Protein AF-0000000087150447 (afdb_homodimer)

Organism: NCBI:txid2511166

pLDDT: mean 94.47, std 8.21, range [53.84, 98.94]

Sequence (706 aa):
MGRKIAIVGAGAVGGYAGAHMAQAGEDVTFIDPWPEHVEHMRKHGLRVTHAMDVPEFTVPVRALHVTDAQQLAKEQPVDIAFVCMKSYDTAWATMLIRQYLAADGYVVSLQNCMNEETIAGVVGWGKTLGCIASSITVNLPEPGHIHRGAGKGGAAHTVFRAGEVHGRITARAEEVCRLVGYSDSAKVTANLWGERWSKLVANAMQNGLSACTGLPGGEILQSEPLRRFSTRLGSEAIRVGQANGYQLEEILHLPPEIIARAGEGDAAAMRACDEQRFKDSKRTSSAQRPSMGQDMQKGRRTEIEFLNGFVVREGERLGIACTANAALTDIVKRVERGELKPDPRHIT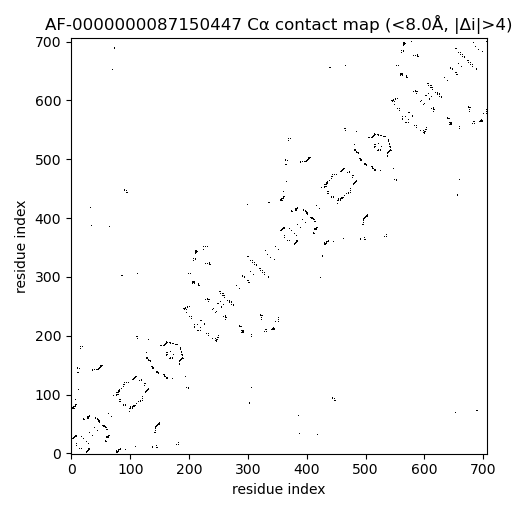ELRMNMGRKIAIVGAGAVGGYAGAHMAQAGEDVTFIDPWPEHVEHMRKHGLRVTHAMDVPEFTVPVRALHVTDAQQLAKEQPVDIAFVCMKSYDTAWATMLIRQYLAADGYVVSLQNCMNEETIAGVVGWGKTLGCIASSITVNLPEPGHIHRGAGKGGAAHTVFRAGEVHGRITARAEEVCRLVGYSDSAKVTANLWGERWSKLVANAMQNGLSACTGLPGGEILQSEPLRRFSTRLGSEAIRVGQANGYQLEEILHLPPEIIARAGEGDAAAMRACDEQRFKDSKRTSSAQRPSMGQDMQKGRRTEIEFLNGFVVREGERLGIACTANAALTDIVKRVERGELKPDPRHITELRMN

Solvent-accessible surface area (backbone atoms only — not comparable to full-atom values): 35240 Å² total; per-residue (Å²): 130,79,66,34,33,35,28,39,21,52,47,28,64,25,32,46,39,47,47,32,29,36,67,72,64,49,52,52,37,35,32,29,55,46,59,66,34,30,53,35,19,55,76,69,8,40,32,39,40,46,69,38,100,49,85,60,52,69,34,79,50,50,48,27,44,59,60,50,52,52,58,44,72,60,46,81,47,30,39,38,33,35,41,24,40,60,69,94,46,40,54,25,53,44,44,55,49,52,84,35,41,31,94,86,23,38,38,30,38,47,37,72,55,84,50,57,67,54,46,17,73,68,68,33,67,94,28,37,33,41,29,41,76,41,88,68,47,56,35,57,89,46,68,32,34,30,38,26,69,46,62,77,43,56,95,84,32,68,25,31,39,14,13,29,83,82,30,53,87,46,71,68,30,48,48,50,19,56,48,47,35,62,60,37,40,47,38,66,34,55,50,38,64,8,48,45,49,23,50,37,29,52,44,41,31,43,22,55,56,19,40,28,28,65,44,32,53,48,58,40,64,71,33,64,54,51,39,46,37,25,33,30,30,26,12,42,37,45,53,42,42,48,74,73,66,40,65,66,41,68,36,87,88,32,56,55,64,42,44,29,39,23,38,71,66,36,64,69,30,37,50,51,48,49,53,47,52,56,57,52,50,75,74,42,72,56,77,49,58,43,70,39,24,50,27,50,74,71,69,43,72,65,57,47,63,53,39,31,32,36,45,28,55,54,11,56,76,71,73,42,84,33,64,60,26,43,52,50,34,52,47,32,53,35,31,70,54,63,78,38,72,57,33,59,60,71,58,67,66,61,76,77,93,133,78,66,34,33,33,30,39,21,54,47,27,64,25,32,46,39,47,47,31,29,36,66,72,65,48,53,52,37,34,32,29,54,47,60,65,34,28,54,36,19,56,75,69,8,41,32,41,40,46,68,38,99,48,86,61,52,68,35,79,50,52,49,28,44,58,61,51,52,52,58,43,72,62,48,81,47,28,39,38,33,36,42,25,40,60,69,93,46,38,54,24,53,46,45,56,48,53,81,33,41,31,95,86,22,37,38,30,39,48,38,72,53,83,51,58,66,53,45,17,74,70,69,32,66,94,27,36,34,40,29,42,76,41,89,67,47,58,36,56,87,46,68,32,33,30,37,26,70,47,62,75,43,58,94,83,31,68,25,31,39,14,12,29,85,84,29,53,86,47,69,66,29,49,50,51,19,56,48,48,35,61,59,38,40,46,38,68,33,55,51,39,64,9,48,45,49,23,50,38,29,52,44,42,33,43,23,56,56,19,40,29,27,66,43,32,53,46,59,40,64,70,33,64,55,52,39,46,36,24,33,31,28,28,13,42,38,47,53,41,42,48,75,72,66,39,65,67,41,67,36,86,87,32,57,54,64,43,42,31,40,22,38,71,66,36,64,69,30,37,50,51,48,50,54,47,52,58,57,53,51,74,76,43,72,55,77,48,56,42,71,39,26,50,28,49,74,69,69,44,74,67,57,46,62,54,39,31,31,37,45,28,55,54,11,55,77,71,73,42,84,31,64,62,28,44,51,49,32,52,48,31,53,34,30,72,54,62,77,38,72,56,34,58,62,72,57,66,64,61,74,75,94

Radius of gyration: 28.22 Å; Cα contacts (8 Å, |Δi|>4): 1539; chains: 2; bounding box: 57×89×60 Å

Nearest PDB structures (foldseek):
  3hwr-assembly1_B  TM=9.113E-01  e=2.735E-22  Cupriavidus pinatubonensis JMP134
  5x20-assembly1_A  TM=8.697E-01  e=5.524E-20  Enterococcus faecium DO
  8wl4-assembly1_B-2  TM=8.124E-01  e=7.750E-21  Levilactobacillus brevis
  3hn2-assembly2_D  TM=8.955E-01  e=1.975E-19  Geobacter metallireducens GS-15
  5zix-assembly3_C  TM=8.413E-01  e=1.058E-17  Pseudomonas aeruginosa PAO1

Structure (mmCIF, N/CA/C/O backbone):
data_AF-0000000087150447-model_v1
#
loop_
_entity.id
_entity.type
_entity.pdbx_description
1 polymer '2-dehydropantoate 2-reductase'
#
loop_
_atom_site.group_PDB
_atom_site.id
_atom_site.type_symbol
_atom_site.label_atom_id
_atom_site.label_alt_id
_atom_site.label_comp_id
_atom_site.label_asym_id
_atom_site.label_entity_id
_atom_site.label_seq_id
_atom_site.pdbx_PDB_ins_code
_atom_site.Cartn_x
_atom_site.Cartn_y
_atom_site.Cartn_z
_atom_site.occupancy
_atom_site.B_iso_or_equiv
_atom_site.auth_seq_id
_atom_site.auth_comp_id
_atom_site.auth_asym_id
_atom_site.auth_atom_id
_atom_site.pdbx_PDB_model_num
ATOM 1 N N . MET A 1 1 ? -29.203 -1.449 3.852 1 58.34 1 MET A N 1
ATOM 2 C CA . MET A 1 1 ? -28.016 -1.705 4.664 1 58.34 1 MET A CA 1
ATOM 3 C C . MET A 1 1 ? -27.094 -0.492 4.68 1 58.34 1 MET A C 1
ATOM 5 O O . MET A 1 1 ? -27.031 0.262 3.707 1 58.34 1 MET A O 1
ATOM 9 N N . GLY A 1 2 ? -26.641 -0.085 5.871 1 82.38 2 GLY A N 1
ATOM 10 C CA . GLY A 1 2 ? -25.875 1.146 5.992 1 82.38 2 GLY A CA 1
ATOM 11 C C . GLY A 1 2 ? -24.594 1.13 5.184 1 82.38 2 GLY A C 1
ATOM 12 O O . GLY A 1 2 ? -24.172 0.077 4.699 1 82.38 2 GLY A O 1
ATOM 13 N N . ARG A 1 3 ? -24.016 2.213 4.777 1 94.06 3 ARG A N 1
ATOM 14 C CA . ARG A 1 3 ? -22.797 2.348 4.012 1 94.06 3 ARG A CA 1
ATOM 15 C C . ARG A 1 3 ? -21.625 1.671 4.723 1 94.06 3 ARG A C 1
ATOM 17 O O . ARG A 1 3 ? -21.5 1.758 5.945 1 94.06 3 ARG A O 1
ATOM 24 N N . LYS A 1 4 ? -20.906 0.877 3.975 1 98.5 4 LYS A N 1
ATOM 25 C CA . LYS A 1 4 ? -19.656 0.319 4.484 1 98.5 4 LYS A CA 1
ATOM 26 C C . LYS A 1 4 ? -18.531 1.356 4.453 1 98.5 4 LYS A C 1
ATOM 28 O O . LYS A 1 4 ? -18.172 1.863 3.387 1 98.5 4 LYS A O 1
ATOM 33 N N . ILE A 1 5 ? -18 1.656 5.656 1 98.88 5 ILE A N 1
ATOM 34 C CA . ILE A 1 5 ? -17 2.705 5.777 1 98.88 5 ILE A CA 1
ATOM 35 C C . ILE A 1 5 ? -15.656 2.092 6.188 1 98.88 5 ILE A C 1
ATOM 37 O O . ILE A 1 5 ? -15.609 1.214 7.051 1 98.88 5 ILE A O 1
ATOM 41 N N . ALA A 1 6 ? -14.625 2.443 5.5 1 98.94 6 ALA A N 1
ATOM 42 C CA . ALA A 1 6 ? -13.273 2.055 5.895 1 98.94 6 ALA A CA 1
ATOM 43 C C . ALA A 1 6 ? -12.461 3.268 6.34 1 98.94 6 ALA A C 1
ATOM 45 O O . ALA A 1 6 ? -12.508 4.32 5.703 1 98.94 6 ALA A O 1
ATOM 46 N N . ILE A 1 7 ? -11.844 3.156 7.473 1 98.94 7 ILE A N 1
ATOM 47 C CA . ILE A 1 7 ? -10.812 4.098 7.906 1 98.94 7 ILE A CA 1
ATOM 48 C C . ILE A 1 7 ? -9.43 3.494 7.668 1 98.94 7 ILE A C 1
ATOM 50 O O . ILE A 1 7 ? -9.016 2.586 8.391 1 98.94 7 ILE A O 1
ATOM 54 N N . VAL A 1 8 ? -8.727 3.951 6.66 1 98.94 8 VAL A N 1
ATOM 55 C CA . VAL A 1 8 ? -7.379 3.49 6.359 1 98.94 8 VAL A CA 1
ATOM 56 C C . VAL A 1 8 ? -6.355 4.395 7.047 1 98.94 8 VAL A C 1
ATOM 58 O O . VAL A 1 8 ? -6.039 5.477 6.547 1 98.94 8 VAL A O 1
ATOM 61 N N . GLY A 1 9 ? -5.789 3.918 8.078 1 98.69 9 GLY A N 1
ATOM 62 C CA . GLY A 1 9 ? -5.043 4.723 9.031 1 98.69 9 GLY A CA 1
ATOM 63 C C . GLY A 1 9 ? -5.863 5.145 10.227 1 98.69 9 GLY A C 1
ATOM 64 O O . GLY A 1 9 ? -6.562 6.16 10.188 1 98.69 9 GLY A O 1
ATOM 65 N N . ALA A 1 10 ? -5.676 4.426 11.305 1 98.44 10 ALA A N 1
ATOM 66 C CA . ALA A 1 10 ? -6.445 4.68 12.523 1 98.44 10 ALA A CA 1
ATOM 67 C C . ALA A 1 10 ? -5.621 5.469 13.539 1 98.44 10 ALA A C 1
ATOM 69 O O . ALA A 1 10 ? -5.723 5.234 14.742 1 98.44 10 ALA A O 1
ATOM 70 N N . GLY A 1 11 ? -4.777 6.316 13.008 1 96.19 11 GLY A N 1
ATOM 71 C CA . GLY A 1 11 ? -4.047 7.211 13.891 1 96.19 11 GLY A CA 1
ATOM 72 C C . GLY A 1 11 ? -4.941 8.211 14.602 1 96.19 11 GLY A C 1
ATOM 73 O O . GLY A 1 11 ? -6.133 7.953 14.797 1 96.19 11 GLY A O 1
ATOM 74 N N . ALA A 1 12 ? -4.371 9.344 15 1 94.69 12 ALA A N 1
ATOM 75 C CA . ALA A 1 12 ? -5.074 10.305 15.836 1 94.69 12 ALA A CA 1
ATOM 76 C C . ALA A 1 12 ? -6.344 10.805 15.148 1 94.69 12 ALA A C 1
ATOM 78 O O . ALA A 1 12 ? -7.441 10.672 15.695 1 94.69 12 ALA A O 1
ATOM 79 N N . VAL A 1 13 ? -6.203 11.281 13.938 1 95.81 13 VAL A N 1
ATOM 80 C CA . VAL A 1 13 ? -7.336 11.875 13.234 1 95.81 13 VAL A CA 1
ATOM 81 C C . VAL A 1 13 ? -8.289 10.781 12.766 1 95.81 13 VAL A C 1
ATOM 83 O O . VAL A 1 13 ? -9.492 10.852 13 1 95.81 13 VAL A O 1
ATOM 86 N N . GLY A 1 14 ? -7.77 9.75 12.109 1 98.19 14 GLY A N 1
ATOM 87 C CA . GLY A 1 14 ? -8.602 8.648 11.641 1 98.19 14 GLY A CA 1
ATOM 88 C C . GLY A 1 14 ? -9.289 7.902 12.766 1 98.19 14 GLY A C 1
ATOM 89 O O . GLY A 1 14 ? -10.469 7.555 12.656 1 98.19 14 GLY A O 1
ATOM 90 N N . GLY A 1 15 ? -8.484 7.66 13.82 1 98.19 15 GLY A N 1
ATOM 91 C CA . GLY A 1 15 ? -9.078 7.027 14.984 1 98.19 15 GLY A CA 1
ATOM 92 C C . GLY A 1 15 ? -10.172 7.855 15.633 1 98.19 15 GLY A C 1
ATOM 93 O O . GLY A 1 15 ? -11.195 7.316 16.047 1 98.19 15 GLY A O 1
ATOM 94 N N . TYR A 1 16 ? -9.969 9.156 15.75 1 96.5 16 TYR A N 1
ATOM 95 C CA . TYR A 1 16 ? -10.938 10.047 16.375 1 96.5 16 TYR A CA 1
ATOM 96 C C . TYR A 1 16 ? -12.25 10.07 15.594 1 96.5 16 TYR A C 1
ATOM 98 O O . TYR A 1 16 ? -13.312 9.805 16.156 1 96.5 16 TYR A O 1
ATOM 106 N N . ALA A 1 17 ? -12.195 10.344 14.281 1 97.81 17 ALA A N 1
ATOM 107 C CA . ALA A 1 17 ? -13.383 10.391 13.438 1 97.81 17 ALA A CA 1
ATOM 108 C C . ALA A 1 17 ? -14.062 9.023 13.375 1 97.81 17 ALA A C 1
ATOM 110 O O . ALA A 1 17 ? -15.281 8.922 13.531 1 97.81 17 ALA A O 1
ATOM 111 N N . GLY A 1 18 ? -13.266 7.992 13.188 1 98.62 18 GLY A N 1
ATOM 112 C CA . GLY A 1 18 ? -13.805 6.645 13.086 1 98.62 18 GLY A CA 1
ATOM 113 C C . GLY A 1 18 ? -14.477 6.172 14.359 1 98.62 18 GLY A C 1
ATOM 114 O O . GLY A 1 18 ? -15.508 5.488 14.312 1 98.62 18 GLY A O 1
ATOM 115 N N . ALA A 1 19 ? -13.852 6.504 15.508 1 98.44 19 ALA A N 1
ATOM 116 C CA . ALA A 1 19 ? -14.43 6.102 16.781 1 98.44 19 ALA A CA 1
ATOM 117 C C . ALA A 1 19 ? -15.82 6.711 16.969 1 98.44 19 ALA A C 1
ATOM 119 O O . ALA A 1 19 ? -16.734 6.039 17.438 1 98.44 19 ALA A O 1
ATOM 120 N N . HIS A 1 20 ? -15.938 7.941 16.641 1 97.44 20 HIS A N 1
ATOM 121 C CA . HIS A 1 20 ? -17.234 8.609 16.781 1 97.44 20 HIS A CA 1
ATOM 122 C C . HIS A 1 20 ? -18.25 8.016 15.812 1 97.44 20 HIS A C 1
ATOM 124 O O . HIS A 1 20 ? -19.422 7.887 16.156 1 97.44 20 HIS A O 1
ATOM 130 N N . MET A 1 21 ? -17.844 7.703 14.547 1 98.5 21 MET A N 1
ATOM 131 C CA . MET A 1 21 ? -18.734 7.039 13.602 1 98.5 21 MET A CA 1
ATOM 132 C C . MET A 1 21 ? -19.203 5.695 14.148 1 98.5 21 MET A C 1
ATOM 134 O O . MET A 1 21 ? -20.391 5.371 14.07 1 98.5 21 MET A O 1
ATOM 138 N N . ALA A 1 22 ? -18.219 4.941 14.672 1 98.56 22 ALA A N 1
ATOM 139 C CA . ALA A 1 22 ? -18.547 3.645 15.25 1 98.56 22 ALA A CA 1
ATOM 140 C C . ALA A 1 22 ? -19.531 3.803 16.422 1 98.56 22 ALA A C 1
ATOM 142 O O . ALA A 1 22 ? -20.5 3.051 16.531 1 98.56 22 ALA A O 1
ATOM 143 N N . GLN A 1 23 ? -19.25 4.781 17.297 1 97.62 23 GLN A N 1
ATOM 144 C CA . GLN A 1 23 ? -20.125 5.059 18.422 1 97.62 23 GLN A CA 1
ATOM 145 C C . GLN A 1 23 ? -21.531 5.387 17.969 1 97.62 23 GLN A C 1
ATOM 147 O O . GLN A 1 23 ? -22.5 5.035 18.641 1 97.62 23 GLN A O 1
ATOM 152 N N . ALA A 1 24 ? -21.656 6.039 16.859 1 97.94 24 ALA A N 1
ATOM 153 C CA . ALA A 1 24 ? -22.938 6.449 16.312 1 97.94 24 ALA A CA 1
ATOM 154 C C . ALA A 1 24 ? -23.656 5.273 15.641 1 97.94 24 ALA A C 1
ATOM 156 O O . ALA A 1 24 ? -24.781 5.41 15.172 1 97.94 24 ALA A O 1
ATOM 157 N N . GLY A 1 25 ? -22.969 4.156 15.508 1 98 25 GLY A N 1
ATOM 158 C CA . GLY A 1 25 ? -23.594 2.959 14.984 1 98 25 GLY A CA 1
ATOM 159 C C . GLY A 1 25 ? -23.312 2.727 13.508 1 98 25 GLY A C 1
ATOM 160 O O . GLY A 1 25 ? -23.906 1.839 12.891 1 98 25 GLY A O 1
ATOM 161 N N . GLU A 1 26 ? -22.422 3.541 12.906 1 98.5 26 GLU A N 1
ATOM 162 C CA . GLU A 1 26 ? -22.047 3.324 11.516 1 98.5 26 GLU A CA 1
ATOM 163 C C . GLU A 1 26 ? -21.25 2.039 11.352 1 98.5 26 GLU A C 1
ATOM 165 O O . GLU A 1 26 ? -20.641 1.555 12.312 1 98.5 26 GLU A O 1
ATOM 170 N N . ASP A 1 27 ? -21.266 1.407 10.195 1 98.5 27 ASP A N 1
ATOM 171 C CA . ASP A 1 27 ? -20.5 0.206 9.875 1 98.5 27 ASP A CA 1
ATOM 172 C C . ASP A 1 27 ? -19.078 0.559 9.445 1 98.5 27 ASP A C 1
ATOM 174 O O . ASP A 1 27 ? -18.812 0.72 8.258 1 98.5 27 ASP A O 1
ATOM 178 N N . VAL A 1 28 ? -18.188 0.633 10.445 1 98.75 28 VAL A N 1
ATOM 179 C CA . VAL A 1 28 ? -16.844 1.148 10.227 1 98.75 28 VAL A CA 1
ATOM 180 C C . VAL A 1 28 ? -15.828 0.023 10.398 1 98.75 28 VAL A C 1
ATOM 182 O O . VAL A 1 28 ? -15.883 -0.729 11.375 1 98.75 28 VAL A O 1
ATOM 185 N N . THR A 1 29 ? -14.961 -0.146 9.469 1 98.88 29 THR A N 1
ATOM 186 C CA . THR A 1 29 ? -13.789 -1.012 9.57 1 98.88 29 THR A CA 1
ATOM 187 C C . THR A 1 29 ? -12.508 -0.189 9.57 1 98.88 29 THR A C 1
ATOM 189 O O . THR A 1 29 ? -12.289 0.62 8.664 1 98.88 29 THR A O 1
ATOM 192 N N . PHE A 1 30 ? -11.711 -0.394 10.609 1 98.94 30 PHE A N 1
ATOM 193 C CA . PHE A 1 30 ? -10.406 0.251 10.68 1 98.94 30 PHE A CA 1
ATOM 194 C C . PHE A 1 30 ? -9.32 -0.648 10.086 1 98.94 30 PHE A C 1
ATOM 196 O O . PHE A 1 30 ? -9.305 -1.854 10.344 1 98.94 30 PHE A O 1
ATOM 203 N N . ILE A 1 31 ? -8.469 -0.146 9.273 1 98.94 31 ILE A N 1
ATOM 204 C CA . ILE A 1 31 ? -7.277 -0.82 8.758 1 98.94 31 ILE A CA 1
ATOM 205 C C . ILE A 1 31 ? -6.031 -0.021 9.133 1 98.94 31 ILE A C 1
ATOM 207 O O . ILE A 1 31 ? -5.945 1.176 8.852 1 98.94 31 ILE A O 1
ATOM 211 N N . ASP A 1 32 ? -5.125 -0.582 9.758 1 98.88 32 ASP A N 1
ATOM 212 C CA . ASP A 1 32 ? -3.934 0.133 10.203 1 98.88 32 ASP A CA 1
ATOM 213 C C . ASP A 1 32 ? -2.701 -0.767 10.148 1 98.88 32 ASP A C 1
ATOM 215 O O . ASP A 1 32 ? -2.787 -1.965 10.422 1 98.88 32 ASP A O 1
ATOM 219 N N . PRO A 1 33 ? -1.559 -0.208 9.812 1 98.5 33 PRO A N 1
ATOM 220 C CA . PRO A 1 33 ? -0.359 -1.036 9.664 1 98.5 33 PRO A CA 1
ATOM 221 C C . PRO A 1 33 ? 0.39 -1.221 10.984 1 98.5 33 PRO A C 1
ATOM 223 O O . PRO A 1 33 ? 1.374 -1.964 11.039 1 98.5 33 PRO A O 1
ATOM 226 N N . TRP A 1 34 ? 0.041 -0.532 12.07 1 98.12 34 TRP A N 1
ATOM 227 C CA . TRP A 1 34 ? 0.696 -0.647 13.367 1 98.12 34 TRP A CA 1
ATOM 228 C C . TRP A 1 34 ? 0.119 -1.81 14.164 1 98.12 34 TRP A C 1
ATOM 230 O O . TRP A 1 34 ? -0.974 -1.703 14.727 1 98.12 34 TRP A O 1
ATOM 240 N N . PRO A 1 35 ? 0.88 -2.938 14.312 1 98.56 35 PRO A N 1
ATOM 241 C CA . PRO A 1 35 ? 0.331 -4.176 14.875 1 98.56 35 PRO A CA 1
ATOM 242 C C . PRO A 1 35 ? -0.208 -3.992 16.297 1 98.56 35 PRO A C 1
ATOM 244 O O . PRO A 1 35 ? -1.315 -4.441 16.594 1 98.56 35 PRO A O 1
ATOM 247 N N . GLU A 1 36 ? 0.523 -3.297 17.156 1 98.31 36 GLU A N 1
ATOM 248 C CA . GLU A 1 36 ? 0.095 -3.127 18.547 1 98.31 36 GLU A CA 1
ATOM 249 C C . GLU A 1 36 ? -1.224 -2.363 18.625 1 98.31 36 GLU A C 1
ATOM 251 O O . GLU A 1 36 ? -2.08 -2.678 19.453 1 98.31 36 GLU A O 1
ATOM 256 N N . HIS A 1 37 ? -1.347 -1.4 17.797 1 98.62 37 HIS A N 1
ATOM 257 C CA . HIS A 1 37 ? -2.564 -0.598 17.766 1 98.62 37 HIS A CA 1
ATOM 258 C C . HIS A 1 37 ? -3.756 -1.43 17.297 1 98.62 37 HIS A C 1
ATOM 260 O O . HIS A 1 37 ? -4.824 -1.387 17.922 1 98.62 37 HIS A O 1
ATOM 266 N N . VAL A 1 38 ? -3.619 -2.244 16.25 1 98.81 38 VAL A N 1
ATOM 267 C CA . VAL A 1 38 ? -4.688 -3.08 15.719 1 98.81 38 VAL A CA 1
ATOM 268 C C . VAL A 1 38 ? -5.109 -4.113 16.75 1 98.81 38 VAL A C 1
ATOM 270 O O . VAL A 1 38 ? -6.305 -4.289 17.016 1 98.81 38 VAL A O 1
ATOM 273 N N . GLU A 1 39 ? -4.137 -4.773 17.359 1 98.69 39 GLU A N 1
ATOM 274 C CA . GLU A 1 39 ? -4.449 -5.801 18.344 1 98.69 39 GLU A CA 1
ATOM 275 C C . GLU A 1 39 ? -5.188 -5.207 19.547 1 98.69 39 GLU A C 1
ATOM 277 O O . GLU A 1 39 ? -6.125 -5.816 20.062 1 98.69 39 GLU A O 1
ATOM 282 N N . HIS A 1 40 ? -4.727 -4.035 19.984 1 98.81 40 HIS A N 1
ATOM 283 C CA . HIS A 1 40 ? -5.41 -3.381 21.094 1 98.81 40 HIS A CA 1
ATOM 284 C C . HIS A 1 40 ? -6.855 -3.055 20.734 1 98.81 40 HIS A C 1
ATOM 286 O O . HIS A 1 40 ? -7.773 -3.338 21.516 1 98.81 40 HIS A O 1
ATOM 292 N N . MET A 1 41 ? -7.074 -2.469 19.562 1 98.75 41 MET A N 1
ATOM 293 C CA . MET A 1 41 ? -8.422 -2.119 19.125 1 98.75 41 MET A CA 1
ATOM 294 C C . MET A 1 41 ? -9.312 -3.355 19.062 1 98.75 41 MET A C 1
ATOM 296 O O . MET A 1 41 ? -10.469 -3.311 19.469 1 98.75 41 MET A O 1
ATOM 300 N N . ARG A 1 42 ? -8.781 -4.465 18.578 1 98.5 42 ARG A N 1
ATOM 301 C CA . ARG A 1 42 ? -9.539 -5.707 18.469 1 98.5 42 ARG A CA 1
ATOM 302 C C . ARG A 1 42 ? -10 -6.188 19.844 1 98.5 42 ARG A C 1
ATOM 304 O O . ARG A 1 42 ? -11.133 -6.66 19.984 1 98.5 42 ARG A O 1
ATOM 311 N N . LYS A 1 43 ? -9.148 -6.066 20.797 1 98.44 43 LYS A N 1
ATOM 312 C CA . LYS A 1 43 ? -9.391 -6.664 22.109 1 98.44 43 LYS A CA 1
ATOM 313 C C . LYS A 1 43 ? -10.172 -5.711 23 1 98.44 43 LYS A C 1
ATOM 315 O O . LYS A 1 43 ? -11.031 -6.145 23.781 1 98.44 43 LYS A O 1
ATOM 320 N N . HIS A 1 44 ? -9.828 -4.371 22.891 1 98.31 44 HIS A N 1
ATOM 321 C CA . HIS A 1 44 ? -10.32 -3.453 23.906 1 98.31 44 HIS A CA 1
ATOM 322 C C . HIS A 1 44 ? -11.125 -2.316 23.297 1 98.31 44 HIS A C 1
ATOM 324 O O . HIS A 1 44 ? -11.703 -1.497 24.016 1 98.31 44 HIS A O 1
ATOM 330 N N . GLY A 1 45 ? -11.172 -2.254 21.938 1 98.56 45 GLY A N 1
ATOM 331 C CA . GLY A 1 45 ? -11.82 -1.123 21.297 1 98.56 45 GLY A CA 1
ATOM 332 C C . GLY A 1 45 ? -10.953 0.121 21.266 1 98.56 45 GLY A C 1
ATOM 333 O O . GLY A 1 45 ? -9.734 0.044 21.469 1 98.56 45 GLY A O 1
ATOM 334 N N . LEU A 1 46 ? -11.531 1.216 20.859 1 98.44 46 LEU A N 1
ATOM 335 C CA . LEU A 1 46 ? -10.867 2.514 20.812 1 98.44 46 LEU A CA 1
ATOM 336 C C . LEU A 1 46 ? -11.359 3.42 21.938 1 98.44 46 LEU A C 1
ATOM 338 O O . LEU A 1 46 ? -12.562 3.629 22.094 1 98.44 46 LEU A O 1
ATOM 342 N N . ARG A 1 47 ? -10.477 3.898 22.688 1 98 47 ARG A N 1
ATOM 343 C CA . ARG A 1 47 ? -10.781 4.824 23.781 1 98 47 ARG A CA 1
ATOM 344 C C . ARG A 1 47 ? -10.516 6.266 23.359 1 98 47 ARG A C 1
ATOM 346 O O . ARG A 1 47 ? -9.445 6.578 22.828 1 98 47 ARG A O 1
ATOM 353 N N . VAL A 1 48 ? -11.461 7.113 23.578 1 96.06 48 VAL A N 1
ATOM 354 C CA . VAL A 1 48 ? -11.328 8.531 23.281 1 96.06 48 VAL A CA 1
ATOM 355 C C . VAL A 1 48 ? -11.453 9.352 24.562 1 96.06 48 VAL A C 1
ATOM 357 O O . VAL A 1 48 ? -12.43 9.219 25.297 1 96.06 48 VAL A O 1
ATOM 360 N N . THR A 1 49 ? -10.445 10.102 24.797 1 94.25 49 THR A N 1
ATOM 361 C CA . THR A 1 49 ? -10.453 11 25.953 1 94.25 49 THR A CA 1
ATOM 362 C C . THR A 1 49 ? -10.312 12.453 25.5 1 94.25 49 THR A C 1
ATOM 364 O O . THR A 1 49 ? -9.906 12.727 24.375 1 94.25 49 THR A O 1
ATOM 367 N N . HIS A 1 50 ? -10.734 13.328 26.422 1 88 50 HIS A N 1
ATOM 368 C CA . HIS A 1 50 ? -10.695 14.75 26.109 1 88 50 HIS A CA 1
ATOM 369 C C . HIS A 1 50 ? -10.086 15.539 27.266 1 88 50 HIS A C 1
ATOM 371 O O . HIS A 1 50 ? -10.258 15.188 28.438 1 88 50 HIS A O 1
ATOM 377 N N . ALA A 1 51 ? -9.32 16.5 26.859 1 78.44 51 ALA A N 1
ATOM 378 C CA . ALA A 1 51 ? -8.766 17.391 27.875 1 78.44 51 ALA A CA 1
ATOM 379 C C . ALA A 1 51 ? -9.867 18.25 28.516 1 78.44 51 ALA A C 1
ATOM 381 O O . ALA A 1 51 ? -9.742 18.672 29.656 1 78.44 51 ALA A O 1
ATOM 382 N N . MET A 1 52 ? -10.828 18.469 27.75 1 77.19 52 MET A N 1
ATOM 383 C CA . MET A 1 52 ? -11.898 19.328 28.25 1 77.19 52 MET A CA 1
ATOM 384 C C . MET A 1 52 ? -13.078 18.484 28.734 1 77.19 52 MET A C 1
ATOM 386 O O . MET A 1 52 ? -12.961 17.266 28.859 1 77.19 52 MET A O 1
ATOM 390 N N . ASP A 1 53 ? -14.094 19.141 29.188 1 72.19 53 ASP A N 1
ATOM 391 C CA . ASP A 1 53 ? -15.242 18.516 29.828 1 72.19 53 ASP A CA 1
ATOM 392 C C . ASP A 1 53 ? -16.109 17.766 28.812 1 72.19 53 ASP A C 1
ATOM 394 O O . ASP A 1 53 ? -17.297 18.047 28.688 1 72.19 53 ASP A O 1
ATOM 398 N N . VAL A 1 54 ? -15.477 17.062 27.938 1 75.38 54 VAL A N 1
ATOM 399 C CA . VAL A 1 54 ? -16.219 16.156 27.062 1 75.38 54 VAL A CA 1
ATOM 400 C C . VAL A 1 54 ? -16.109 14.719 27.578 1 75.38 54 VAL A C 1
ATOM 402 O O . VAL A 1 54 ? -15.016 14.266 27.938 1 75.38 54 VAL A O 1
ATOM 405 N N . PRO A 1 55 ? -17.172 14.062 27.688 1 83.5 55 PRO A N 1
ATOM 406 C CA . PRO A 1 55 ? -17.141 12.703 28.219 1 83.5 55 PRO A CA 1
ATOM 407 C C . PRO A 1 55 ? -16.281 11.758 27.406 1 83.5 55 PRO A C 1
ATOM 409 O O . PRO A 1 55 ? -16.281 11.812 26.172 1 83.5 55 PRO A O 1
ATOM 412 N N . GLU A 1 56 ? -15.492 11.062 28.141 1 91.62 56 GLU A N 1
ATOM 413 C CA . GLU A 1 56 ? -14.695 10.008 27.531 1 91.62 56 GLU A CA 1
ATOM 414 C C . GLU A 1 56 ? -15.555 8.789 27.203 1 91.62 56 GLU A C 1
ATOM 416 O O . GLU A 1 56 ? -16.594 8.57 27.828 1 91.62 56 GLU A O 1
ATOM 421 N N . PHE A 1 57 ? -15.117 8.023 26.188 1 96.19 57 PHE A N 1
ATOM 422 C CA . PHE A 1 57 ? -15.828 6.789 25.875 1 96.19 57 PHE A CA 1
ATOM 423 C C . PHE A 1 57 ? -14.883 5.766 25.25 1 96.19 57 PHE A C 1
ATOM 425 O O . PHE A 1 57 ? -13.773 6.109 24.828 1 96.19 57 PHE A O 1
ATOM 432 N N . THR A 1 58 ? -15.227 4.578 25.375 1 98 58 THR A N 1
ATOM 433 C CA . THR A 1 58 ? -14.609 3.473 24.656 1 98 58 THR A CA 1
ATOM 434 C C . THR A 1 58 ? -15.633 2.764 23.766 1 98 58 THR A C 1
ATOM 436 O O . THR A 1 58 ? -16.766 2.537 24.188 1 98 58 THR A O 1
ATOM 439 N N . VAL A 1 59 ? -15.266 2.459 22.562 1 98.62 59 VAL A N 1
ATOM 440 C CA . VAL A 1 59 ? -16.188 1.813 21.641 1 98.62 59 VAL A CA 1
ATOM 441 C C . VAL A 1 59 ? -15.523 0.597 21 1 98.62 59 VAL A C 1
ATOM 443 O O . VAL A 1 59 ? -14.367 0.665 20.578 1 98.62 59 VAL A O 1
ATOM 446 N N . PRO A 1 60 ? -16.203 -0.558 21.062 1 98.62 60 PRO A N 1
ATOM 447 C CA . PRO A 1 60 ? -15.688 -1.675 20.281 1 98.62 60 PRO A CA 1
ATOM 448 C C . PRO A 1 60 ? -15.594 -1.353 18.797 1 98.62 60 PRO A C 1
ATOM 450 O O . PRO A 1 60 ? -16.469 -0.677 18.25 1 98.62 60 PRO A O 1
ATOM 453 N N . VAL A 1 61 ? -14.555 -1.767 18.125 1 98.75 61 VAL A N 1
ATOM 454 C CA . VAL A 1 61 ? -14.398 -1.488 16.703 1 98.75 61 VAL A CA 1
ATOM 455 C C . VAL A 1 61 ? -13.898 -2.738 15.984 1 98.75 61 VAL A C 1
ATOM 457 O O . VAL A 1 61 ? -13.297 -3.621 16.609 1 98.75 61 VAL A O 1
ATOM 460 N N . ARG A 1 62 ? -14.227 -2.881 14.711 1 98.69 62 ARG A N 1
ATOM 461 C CA . ARG A 1 62 ? -13.578 -3.846 13.82 1 98.69 62 ARG A CA 1
ATOM 462 C C . ARG A 1 62 ? -12.266 -3.301 13.289 1 98.69 62 ARG A C 1
ATOM 464 O O . ARG A 1 62 ? -12.242 -2.281 12.594 1 98.69 62 ARG A O 1
ATOM 471 N N . ALA A 1 63 ? -11.188 -3.877 13.641 1 98.88 63 ALA A N 1
ATOM 472 C CA . ALA A 1 63 ? -9.859 -3.449 13.203 1 98.88 63 ALA A CA 1
ATOM 473 C C . ALA A 1 63 ? -9.141 -4.574 12.469 1 98.88 63 ALA A C 1
ATOM 475 O O . ALA A 1 63 ? -9.164 -5.727 12.906 1 98.88 63 ALA A O 1
ATOM 476 N N . LEU A 1 64 ? -8.547 -4.246 11.383 1 98.81 64 LEU A N 1
ATOM 477 C CA . LEU A 1 64 ? -7.828 -5.211 10.555 1 98.81 64 LEU A CA 1
ATOM 478 C C . LEU A 1 64 ? -6.363 -4.812 10.398 1 98.81 64 LEU A C 1
ATOM 480 O O . LEU A 1 64 ? -6.055 -3.635 10.203 1 98.81 64 LEU A O 1
ATOM 484 N N . HIS A 1 65 ? -5.496 -5.867 10.539 1 98.69 65 HIS A N 1
ATOM 485 C CA . HIS A 1 65 ? -4.148 -5.707 10 1 98.69 65 HIS A CA 1
ATOM 486 C C . HIS A 1 65 ? -4.176 -5.543 8.484 1 98.69 65 HIS A C 1
ATOM 488 O O . HIS A 1 65 ? -5.145 -5.941 7.832 1 98.69 65 HIS A O 1
ATOM 494 N N . VAL A 1 66 ? -3.096 -4.98 7.93 1 9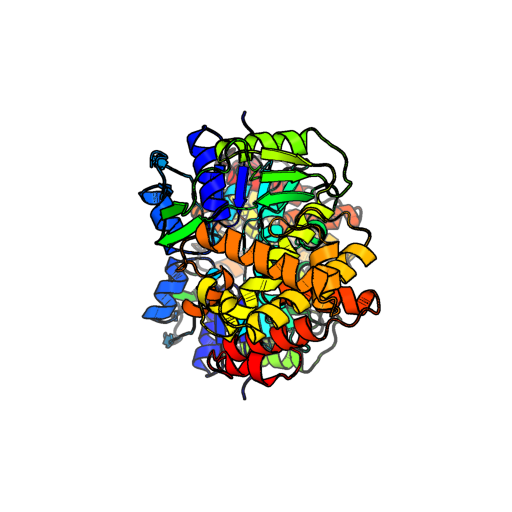8.56 66 VAL A N 1
ATOM 495 C CA . VAL A 1 66 ? -2.986 -4.855 6.48 1 98.56 66 VAL A CA 1
ATOM 496 C C . VAL A 1 66 ? -3.137 -6.23 5.832 1 98.56 66 VAL A C 1
ATOM 498 O O . VAL A 1 66 ? -3.832 -6.375 4.824 1 98.56 66 VAL A O 1
ATOM 501 N N . THR A 1 67 ? -2.562 -7.289 6.418 1 96.88 67 THR A N 1
ATOM 502 C CA . THR A 1 67 ? -2.613 -8.641 5.875 1 96.88 67 THR A CA 1
ATOM 503 C C . THR A 1 67 ? -4.043 -9.18 5.895 1 96.88 67 THR A C 1
ATOM 505 O O . THR A 1 67 ? -4.395 -10.055 5.098 1 96.88 67 THR A O 1
ATOM 508 N N . ASP A 1 68 ? -4.895 -8.656 6.766 1 97.56 68 ASP A N 1
ATOM 509 C CA . ASP A 1 68 ? -6.258 -9.148 6.938 1 97.56 68 ASP A CA 1
ATOM 510 C C . ASP A 1 68 ? -7.23 -8.422 6.016 1 97.56 68 ASP A C 1
ATOM 512 O O . ASP A 1 68 ? -8.375 -8.836 5.855 1 97.56 68 ASP A O 1
ATOM 516 N N . ALA A 1 69 ? -6.773 -7.344 5.391 1 98.12 69 ALA A N 1
ATOM 517 C CA . ALA A 1 69 ? -7.645 -6.543 4.535 1 98.12 69 ALA A CA 1
ATOM 518 C C . ALA A 1 69 ? -8.227 -7.387 3.402 1 98.12 69 ALA A C 1
ATOM 520 O O . ALA A 1 69 ? -9.312 -7.098 2.896 1 98.12 69 ALA A O 1
ATOM 521 N N . GLN A 1 70 ? -7.539 -8.453 3.061 1 96.94 70 GLN A N 1
ATOM 522 C CA . GLN A 1 70 ? -7.98 -9.297 1.953 1 96.94 70 GLN A CA 1
ATOM 523 C C . GLN A 1 70 ? -9.352 -9.898 2.234 1 96.94 70 GLN A C 1
ATOM 525 O O . GLN A 1 70 ? -10.078 -10.266 1.307 1 96.94 70 GLN A O 1
ATOM 530 N N . GLN A 1 71 ? -9.766 -10.047 3.494 1 96.5 71 GLN A N 1
ATOM 531 C CA . GLN A 1 71 ? -11.07 -10.609 3.832 1 96.5 71 GLN A CA 1
ATOM 532 C C . GLN A 1 71 ? -12.203 -9.75 3.279 1 96.5 71 GLN A C 1
ATOM 534 O O . GLN A 1 71 ? -13.32 -10.242 3.076 1 96.5 71 GLN A O 1
ATOM 539 N N . LEU A 1 72 ? -11.906 -8.461 3.033 1 97.62 72 LEU A N 1
ATOM 540 C CA . LEU A 1 72 ? -12.914 -7.547 2.51 1 97.62 72 LEU A CA 1
ATOM 541 C C . LEU A 1 72 ? -13.383 -7.984 1.126 1 97.62 72 LEU A C 1
ATOM 543 O O . LEU A 1 72 ? -14.461 -7.598 0.681 1 97.62 72 LEU A O 1
ATOM 547 N N . ALA A 1 73 ? -12.555 -8.766 0.431 1 95.56 73 ALA A N 1
ATOM 548 C CA . ALA A 1 73 ? -12.922 -9.258 -0.897 1 95.56 73 ALA A CA 1
ATOM 549 C C . ALA A 1 73 ? -14.141 -10.172 -0.829 1 95.56 73 ALA A C 1
ATOM 551 O O . ALA A 1 73 ? -14.82 -10.383 -1.832 1 95.56 73 ALA A O 1
ATOM 552 N N . LYS A 1 74 ? -14.406 -10.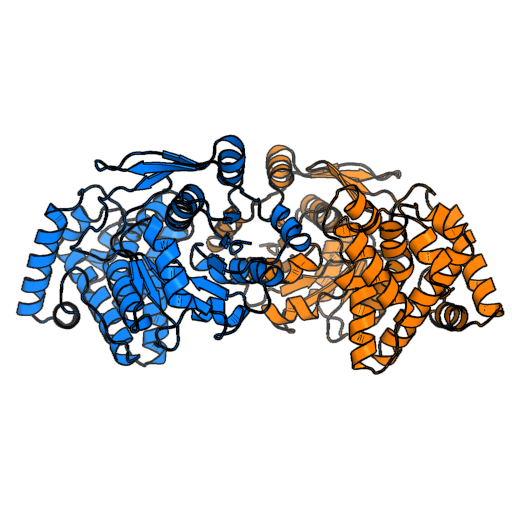727 0.344 1 93.56 74 LYS A N 1
ATOM 553 C CA . LYS A 1 74 ? -15.492 -11.68 0.532 1 93.56 74 LYS A CA 1
ATOM 554 C C . LYS A 1 74 ? -16.734 -10.992 1.108 1 93.56 74 LYS A C 1
ATOM 556 O O . LYS A 1 74 ? -17.703 -11.656 1.454 1 93.56 74 LYS A O 1
ATOM 561 N N . GLU A 1 75 ? -16.656 -9.68 1.243 1 94.31 75 GLU A N 1
ATOM 562 C CA . GLU A 1 75 ? -17.734 -8.891 1.851 1 94.31 75 GLU A CA 1
ATOM 563 C C . GLU A 1 75 ? -18.297 -7.883 0.861 1 94.31 75 GLU A C 1
ATOM 565 O O . GLU A 1 75 ? -17.844 -7.805 -0.284 1 94.31 75 GLU A O 1
ATOM 570 N N . GLN A 1 76 ? -19.406 -7.27 1.348 1 95.31 76 GLN A N 1
ATOM 571 C CA . GLN A 1 76 ? -19.859 -6.117 0.585 1 95.31 76 GLN A CA 1
ATOM 572 C C . GLN A 1 76 ? -18.75 -5.086 0.413 1 95.31 76 GLN A C 1
ATOM 574 O O . GLN A 1 76 ? -18 -4.824 1.347 1 95.31 76 GLN A O 1
ATOM 579 N N . PRO A 1 77 ? -18.641 -4.562 -0.772 1 97.56 77 PRO A N 1
ATOM 580 C CA . PRO A 1 77 ? -17.562 -3.602 -1.024 1 97.56 77 PRO A CA 1
ATOM 581 C C . PRO A 1 77 ? -17.703 -2.336 -0.181 1 97.56 77 PRO A C 1
ATOM 583 O O . PRO A 1 77 ? -18.781 -2.01 0.288 1 97.56 77 PRO A O 1
ATOM 586 N N . VAL A 1 78 ? -16.672 -1.65 -0.004 1 98.75 78 VAL A N 1
ATOM 587 C CA . VAL A 1 78 ? -16.578 -0.408 0.757 1 98.75 78 VAL A CA 1
ATOM 588 C C . VAL A 1 78 ? -17.203 0.733 -0.043 1 98.75 78 VAL A C 1
ATOM 590 O O . VAL A 1 78 ? -16.859 0.948 -1.205 1 98.75 78 VAL A O 1
ATOM 593 N N . ASP A 1 79 ? -18.094 1.464 0.585 1 98.88 79 ASP A N 1
ATOM 594 C CA . ASP A 1 79 ? -18.75 2.588 -0.08 1 98.88 79 ASP A CA 1
ATOM 595 C C . ASP A 1 79 ? -17.922 3.865 0.063 1 98.88 79 ASP A C 1
ATOM 597 O O . ASP A 1 79 ? -17.859 4.672 -0.866 1 98.88 79 ASP A O 1
ATOM 601 N N . ILE A 1 80 ? -17.359 4.07 1.254 1 98.94 80 ILE A N 1
ATOM 602 C CA . ILE A 1 80 ? -16.594 5.27 1.579 1 98.94 80 ILE A CA 1
ATOM 603 C C . ILE A 1 80 ? -15.312 4.883 2.297 1 98.94 80 ILE A C 1
ATOM 605 O O . ILE A 1 80 ? -15.344 4.219 3.336 1 98.94 80 ILE A O 1
ATOM 609 N N . ALA A 1 81 ? -14.234 5.215 1.752 1 98.94 81 ALA A N 1
ATOM 610 C CA . ALA A 1 81 ? -12.945 4.992 2.404 1 98.94 81 ALA A CA 1
ATOM 611 C C . ALA A 1 81 ? -12.281 6.316 2.779 1 98.94 81 ALA A C 1
ATOM 613 O O . ALA A 1 81 ? -12.016 7.152 1.914 1 98.94 81 ALA A O 1
ATOM 614 N N . PHE A 1 82 ? -12.055 6.508 4.078 1 98.94 82 PHE A N 1
ATOM 615 C CA . PHE A 1 82 ? -11.234 7.625 4.535 1 98.94 82 PHE A CA 1
ATOM 616 C C . PHE A 1 82 ? -9.766 7.234 4.594 1 98.94 82 PHE A C 1
ATOM 618 O O . PHE A 1 82 ? -9.406 6.273 5.277 1 98.94 82 PHE A O 1
ATOM 625 N N . VAL A 1 83 ? -8.961 7.898 3.838 1 98.94 83 VAL A N 1
ATOM 626 C CA . VAL A 1 83 ? -7.516 7.75 3.988 1 98.94 83 VAL A CA 1
ATOM 627 C C . VAL A 1 83 ? -6.984 8.789 4.969 1 98.94 83 VAL A C 1
ATOM 629 O O . VAL A 1 83 ? -7.117 9.992 4.738 1 98.94 83 VAL A O 1
ATOM 632 N N . CYS A 1 84 ? -6.453 8.297 6.047 1 98.62 84 CYS A N 1
ATOM 633 C CA . CYS A 1 84 ? -6.02 9.156 7.145 1 98.62 84 CYS A CA 1
ATOM 634 C C . CYS A 1 84 ? -4.559 8.898 7.496 1 98.62 84 CYS A C 1
ATOM 636 O O . CYS A 1 84 ? -4.137 9.148 8.625 1 98.62 84 CYS A O 1
ATOM 638 N N . MET A 1 85 ? -3.783 8.383 6.555 1 98.12 85 MET A N 1
ATOM 639 C CA . MET A 1 85 ? -2.367 8.07 6.746 1 98.12 85 MET A CA 1
ATOM 640 C C . MET A 1 85 ? -1.517 9.336 6.629 1 98.12 85 MET A C 1
ATOM 642 O O . MET A 1 85 ? -2.002 10.375 6.191 1 98.12 85 MET A O 1
ATOM 646 N N . LYS A 1 86 ? -0.245 9.203 7.141 1 97.5 86 LYS A N 1
ATOM 647 C CA . LYS A 1 86 ? 0.722 10.227 6.75 1 97.5 86 LYS A CA 1
ATOM 648 C C . LYS A 1 86 ? 0.831 10.328 5.23 1 97.5 86 LYS A C 1
ATOM 650 O O . LYS A 1 86 ? 0.668 9.328 4.523 1 97.5 86 LYS A O 1
ATOM 655 N N . SER A 1 87 ? 1.154 11.531 4.793 1 98.31 87 SER A N 1
ATOM 656 C CA . SER A 1 87 ? 1.121 11.828 3.361 1 98.31 87 SER A CA 1
ATOM 657 C C . SER A 1 87 ? 1.988 10.844 2.576 1 98.31 87 SER A C 1
ATOM 659 O O . SER A 1 87 ? 1.627 10.438 1.471 1 98.31 87 SER A O 1
ATOM 661 N N . TYR A 1 88 ? 3.117 10.422 3.158 1 97.94 88 TYR A N 1
ATOM 662 C CA . TYR A 1 88 ? 4.035 9.555 2.432 1 97.94 88 TYR A CA 1
ATOM 663 C C . TYR A 1 88 ? 3.475 8.148 2.309 1 97.94 88 TYR A C 1
ATOM 665 O O . TYR A 1 88 ? 4.023 7.316 1.58 1 97.94 88 TYR A O 1
ATOM 673 N N . ASP A 1 89 ? 2.367 7.832 2.93 1 98.56 89 ASP A N 1
ATOM 674 C CA . ASP A 1 89 ? 1.734 6.52 2.852 1 98.56 89 ASP A CA 1
ATOM 675 C C . ASP A 1 89 ? 0.411 6.59 2.094 1 98.56 89 ASP A C 1
ATOM 677 O O . ASP A 1 89 ? -0.281 5.582 1.946 1 98.56 89 ASP A O 1
ATOM 681 N N . THR A 1 90 ? 0.052 7.77 1.581 1 98.88 90 THR A N 1
ATOM 682 C CA . THR A 1 90 ? -1.245 7.984 0.95 1 98.88 90 THR A CA 1
ATOM 683 C C . THR A 1 90 ? -1.404 7.094 -0.279 1 98.88 90 THR A C 1
ATOM 685 O O . THR A 1 90 ? -2.43 6.43 -0.44 1 98.88 90 THR A O 1
ATOM 688 N N . ALA A 1 91 ? -0.385 7.012 -1.12 1 98.81 91 ALA A N 1
ATOM 689 C CA . ALA A 1 91 ? -0.504 6.344 -2.412 1 98.81 91 ALA A CA 1
ATOM 690 C C . ALA A 1 91 ? -0.743 4.848 -2.236 1 98.81 91 ALA A C 1
ATOM 692 O O . ALA A 1 91 ? -1.726 4.305 -2.748 1 98.81 91 ALA A O 1
ATOM 693 N N . TRP A 1 92 ? 0.136 4.176 -1.486 1 98.81 92 TRP A N 1
ATOM 694 C CA . TRP A 1 92 ? -0.012 2.73 -1.366 1 98.81 92 TRP A CA 1
ATOM 695 C C . TRP A 1 92 ? -1.255 2.375 -0.557 1 98.81 92 TRP A C 1
ATOM 697 O O . TRP A 1 92 ? -1.904 1.36 -0.818 1 98.81 92 TRP A O 1
ATOM 707 N N . ALA A 1 93 ? -1.645 3.201 0.455 1 98.88 93 ALA A N 1
ATOM 708 C CA . ALA A 1 93 ? -2.861 2.963 1.227 1 98.88 93 ALA A CA 1
ATOM 709 C C . ALA A 1 93 ? -4.102 3.059 0.34 1 98.88 93 ALA A C 1
ATOM 711 O O . ALA A 1 93 ? -5.027 2.256 0.469 1 98.88 93 ALA A O 1
ATOM 712 N N . THR A 1 94 ? -4.098 4.082 -0.514 1 98.94 94 THR A N 1
ATOM 713 C CA . THR A 1 94 ? -5.203 4.23 -1.455 1 98.94 94 THR A CA 1
ATOM 714 C C . THR A 1 94 ? -5.273 3.033 -2.398 1 98.94 94 THR A C 1
ATOM 716 O O . THR A 1 94 ? -6.355 2.51 -2.668 1 98.94 94 THR A O 1
ATOM 719 N N . MET A 1 95 ? -4.117 2.633 -2.902 1 98.88 95 MET A N 1
ATOM 720 C CA . MET A 1 95 ? -4.059 1.479 -3.793 1 98.88 95 MET A CA 1
ATOM 721 C C . MET A 1 95 ? -4.566 0.223 -3.094 1 98.88 95 MET A C 1
ATOM 723 O O . MET A 1 95 ? -5.277 -0.584 -3.695 1 98.88 95 MET A O 1
ATOM 727 N N . LEU A 1 96 ? -4.234 0.044 -1.838 1 98.81 96 LEU A N 1
ATOM 728 C CA . LEU A 1 96 ? -4.684 -1.096 -1.047 1 98.81 96 LEU A CA 1
ATOM 729 C C . LEU A 1 96 ? -6.207 -1.132 -0.966 1 98.81 96 LEU A C 1
ATOM 731 O O . LEU A 1 96 ? -6.824 -2.168 -1.229 1 98.81 96 LEU A O 1
ATOM 735 N N . ILE A 1 97 ? -6.836 -0.006 -0.675 1 98.88 97 ILE A N 1
ATOM 736 C CA . ILE A 1 97 ? -8.266 -0.029 -0.403 1 98.88 97 ILE A CA 1
ATOM 737 C C . ILE A 1 97 ? -9.047 -0.025 -1.719 1 98.88 97 ILE A C 1
ATOM 739 O O . ILE A 1 97 ? -10.211 -0.415 -1.76 1 98.88 97 ILE A O 1
ATOM 743 N N . ARG A 1 98 ? -8.438 0.451 -2.785 1 98.75 98 ARG A N 1
ATOM 744 C CA . ARG A 1 98 ? -9.078 0.559 -4.094 1 98.75 98 ARG A CA 1
ATOM 745 C C . ARG A 1 98 ? -9.703 -0.77 -4.512 1 98.75 98 ARG A C 1
ATOM 747 O O . ARG A 1 98 ? -10.797 -0.799 -5.078 1 98.75 98 ARG A O 1
ATOM 754 N N . GLN A 1 99 ? -9.047 -1.868 -4.25 1 97.19 99 GLN A N 1
ATOM 755 C CA . GLN A 1 99 ? -9.508 -3.156 -4.758 1 97.19 99 GLN A CA 1
ATOM 756 C C . GLN A 1 99 ? -10.758 -3.623 -4.016 1 97.19 99 GLN A C 1
ATOM 758 O O . GLN A 1 99 ? -11.422 -4.566 -4.445 1 97.19 99 GLN A O 1
ATOM 763 N N . TYR A 1 100 ? -11.094 -2.924 -2.953 1 98.25 100 TYR A N 1
ATOM 764 C CA . TYR A 1 100 ? -12.258 -3.324 -2.17 1 98.25 100 TYR A CA 1
ATOM 765 C C . TYR A 1 100 ? -13.359 -2.277 -2.26 1 98.25 100 TYR A C 1
ATOM 767 O O . TYR A 1 100 ? -14.391 -2.395 -1.594 1 98.25 100 TYR A O 1
ATOM 775 N N . LEU A 1 101 ? -13.102 -1.229 -2.977 1 98.5 101 LEU A N 1
ATOM 776 C CA . LEU A 1 101 ? -14.039 -0.124 -3.137 1 98.5 101 LEU A CA 1
ATOM 777 C C . LEU A 1 101 ? -15.18 -0.51 -4.074 1 98.5 101 LEU A C 1
ATOM 779 O O . LEU A 1 101 ? -14.953 -1.138 -5.109 1 98.5 101 LEU A O 1
ATOM 783 N N . ALA A 1 102 ? -16.391 -0.146 -3.717 1 98.31 102 ALA A N 1
ATOM 784 C CA . ALA A 1 102 ? -17.547 -0.303 -4.59 1 98.31 102 ALA A CA 1
ATOM 785 C C . ALA A 1 102 ? -17.375 0.483 -5.887 1 98.31 102 ALA A C 1
ATOM 787 O O . ALA A 1 102 ? -16.594 1.44 -5.938 1 98.31 102 ALA A O 1
ATOM 788 N N . ALA A 1 103 ? -18.078 0.053 -6.918 1 97.19 103 ALA A N 1
ATOM 789 C CA . ALA A 1 103 ? -18 0.726 -8.211 1 97.19 103 ALA A CA 1
ATOM 790 C C . ALA A 1 103 ? -18.328 2.209 -8.078 1 97.19 103 ALA A C 1
ATOM 792 O O . ALA A 1 103 ? -17.703 3.051 -8.734 1 97.19 103 ALA A O 1
ATOM 793 N N . ASP A 1 104 ? -19.219 2.506 -7.242 1 97.06 104 ASP A N 1
ATOM 794 C CA . ASP A 1 104 ? -19.625 3.895 -7.035 1 97.06 104 ASP A CA 1
ATOM 795 C C . ASP A 1 104 ? -19.047 4.441 -5.73 1 97.06 104 ASP A C 1
ATOM 797 O O . ASP A 1 104 ? -19.469 5.5 -5.258 1 97.06 104 ASP A O 1
ATOM 801 N N . GLY A 1 105 ? -18.156 3.656 -5.105 1 98.62 105 GLY A N 1
ATOM 802 C CA . GLY A 1 105 ? -17.5 4.121 -3.896 1 98.62 105 GLY A CA 1
ATOM 803 C C . GLY A 1 105 ? -16.453 5.195 -4.156 1 98.62 105 GLY A C 1
ATOM 804 O O . GLY A 1 105 ? -16.109 5.461 -5.309 1 98.62 105 GLY A O 1
ATOM 805 N N . TYR A 1 106 ? -16.031 5.855 -3.09 1 98.88 106 TYR A N 1
ATOM 806 C CA . TYR A 1 106 ? -15.047 6.926 -3.254 1 98.88 106 TYR A CA 1
ATOM 807 C C . TYR A 1 106 ? -14.133 7.023 -2.037 1 98.88 106 TYR A C 1
ATOM 809 O O . TYR A 1 106 ? -14.383 6.371 -1.017 1 98.88 106 TYR A O 1
ATOM 817 N N . VAL A 1 107 ? -13.055 7.723 -2.23 1 98.94 107 VAL A N 1
ATOM 818 C CA . VAL A 1 107 ? -12.008 7.883 -1.225 1 98.94 107 VAL A CA 1
ATOM 819 C C . VAL A 1 107 ? -11.969 9.336 -0.746 1 98.94 107 VAL A C 1
ATOM 821 O O . VAL A 1 107 ? -12.016 10.266 -1.556 1 98.94 107 VAL A O 1
ATOM 824 N N . VAL A 1 108 ? -11.945 9.5 0.571 1 98.94 108 VAL A N 1
ATOM 825 C CA . VAL A 1 108 ? -11.914 10.812 1.203 1 98.94 108 VAL A CA 1
ATOM 826 C C . VAL A 1 108 ? -10.539 11.047 1.825 1 98.94 108 VAL A C 1
ATOM 828 O O . VAL A 1 108 ? -10.086 10.266 2.662 1 98.94 108 VAL A O 1
ATOM 831 N N . SER A 1 109 ? -9.883 12.094 1.401 1 98.94 109 SER A N 1
ATOM 832 C CA . SER A 1 109 ? -8.664 12.508 2.08 1 98.94 109 SER A CA 1
ATOM 833 C C . SER A 1 109 ? -8.977 13.234 3.385 1 98.94 109 SER A C 1
ATOM 835 O O . SER A 1 109 ? -9.32 14.422 3.373 1 98.94 109 SER A O 1
ATOM 837 N N . LEU A 1 110 ? -8.859 12.594 4.465 1 98.69 110 LEU A N 1
ATOM 838 C CA . LEU A 1 110 ? -8.898 13.227 5.777 1 98.69 110 LEU A CA 1
ATOM 839 C C . LEU A 1 110 ? -7.512 13.297 6.395 1 98.69 110 LEU A C 1
ATOM 841 O O . LEU A 1 110 ? -7.242 12.633 7.402 1 98.69 110 LEU A O 1
ATOM 845 N N . GLN A 1 111 ? -6.664 14.039 5.707 1 97.88 111 GLN A N 1
ATOM 846 C CA . GLN A 1 111 ? -5.234 14.117 5.973 1 97.88 111 GLN A CA 1
ATOM 847 C C . GLN A 1 111 ? -4.762 15.57 6.023 1 97.88 111 GLN A C 1
ATOM 849 O O . GLN A 1 111 ? -5.484 16.469 5.602 1 97.88 111 GLN A O 1
ATOM 854 N N . ASN A 1 112 ? -3.582 15.711 6.625 1 94.56 112 ASN A N 1
ATOM 855 C CA . ASN A 1 112 ? -2.867 16.953 6.41 1 94.56 112 ASN A CA 1
ATOM 856 C C . ASN A 1 112 ? -2.295 17.047 4.996 1 94.56 112 ASN A C 1
ATOM 858 O O . ASN A 1 112 ? -2.311 16.062 4.258 1 94.56 112 ASN A O 1
ATOM 862 N N . CYS A 1 113 ? -1.83 18.188 4.605 1 97.31 113 CYS A N 1
ATOM 863 C CA . CYS A 1 113 ? -1.178 18.406 3.322 1 97.31 113 CYS A CA 1
ATOM 864 C C . CYS A 1 113 ? -2.176 18.281 2.176 1 97.31 113 CYS A C 1
ATOM 866 O O . CYS A 1 113 ? -3.379 18.469 2.373 1 97.31 113 CYS A O 1
ATOM 868 N N . MET A 1 114 ? -1.655 18.25 0.971 1 98.12 114 MET A N 1
ATOM 869 C CA . MET A 1 114 ? -2.43 18.156 -0.263 1 98.12 114 MET A CA 1
ATOM 870 C C . MET A 1 114 ? -2.324 16.766 -0.871 1 98.12 114 MET A C 1
ATOM 872 O O . MET A 1 114 ? -1.382 16.469 -1.61 1 98.12 114 MET A O 1
ATOM 876 N N . ASN A 1 115 ? -3.324 15.922 -0.616 1 98.75 115 ASN A N 1
ATOM 877 C CA . ASN A 1 115 ? -3.158 14.523 -1.012 1 98.75 115 ASN A CA 1
ATOM 878 C C . ASN A 1 115 ? -4.203 14.109 -2.045 1 98.75 115 ASN A C 1
ATOM 880 O O . ASN A 1 115 ? -4.18 12.977 -2.537 1 98.75 115 ASN A O 1
ATOM 884 N N . GLU A 1 116 ? -5.152 15.008 -2.414 1 98.81 116 GLU A N 1
ATOM 885 C CA . GLU A 1 116 ? -6.242 14.664 -3.322 1 98.81 116 GLU A CA 1
ATOM 886 C C . GLU A 1 116 ? -5.711 14.219 -4.68 1 98.81 116 GLU A C 1
ATOM 888 O O . GLU A 1 116 ? -6.215 13.258 -5.27 1 98.81 116 GLU A O 1
ATOM 893 N N . GLU A 1 117 ? -4.695 14.891 -5.152 1 98.5 117 GLU A N 1
ATOM 894 C CA . GLU A 1 117 ? -4.121 14.508 -6.441 1 98.5 117 GLU A CA 1
ATOM 895 C C . GLU A 1 117 ? -3.518 13.109 -6.383 1 98.5 117 GLU A C 1
ATOM 897 O O . GLU A 1 117 ? -3.641 12.328 -7.332 1 98.5 117 GLU A O 1
ATOM 902 N N . THR A 1 118 ? -2.805 12.797 -5.293 1 98.69 118 THR A N 1
ATOM 903 C CA . THR A 1 118 ? -2.23 11.469 -5.109 1 98.69 118 THR A CA 1
ATOM 904 C C . THR A 1 118 ? -3.324 10.406 -5.105 1 98.69 118 THR A C 1
ATOM 906 O O . THR A 1 118 ? -3.197 9.375 -5.777 1 98.69 118 THR A O 1
ATOM 909 N N . ILE A 1 119 ? -4.391 10.648 -4.383 1 98.94 119 ILE A N 1
ATOM 910 C CA . ILE A 1 119 ? -5.516 9.719 -4.312 1 98.94 119 ILE A CA 1
ATOM 911 C C . ILE A 1 119 ? -6.156 9.578 -5.691 1 98.94 119 ILE A C 1
ATOM 913 O O . ILE A 1 119 ? -6.406 8.461 -6.152 1 98.94 119 ILE A O 1
ATOM 917 N N . ALA A 1 120 ? -6.371 10.68 -6.418 1 98.88 120 ALA A N 1
ATOM 918 C CA . ALA A 1 120 ? -6.984 10.664 -7.742 1 98.88 120 ALA A CA 1
ATOM 919 C C . ALA A 1 120 ? -6.125 9.883 -8.734 1 98.88 120 ALA A C 1
ATOM 921 O O . ALA A 1 120 ? -6.648 9.227 -9.641 1 98.88 120 ALA A O 1
ATOM 922 N N . GLY A 1 121 ? -4.824 10.031 -8.555 1 98.62 121 GLY A N 1
ATOM 923 C CA . GLY A 1 121 ? -3.932 9.281 -9.422 1 98.62 121 GLY A CA 1
ATOM 924 C C . GLY A 1 121 ? -4.129 7.777 -9.328 1 98.62 121 GLY A C 1
ATOM 925 O O . GLY A 1 121 ? -3.762 7.039 -10.242 1 98.62 121 GLY A O 1
ATOM 926 N N . VAL A 1 122 ? -4.754 7.32 -8.242 1 98.69 122 VAL A N 1
ATOM 927 C CA . VAL A 1 122 ? -4.93 5.895 -8.008 1 98.69 122 VAL A CA 1
ATOM 928 C C . VAL A 1 122 ? -6.359 5.484 -8.367 1 98.69 122 VAL A C 1
ATOM 930 O O . VAL A 1 122 ? -6.574 4.488 -9.055 1 98.69 122 VAL A O 1
ATOM 933 N N . VAL A 1 123 ? -7.371 6.289 -7.996 1 98.75 123 VAL A N 1
ATOM 934 C CA . VAL A 1 123 ? -8.75 5.832 -8.117 1 98.75 123 VAL A CA 1
ATOM 935 C C . VAL A 1 123 ? -9.492 6.688 -9.141 1 98.75 123 VAL A C 1
ATOM 937 O O . VAL A 1 123 ? -10.633 6.383 -9.508 1 98.75 123 VAL A O 1
ATOM 940 N N . GLY A 1 124 ? -8.93 7.777 -9.609 1 98.62 124 GLY A N 1
ATOM 941 C CA . GLY A 1 124 ? -9.578 8.719 -10.5 1 98.62 124 GLY A CA 1
ATOM 942 C C . GLY A 1 124 ? -10.188 9.906 -9.773 1 98.62 124 GLY A C 1
ATOM 943 O O . GLY A 1 124 ? -10.656 9.773 -8.641 1 98.62 124 GLY A O 1
ATOM 944 N N . TRP A 1 125 ? -10.25 11.031 -10.422 1 98.62 125 TRP A N 1
ATOM 945 C CA . TRP A 1 125 ? -10.766 12.266 -9.836 1 98.62 125 TRP A CA 1
ATOM 946 C C . TRP A 1 125 ? -12.234 12.117 -9.461 1 98.62 125 TRP A C 1
ATOM 948 O O . TRP A 1 125 ? -12.695 12.727 -8.492 1 98.62 125 TRP A O 1
ATOM 958 N N . GLY A 1 126 ? -12.953 11.312 -10.203 1 98.56 126 GLY A N 1
ATOM 959 C CA . GLY A 1 126 ? -14.375 11.117 -9.953 1 98.56 126 GLY A CA 1
ATOM 960 C C . GLY A 1 126 ? -14.648 10.383 -8.656 1 98.56 126 GLY A C 1
ATOM 961 O O . GLY A 1 126 ? -15.773 10.406 -8.148 1 98.56 126 GLY A O 1
ATOM 962 N N . LYS A 1 127 ? -13.602 9.758 -8.039 1 98.81 127 LYS A N 1
ATOM 963 C CA . LYS A 1 127 ? -13.766 8.984 -6.812 1 98.81 127 LYS A CA 1
ATOM 964 C C . LYS A 1 127 ? -12.992 9.625 -5.656 1 98.81 127 LYS A C 1
ATOM 966 O O . LYS A 1 127 ? -12.711 8.977 -4.652 1 98.81 127 LYS A O 1
ATOM 971 N N . THR A 1 128 ? -12.633 10.852 -5.82 1 98.94 128 THR A N 1
ATOM 972 C CA . THR A 1 128 ? -11.805 11.539 -4.832 1 98.94 128 THR A CA 1
ATOM 973 C C . THR A 1 128 ? -12.578 12.695 -4.195 1 98.94 128 THR A C 1
ATOM 975 O O . THR A 1 128 ? -13.18 13.508 -4.902 1 98.94 128 THR A O 1
ATOM 978 N N . LEU A 1 129 ? -12.602 12.727 -2.891 1 98.88 129 LEU A N 1
ATOM 979 C CA . LEU A 1 129 ? -13.172 13.805 -2.096 1 98.88 129 LEU A CA 1
ATOM 980 C C . LEU A 1 129 ? -12.203 14.25 -1.005 1 98.88 129 LEU A C 1
ATOM 982 O O . LEU A 1 129 ? -11.344 13.477 -0.577 1 98.88 129 LEU A O 1
ATOM 986 N N . GLY A 1 130 ? -12.273 15.523 -0.665 1 98.81 130 GLY A N 1
ATOM 987 C CA . GLY A 1 130 ? -11.438 16.031 0.408 1 98.81 130 GLY A CA 1
ATOM 988 C C . GLY A 1 130 ? -12.211 16.359 1.67 1 98.81 130 GLY A C 1
ATOM 989 O O . GLY A 1 130 ? -13.375 16.766 1.603 1 98.81 130 GLY A O 1
ATOM 990 N N . CYS A 1 131 ? -11.578 16.188 2.779 1 98.75 131 CYS A N 1
ATOM 991 C CA . CYS A 1 131 ? -12.078 16.609 4.078 1 98.75 131 CYS A CA 1
ATOM 992 C C . CYS A 1 131 ? -10.953 17.156 4.949 1 98.75 131 CYS A C 1
ATOM 994 O O . CYS A 1 131 ? -9.969 16.469 5.199 1 98.75 131 CYS A O 1
ATOM 996 N N . ILE A 1 132 ? -11.109 18.359 5.387 1 97.31 132 ILE A N 1
ATOM 997 C CA . ILE A 1 132 ? -10.102 19.062 6.18 1 97.31 132 ILE A CA 1
ATOM 998 C C . ILE A 1 132 ? -10.477 19 7.66 1 97.31 132 ILE A C 1
ATOM 1000 O O . ILE A 1 132 ? -11.641 19.156 8.023 1 97.31 132 ILE A O 1
ATOM 1004 N N . ALA A 1 133 ? -9.562 18.625 8.469 1 94.25 133 ALA A N 1
ATOM 1005 C CA . ALA A 1 133 ? -9.672 18.781 9.922 1 94.25 133 ALA A CA 1
ATOM 1006 C C . ALA A 1 133 ? -8.812 19.938 10.414 1 94.25 133 ALA A C 1
ATOM 1008 O O . ALA A 1 133 ? -7.582 19.875 10.367 1 94.25 133 ALA A O 1
ATOM 1009 N N . SER A 1 134 ? -9.453 20.938 10.812 1 88.69 134 SER A N 1
ATOM 1010 C CA . SER A 1 134 ? -8.734 22.141 11.227 1 88.69 134 SER A CA 1
ATOM 1011 C C . SER A 1 134 ? -9.023 22.484 12.68 1 88.69 134 SER A C 1
ATOM 1013 O O . SER A 1 134 ? -10.133 22.266 13.172 1 88.69 134 SER A O 1
ATOM 1015 N N . SER A 1 135 ? -7.988 23.016 13.344 1 81.81 135 SER A N 1
ATOM 1016 C CA . SER A 1 135 ? -8.078 23.5 14.719 1 81.81 135 SER A CA 1
ATOM 1017 C C . SER A 1 135 ? -8.508 22.375 15.664 1 81.81 135 SER A C 1
ATOM 1019 O O . SER A 1 135 ? -9.367 22.594 16.531 1 81.81 135 SER A O 1
ATOM 1021 N N . ILE A 1 136 ? -8.117 21.25 15.289 1 82.31 136 ILE A N 1
ATOM 1022 C CA . ILE A 1 136 ? -8.336 20.109 16.172 1 82.31 136 ILE A CA 1
ATOM 1023 C C . ILE A 1 136 ? -6.988 19.531 16.594 1 82.31 136 ILE A C 1
ATOM 1025 O O . ILE A 1 136 ? -6.062 19.438 15.789 1 82.31 136 ILE A O 1
ATOM 1029 N N . THR A 1 137 ? -6.863 19.344 17.906 1 81.94 137 THR A N 1
ATOM 1030 C CA . THR A 1 137 ? -5.648 18.75 18.438 1 81.94 137 THR A CA 1
ATOM 1031 C C . THR A 1 137 ? -5.93 17.344 18.984 1 81.94 137 THR A C 1
ATOM 1033 O O . THR A 1 137 ? -6.473 17.203 20.078 1 81.94 137 THR A O 1
ATOM 1036 N N . VAL A 1 138 ? -5.586 16.391 18.172 1 88.56 138 VAL A N 1
ATOM 1037 C CA . VAL A 1 138 ? -5.734 15.008 18.609 1 88.56 138 VAL A CA 1
ATOM 1038 C C . VAL A 1 138 ? -4.395 14.281 18.5 1 88.56 138 VAL A C 1
ATOM 1040 O O . VAL A 1 138 ? -3.596 14.578 17.609 1 88.56 138 VAL A O 1
ATOM 1043 N N . ASN A 1 139 ? -4.207 13.438 19.438 1 90 139 ASN A N 1
ATOM 1044 C CA . ASN A 1 139 ? -2.996 12.617 19.453 1 90 139 ASN A CA 1
ATOM 1045 C C . ASN A 1 139 ? -3.307 11.156 19.766 1 90 139 ASN A C 1
ATOM 1047 O O . ASN A 1 139 ? -4.426 10.828 20.172 1 90 139 ASN A O 1
ATOM 1051 N N . LEU A 1 140 ? -2.348 10.312 19.5 1 92.94 140 LEU A N 1
ATOM 1052 C CA . LEU A 1 140 ? -2.369 8.891 19.812 1 92.94 140 LEU A CA 1
ATOM 1053 C C . LEU A 1 140 ? -1.242 8.523 20.766 1 92.94 140 LEU A C 1
ATOM 1055 O O . LEU A 1 140 ? -0.219 7.977 20.359 1 92.94 140 LEU A O 1
ATOM 1059 N N . PRO A 1 141 ? -1.439 8.766 22.062 1 90.94 141 PRO A N 1
ATOM 1060 C CA . PRO A 1 141 ? -0.353 8.594 23.031 1 90.94 141 PRO A CA 1
ATOM 1061 C C . PRO A 1 141 ? 0.097 7.145 23.172 1 90.94 141 PRO A C 1
ATOM 1063 O O . PRO A 1 141 ? 1.28 6.879 23.391 1 90.94 141 PRO A O 1
ATOM 1066 N N . GLU A 1 142 ? -0.821 6.23 23.078 1 95.69 142 GLU A N 1
ATOM 1067 C CA . GLU A 1 142 ? -0.583 4.793 23.172 1 95.69 142 GLU A CA 1
ATOM 1068 C C . GLU A 1 142 ? -1.574 4.016 22.312 1 95.69 142 GLU A C 1
ATOM 1070 O O . GLU A 1 142 ? -2.584 4.566 21.859 1 95.69 142 GLU A O 1
ATOM 1075 N N . PRO A 1 143 ? -1.243 2.805 22.062 1 97.56 143 PRO A N 1
ATOM 1076 C CA . PRO A 1 143 ? -2.162 2.016 21.234 1 97.56 143 PRO A CA 1
ATOM 1077 C C . PRO A 1 143 ? -3.592 2.025 21.781 1 97.56 143 PRO A C 1
ATOM 1079 O O . PRO A 1 143 ? -3.805 1.847 22.984 1 97.56 143 PRO A O 1
ATOM 1082 N N . GLY A 1 144 ? -4.555 2.283 20.891 1 98.19 144 GLY A N 1
ATOM 1083 C CA . GLY A 1 144 ? -5.973 2.199 21.219 1 98.19 144 GLY A CA 1
ATOM 1084 C C . GLY A 1 144 ? -6.488 3.41 21.969 1 98.19 144 GLY A C 1
ATOM 1085 O O . GLY A 1 144 ? -7.641 3.434 22.406 1 98.19 144 GLY A O 1
ATOM 1086 N N . HIS A 1 145 ? -5.656 4.422 22.109 1 97.62 145 HIS A N 1
ATOM 1087 C CA . HIS A 1 145 ? -6.074 5.582 22.891 1 97.62 145 HIS A CA 1
ATOM 1088 C C . HIS A 1 145 ? -5.898 6.871 22.109 1 97.62 145 HIS A C 1
ATOM 1090 O O . HIS A 1 145 ? -4.77 7.281 21.812 1 97.62 145 HIS A O 1
ATOM 1096 N N . ILE A 1 146 ? -7.039 7.473 21.797 1 96 146 ILE A N 1
ATOM 1097 C CA . ILE A 1 146 ? -7.047 8.789 21.172 1 96 146 ILE A CA 1
ATOM 1098 C C . ILE A 1 146 ? -7.336 9.859 22.203 1 96 146 ILE A C 1
ATOM 1100 O O . ILE A 1 146 ? -8.289 9.742 22.984 1 96 146 ILE A O 1
ATOM 1104 N N . HIS A 1 147 ? -6.523 10.891 22.203 1 92.5 147 HIS A N 1
ATOM 1105 C CA . HIS A 1 147 ? -6.723 11.992 23.141 1 92.5 147 HIS A CA 1
ATOM 1106 C C . HIS A 1 147 ? -6.887 13.32 22.406 1 92.5 147 HIS A C 1
ATOM 1108 O O . HIS A 1 147 ? -6.031 13.695 21.594 1 92.5 147 HIS A O 1
ATOM 1114 N N . ARG A 1 148 ? -7.961 13.938 22.656 1 88.38 148 ARG A N 1
ATOM 1115 C CA . ARG A 1 148 ? -8.164 15.281 22.141 1 88.38 148 ARG A CA 1
ATOM 1116 C C . ARG A 1 148 ? -7.691 16.328 23.141 1 88.38 148 ARG A C 1
ATOM 1118 O O . ARG A 1 148 ? -8.219 16.422 24.25 1 88.38 148 ARG A O 1
ATOM 1125 N N . GLY A 1 149 ? -6.754 17.062 22.781 1 80.44 149 GLY A N 1
ATOM 1126 C CA . GLY A 1 149 ? -6.125 18.016 23.672 1 80.44 149 GLY A CA 1
ATOM 1127 C C . GLY A 1 149 ? -6.848 19.359 23.734 1 80.44 149 GLY A C 1
ATOM 1128 O O . GLY A 1 149 ? -6.547 20.188 24.578 1 80.44 149 GLY A O 1
ATOM 1129 N N . ALA A 1 150 ? -7.73 19.625 22.828 1 71.69 150 ALA A N 1
ATOM 1130 C CA . ALA A 1 150 ? -8.492 20.875 22.812 1 71.69 150 ALA A CA 1
ATOM 1131 C C . ALA A 1 150 ? -9.992 20.609 22.844 1 71.69 150 ALA A C 1
ATOM 1133 O O . ALA A 1 150 ? -10.43 19.469 22.641 1 71.69 150 ALA A O 1
ATOM 1134 N N . GLY A 1 151 ? -10.656 21.688 23.281 1 67.31 151 GLY A N 1
ATOM 1135 C CA . GLY A 1 151 ? -12.109 21.562 23.281 1 67.31 151 GLY A CA 1
ATOM 1136 C C . GLY A 1 151 ? -12.695 21.438 21.891 1 67.31 151 GLY A C 1
ATOM 1137 O O . GLY A 1 151 ? -11.969 21.547 20.891 1 67.31 151 GLY A O 1
ATOM 1138 N N . LYS A 1 152 ? -13.969 20.969 21.875 1 67.81 152 LYS A N 1
ATOM 1139 C CA . LYS A 1 152 ? -14.672 20.922 20.594 1 67.81 152 LYS A CA 1
ATOM 1140 C C . LYS A 1 152 ? -14.852 22.328 20.016 1 67.81 152 LYS A C 1
ATOM 1142 O O . LYS A 1 152 ? -14.852 23.312 20.766 1 67.81 152 LYS A O 1
ATOM 1147 N N . GLY A 1 153 ? -14.523 22.516 18.672 1 61.25 153 GLY A N 1
ATOM 1148 C CA . GLY A 1 153 ? -14.586 23.797 17.984 1 61.25 153 GLY A CA 1
ATOM 1149 C C . GLY A 1 153 ? -15.789 24.625 18.391 1 61.25 153 GLY A C 1
ATOM 1150 O O . GLY A 1 153 ? -15.672 25.844 18.562 1 61.25 153 GLY A O 1
ATOM 1151 N N . GLY A 1 154 ? -16.891 24.109 18.797 1 56.09 154 GLY A N 1
ATOM 1152 C CA . GLY A 1 154 ? -18.094 24.828 19.141 1 56.09 154 GLY A CA 1
ATOM 1153 C C . GLY A 1 154 ? -18.609 25.719 18.016 1 56.09 154 GLY A C 1
ATOM 1154 O O . GLY A 1 154 ? -18.406 25.406 16.828 1 56.09 154 GLY A O 1
ATOM 1155 N N . ALA A 1 155 ? -19.328 26.734 18.266 1 56.69 155 ALA A N 1
ATOM 1156 C CA . ALA A 1 155 ? -19.953 27.672 17.328 1 56.69 155 ALA A CA 1
ATOM 1157 C C . ALA A 1 155 ? -18.891 28.562 16.672 1 56.69 155 ALA A C 1
ATOM 1159 O O . ALA A 1 155 ? -19.109 29.109 15.586 1 56.69 155 ALA A O 1
ATOM 1160 N N . ALA A 1 156 ? -17.734 28.625 17.219 1 64.44 156 ALA A N 1
ATOM 1161 C CA . ALA A 1 156 ? -16.766 29.641 16.797 1 64.44 156 ALA A CA 1
ATOM 1162 C C . ALA A 1 156 ? -15.883 29.109 15.672 1 64.44 156 ALA A C 1
ATOM 1164 O O . ALA A 1 156 ? -15.273 29.891 14.938 1 64.44 156 ALA A O 1
ATOM 1165 N N . HIS A 1 157 ? -15.836 27.781 15.578 1 78.75 157 HIS A N 1
ATOM 1166 C CA . HIS A 1 157 ? -14.961 27.25 14.539 1 78.75 157 HIS A CA 1
ATOM 1167 C C . HIS A 1 157 ? -15.453 25.891 14.047 1 78.75 157 HIS A C 1
ATOM 1169 O O . HIS A 1 157 ? -15.758 25.016 14.852 1 78.75 157 HIS A O 1
ATOM 1175 N N . THR A 1 158 ? -15.641 25.875 12.773 1 88.88 158 THR A N 1
ATOM 1176 C CA . THR A 1 158 ? -15.969 24.594 12.172 1 88.88 158 THR A CA 1
ATOM 1177 C C . THR A 1 158 ? -14.711 23.75 11.992 1 88.88 158 THR A C 1
ATOM 1179 O O . THR A 1 158 ? -13.773 24.156 11.297 1 88.88 158 THR A O 1
ATOM 1182 N N . VAL A 1 159 ? -14.742 22.625 12.578 1 92.75 159 VAL A N 1
ATOM 1183 C CA . VAL A 1 159 ? -13.547 21.781 12.633 1 92.75 159 VAL A CA 1
ATOM 1184 C C . VAL A 1 159 ? -13.359 21.062 11.297 1 92.75 159 VAL A C 1
ATOM 1186 O O . VAL A 1 159 ? -12.297 21.156 10.688 1 92.75 159 VAL A O 1
ATOM 1189 N N . PHE A 1 160 ? -14.461 20.406 10.859 1 96.69 160 PHE A N 1
ATOM 1190 C CA . PHE A 1 160 ? -14.328 19.609 9.648 1 96.69 160 PHE A CA 1
ATOM 1191 C C . PHE A 1 160 ? -14.984 20.312 8.461 1 96.69 160 PHE A C 1
ATOM 1193 O O . PHE A 1 160 ? -16.062 20.906 8.602 1 96.69 160 PHE A O 1
ATOM 1200 N N . ARG A 1 161 ? -14.344 20.328 7.297 1 97.25 161 ARG A N 1
ATOM 1201 C CA . ARG A 1 161 ? -14.891 20.828 6.035 1 97.25 161 ARG A CA 1
ATOM 1202 C C . ARG A 1 161 ? -14.734 19.781 4.926 1 97.25 161 ARG A C 1
ATOM 1204 O O . ARG A 1 161 ? -13.617 19.422 4.562 1 97.25 161 ARG A O 1
ATOM 1211 N N . ALA A 1 162 ? -15.82 19.312 4.457 1 98.56 162 ALA A N 1
ATOM 1212 C CA . ALA A 1 162 ? -15.828 18.344 3.369 1 98.56 162 ALA A CA 1
ATOM 1213 C C . ALA A 1 162 ? -16.125 19.016 2.031 1 98.56 162 ALA A C 1
ATOM 1215 O O . ALA A 1 162 ? -16.984 19.891 1.947 1 98.56 162 ALA A O 1
ATOM 1216 N N . GLY A 1 163 ? -15.367 18.719 1.021 1 98.75 163 GLY A N 1
ATOM 1217 C CA . GLY A 1 163 ? -15.609 19.375 -0.255 1 98.75 163 GLY A CA 1
ATOM 1218 C C . GLY A 1 163 ? -15.164 18.547 -1.444 1 98.75 163 GLY A C 1
ATOM 1219 O O . GLY A 1 163 ? -14.227 17.75 -1.339 1 98.75 163 GLY A O 1
ATOM 1220 N N . GLU A 1 164 ? -15.805 18.812 -2.609 1 98.81 164 GLU A N 1
ATOM 1221 C CA . GLU A 1 164 ? -15.453 18.188 -3.885 1 98.81 164 GLU A CA 1
ATOM 1222 C C . GLU A 1 164 ? -14.234 18.859 -4.504 1 98.81 164 GLU A C 1
ATOM 1224 O O . GLU A 1 164 ? -14.047 20.078 -4.367 1 98.81 164 GLU A O 1
ATOM 1229 N N . VAL A 1 165 ? -13.516 18.078 -5.25 1 98.56 165 VAL A N 1
ATOM 1230 C CA . VAL A 1 165 ? -12.336 18.594 -5.941 1 98.56 165 VAL A CA 1
ATOM 1231 C C . VAL A 1 165 ? -12.758 19.578 -7.016 1 98.56 165 VAL A C 1
ATOM 1233 O O . VAL A 1 165 ? -11.984 20.469 -7.402 1 98.56 165 VAL A O 1
ATOM 1236 N N . HIS A 1 166 ? -14 19.453 -7.48 1 98.12 166 HIS A N 1
ATOM 1237 C CA . HIS A 1 166 ? -14.484 20.359 -8.508 1 98.12 166 HIS A CA 1
ATOM 1238 C C . HIS A 1 166 ? -15.289 21.516 -7.898 1 98.12 166 HIS A C 1
ATOM 1240 O O . HIS A 1 166 ? -15.836 22.344 -8.625 1 98.12 166 HIS A O 1
ATOM 1246 N N . GLY A 1 167 ? -15.484 21.641 -6.629 1 97.94 167 GLY A N 1
ATOM 1247 C CA . GLY A 1 167 ? -15.961 22.812 -5.922 1 97.94 167 GLY A CA 1
ATOM 1248 C C . GLY A 1 167 ? -17.469 22.859 -5.766 1 97.94 167 GLY A C 1
ATOM 1249 O O . GLY A 1 167 ? -18 23.703 -5.039 1 97.94 167 GLY A O 1
ATOM 1250 N N . ARG A 1 168 ? -18.219 21.891 -6.367 1 98.19 168 ARG A N 1
ATOM 1251 C CA . ARG A 1 168 ? -19.672 21.859 -6.211 1 98.19 168 ARG A CA 1
ATOM 1252 C C . ARG A 1 168 ? -20.062 21.141 -4.926 1 98.19 168 ARG A C 1
ATOM 1254 O O . ARG A 1 168 ? -19.328 20.266 -4.445 1 98.19 168 ARG A O 1
ATOM 1261 N N . ILE A 1 169 ? -21.203 21.547 -4.434 1 98.44 169 ILE A N 1
ATOM 1262 C CA . ILE A 1 169 ? -21.781 20.859 -3.287 1 98.44 169 ILE A CA 1
ATOM 1263 C C . ILE A 1 169 ? -22.578 19.656 -3.766 1 98.44 169 ILE A C 1
ATOM 1265 O O . ILE A 1 169 ? -23.5 19.781 -4.574 1 98.44 169 ILE A O 1
ATOM 1269 N N . THR A 1 170 ? -22.203 18.484 -3.354 1 98.56 170 THR A N 1
ATOM 1270 C CA . THR A 1 170 ? -22.844 17.25 -3.795 1 98.56 170 THR A CA 1
ATOM 1271 C C . THR A 1 170 ? -23.375 16.469 -2.602 1 98.56 170 THR A C 1
ATOM 1273 O O . THR A 1 170 ? -23.047 16.766 -1.453 1 98.56 170 THR A O 1
ATOM 1276 N N . ALA A 1 171 ? -24.141 15.445 -2.895 1 98.25 171 ALA A N 1
ATOM 1277 C CA . ALA A 1 171 ? -24.688 14.57 -1.864 1 98.25 171 ALA A CA 1
ATOM 1278 C C . ALA A 1 171 ? -23.578 13.805 -1.145 1 98.25 171 ALA A C 1
ATOM 1280 O O . ALA A 1 171 ? -23.672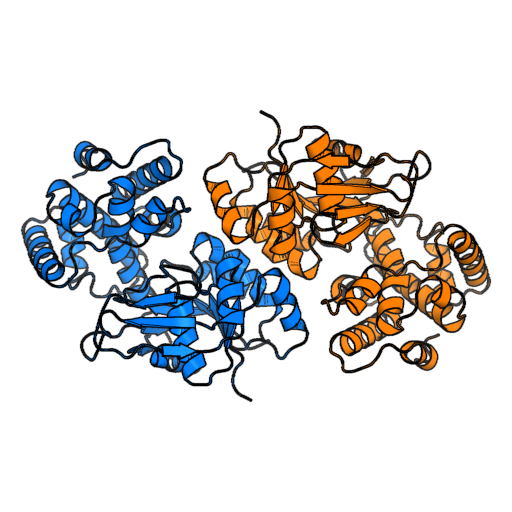 13.555 0.06 1 98.25 171 ALA A O 1
ATOM 1281 N N . ARG A 1 172 ? -22.547 13.375 -1.866 1 97.94 172 ARG A N 1
ATOM 1282 C CA . ARG A 1 172 ? -21.5 12.617 -1.181 1 97.94 172 ARG A CA 1
ATOM 1283 C C . ARG A 1 172 ? -20.672 13.523 -0.278 1 97.94 172 ARG A C 1
ATOM 1285 O O . ARG A 1 172 ? -20.203 13.094 0.779 1 97.94 172 ARG A O 1
ATOM 1292 N N . ALA A 1 173 ? -20.531 14.812 -0.662 1 98.75 173 ALA A N 1
ATOM 1293 C CA . ALA A 1 173 ? -19.891 15.742 0.256 1 98.75 173 ALA A CA 1
ATOM 1294 C C . ALA A 1 173 ? -20.719 15.93 1.526 1 98.75 173 ALA A C 1
ATOM 1296 O O . ALA A 1 173 ? -20.172 15.9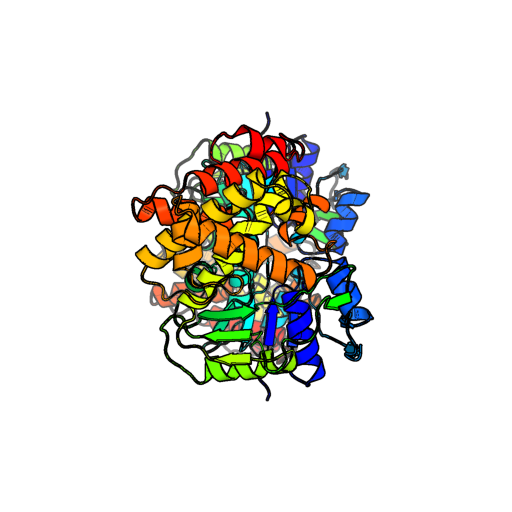84 2.629 1 98.75 173 ALA A O 1
ATOM 1297 N N . GLU A 1 174 ? -21.984 16.047 1.366 1 98.75 174 GLU A N 1
ATOM 1298 C CA . GLU A 1 174 ? -22.891 16.156 2.512 1 98.75 174 GLU A CA 1
ATOM 1299 C C . GLU A 1 174 ? -22.812 14.914 3.391 1 98.75 174 GLU A C 1
ATOM 1301 O O . GLU A 1 174 ? -22.875 15.008 4.617 1 98.75 174 GLU A O 1
ATOM 1306 N N . GLU A 1 175 ? -22.703 13.789 2.719 1 98.69 175 GLU A N 1
ATOM 1307 C CA . GLU A 1 175 ? -22.594 12.539 3.469 1 98.69 175 GLU A CA 1
ATOM 1308 C C . GLU A 1 175 ? -21.312 12.5 4.289 1 98.69 175 GLU A C 1
ATOM 1310 O O . GLU A 1 175 ? -21.312 12.07 5.445 1 98.69 175 GLU A O 1
ATOM 1315 N N . VAL A 1 176 ? -20.219 12.891 3.713 1 98.81 176 VAL A N 1
ATOM 1316 C CA . VAL A 1 176 ? -18.953 12.945 4.441 1 98.81 176 VAL A CA 1
ATOM 1317 C C . VAL A 1 176 ? -19.062 13.93 5.602 1 98.81 176 VAL A C 1
ATOM 1319 O O . VAL A 1 176 ? -18.609 13.656 6.711 1 98.81 176 VAL A O 1
ATOM 1322 N N . CYS A 1 177 ? -19.703 15.07 5.332 1 98.5 177 CYS A N 1
ATOM 1323 C CA . CYS A 1 177 ? -19.938 16.078 6.367 1 98.5 177 CYS A CA 1
ATOM 1324 C C . CYS A 1 177 ? -20.734 15.477 7.527 1 98.5 177 CYS A C 1
ATOM 1326 O O . CYS A 1 177 ? -20.391 15.688 8.688 1 98.5 177 CYS A O 1
ATOM 1328 N N . ARG A 1 178 ? -21.797 14.758 7.207 1 98.44 178 ARG A N 1
ATOM 1329 C CA . ARG A 1 178 ? -22.609 14.102 8.234 1 98.44 178 ARG A CA 1
ATOM 1330 C C . ARG A 1 178 ? -21.766 13.148 9.07 1 98.44 178 ARG A C 1
ATOM 1332 O O . ARG A 1 178 ? -21.828 13.164 10.297 1 98.44 178 ARG A O 1
ATOM 1339 N N . LEU A 1 179 ? -20.922 12.352 8.469 1 98.62 179 LEU A N 1
ATOM 1340 C CA . LEU A 1 179 ? -20.125 11.336 9.141 1 98.62 179 LEU A CA 1
ATOM 1341 C C . LEU A 1 179 ? -19.109 11.969 10.078 1 98.62 179 LEU A C 1
ATOM 1343 O O . LEU A 1 179 ? -18.984 11.57 11.234 1 98.62 179 LEU A O 1
ATOM 1347 N N . VAL A 1 180 ? -18.375 12.961 9.578 1 98 180 VAL A N 1
ATOM 1348 C CA . VAL A 1 180 ? -17.359 13.578 10.438 1 98 180 VAL A CA 1
ATOM 1349 C C . VAL A 1 180 ? -18.047 14.484 11.461 1 98 180 VAL A C 1
ATOM 1351 O O . VAL A 1 180 ? -17.438 14.828 12.484 1 98 180 VAL A O 1
ATOM 1354 N N . GLY A 1 181 ? -19.281 14.852 11.211 1 96.5 181 GLY A N 1
ATOM 1355 C CA . GLY A 1 181 ? -20.078 15.664 12.133 1 96.5 181 GLY A CA 1
ATOM 1356 C C . GLY A 1 181 ? -20.344 14.977 13.453 1 96.5 181 GLY A C 1
ATOM 1357 O O . GLY A 1 181 ? -20.656 15.633 14.445 1 96.5 181 GLY A O 1
ATOM 1358 N N . TYR A 1 182 ? -20.25 13.641 13.461 1 95.75 182 TYR A N 1
ATOM 1359 C CA . TYR A 1 182 ? -20.391 12.914 14.727 1 95.75 182 TYR A CA 1
ATOM 1360 C C . TYR A 1 182 ? -19.297 13.32 15.703 1 95.75 182 TYR A C 1
ATOM 1362 O O . TYR A 1 182 ? -19.484 13.242 16.922 1 95.75 182 TYR A O 1
ATOM 1370 N N . SER A 1 183 ? -18.156 13.758 15.203 1 93.69 183 SER A N 1
ATOM 1371 C CA . SER A 1 183 ? -16.984 13.992 16.031 1 93.69 183 SER A CA 1
ATOM 1372 C C . SER A 1 183 ? -16.891 15.453 16.453 1 93.69 183 SER A C 1
ATOM 1374 O O . SER A 1 183 ? -16.359 15.758 17.531 1 93.69 183 SER A O 1
ATOM 1376 N N . ASP A 1 184 ? -17.297 16.344 15.586 1 92.75 184 ASP A N 1
ATOM 1377 C CA . ASP A 1 184 ? -17.234 17.781 15.836 1 92.75 184 ASP A CA 1
ATOM 1378 C C . ASP A 1 184 ? -18.016 18.562 14.781 1 92.75 184 ASP A C 1
ATOM 1380 O O . ASP A 1 184 ? -18.688 17.969 13.93 1 92.75 184 ASP A O 1
ATOM 1384 N N . SER A 1 185 ? -17.984 19.875 14.922 1 94.56 185 SER A N 1
ATOM 1385 C CA . SER A 1 185 ? -18.656 20.703 13.93 1 94.56 185 SER A CA 1
ATOM 1386 C C . SER A 1 185 ? -18.125 20.422 12.523 1 94.56 185 SER A C 1
ATOM 1388 O O . SER A 1 185 ? -16.938 20.156 12.344 1 94.56 185 SER A O 1
ATOM 1390 N N . ALA A 1 186 ? -19.031 20.406 11.594 1 96.56 186 ALA A N 1
ATOM 1391 C CA . ALA A 1 186 ? -18.672 20.078 10.211 1 96.56 186 ALA A CA 1
ATOM 1392 C C . ALA A 1 186 ? -19.531 20.875 9.234 1 96.56 186 ALA A C 1
ATOM 1394 O O . ALA A 1 186 ? -20.688 21.203 9.523 1 96.56 186 ALA A O 1
ATOM 1395 N N . LYS A 1 187 ? -18.969 21.219 8.109 1 96.94 187 LYS A N 1
ATOM 1396 C CA . LYS A 1 187 ? -19.719 21.844 7.016 1 96.94 187 LYS A CA 1
ATOM 1397 C C . LYS A 1 187 ? -19.203 21.359 5.66 1 96.94 187 LYS A C 1
ATOM 1399 O O . LYS A 1 187 ? -18.094 20.828 5.562 1 96.94 187 LYS A O 1
ATOM 1404 N N . VAL A 1 188 ? -19.984 21.531 4.68 1 98.25 188 VAL A N 1
ATOM 1405 C CA . VAL A 1 188 ? -19.547 21.328 3.301 1 98.25 188 VAL A CA 1
ATOM 1406 C C . VAL A 1 188 ? -18.969 22.625 2.748 1 98.25 188 VAL A C 1
ATOM 1408 O O . VAL A 1 188 ? -19.422 23.719 3.098 1 98.25 188 VAL A O 1
ATOM 1411 N N . THR A 1 189 ? -17.984 22.531 1.986 1 98 189 THR A N 1
ATOM 1412 C CA . THR A 1 189 ? -17.344 23.734 1.441 1 98 189 THR A CA 1
ATOM 1413 C C . THR A 1 189 ? -17.234 23.641 -0.078 1 98 189 THR A C 1
ATOM 1415 O O . THR A 1 189 ? -17.016 22.562 -0.626 1 98 189 THR A O 1
ATOM 1418 N N . ALA A 1 190 ? -17.359 24.734 -0.755 1 98.44 190 ALA A N 1
ATOM 1419 C CA . ALA A 1 190 ? -17.078 24.844 -2.186 1 98.44 190 ALA A CA 1
ATOM 1420 C C . ALA A 1 190 ? -15.641 25.281 -2.43 1 98.44 190 ALA A C 1
ATOM 1422 O O . ALA A 1 190 ? -15.195 25.375 -3.578 1 98.44 190 ALA A O 1
ATOM 1423 N N . ASN A 1 191 ? -14.922 25.531 -1.33 1 98.25 191 ASN A N 1
ATOM 1424 C CA . ASN A 1 191 ? -13.562 26.062 -1.395 1 98.25 191 ASN A CA 1
ATOM 1425 C C . ASN A 1 191 ? -12.562 25.094 -0.769 1 98.25 191 ASN A C 1
ATOM 1427 O O . ASN A 1 191 ? -11.773 25.484 0.092 1 98.25 191 ASN A O 1
ATOM 1431 N N . LEU A 1 192 ? -12.641 23.859 -1.236 1 98.38 192 LEU A N 1
ATOM 1432 C CA . LEU A 1 192 ? -11.781 22.828 -0.685 1 98.38 192 LEU A CA 1
ATOM 1433 C C . LEU A 1 192 ? -10.312 23.234 -0.776 1 98.38 192 LEU A C 1
ATOM 1435 O O . LEU A 1 192 ? -9.594 23.188 0.223 1 98.38 192 LEU A O 1
ATOM 1439 N N . TRP A 1 193 ? -9.898 23.641 -1.938 1 98.5 193 TRP A N 1
ATOM 1440 C CA . TRP A 1 193 ? -8.484 23.891 -2.219 1 98.5 193 TRP A CA 1
ATOM 1441 C C . TRP A 1 193 ? -7.961 25.078 -1.417 1 98.5 193 TRP A C 1
ATOM 1443 O O . TRP A 1 193 ? -6.855 25.016 -0.873 1 98.5 193 TRP A O 1
ATOM 1453 N N . GLY A 1 194 ? -8.758 26.156 -1.357 1 98.31 194 GLY A N 1
ATOM 1454 C CA . GLY A 1 194 ? -8.359 27.312 -0.57 1 98.31 194 GLY A CA 1
ATOM 1455 C C . GLY A 1 194 ? -8.219 27 0.91 1 98.31 194 GLY A C 1
ATOM 1456 O O . GLY A 1 194 ? -7.27 27.453 1.555 1 98.31 194 GLY A O 1
ATOM 1457 N N . GLU A 1 195 ? -9.141 26.266 1.415 1 96.69 195 GLU A N 1
ATOM 1458 C CA . GLU A 1 195 ? -9.109 25.906 2.828 1 96.69 195 GLU A CA 1
ATOM 1459 C C . GLU A 1 195 ? -7.949 24.969 3.127 1 96.69 195 GLU A C 1
ATOM 1461 O O . GLU A 1 195 ? -7.246 25.125 4.125 1 96.69 195 GLU A O 1
ATOM 1466 N N . ARG A 1 196 ? -7.734 24 2.264 1 97.12 196 ARG A N 1
ATOM 1467 C CA . ARG A 1 196 ? -6.621 23.062 2.408 1 97.12 196 ARG A CA 1
ATOM 1468 C C . ARG A 1 196 ? -5.285 23.797 2.389 1 97.12 196 ARG A C 1
ATOM 1470 O O . ARG A 1 196 ? -4.41 23.531 3.213 1 97.12 196 ARG A O 1
ATOM 1477 N N . TRP A 1 197 ? -5.148 24.672 1.449 1 98.5 197 TRP A N 1
ATOM 1478 C CA . TRP A 1 197 ? -3.883 25.391 1.328 1 98.5 197 TRP A CA 1
ATOM 1479 C C . TRP A 1 197 ? -3.674 26.328 2.512 1 98.5 197 TRP A C 1
ATOM 1481 O O . TRP A 1 197 ? -2.547 26.5 2.98 1 98.5 197 TRP A O 1
ATOM 1491 N N . SER A 1 198 ? -4.789 26.953 2.979 1 98.12 198 SER A N 1
ATOM 1492 C CA . SER A 1 198 ? -4.68 27.812 4.156 1 98.12 198 SER A CA 1
ATOM 1493 C C . SER A 1 198 ? -4.168 27.031 5.359 1 98.12 198 SER A C 1
ATOM 1495 O O . SER A 1 198 ? -3.316 27.516 6.105 1 98.12 198 SER A O 1
ATOM 1497 N N . LYS A 1 199 ? -4.684 25.844 5.48 1 96.81 199 LYS A N 1
ATOM 1498 C CA . LYS A 1 199 ? -4.188 25 6.559 1 96.81 199 LYS A CA 1
ATOM 1499 C C . LYS A 1 199 ? -2.729 24.609 6.328 1 96.81 199 LYS A C 1
ATOM 1501 O O . LYS A 1 199 ? -1.939 24.562 7.273 1 96.81 199 LYS A O 1
ATOM 1506 N N . LEU A 1 200 ? -2.375 24.297 5.133 1 98.12 200 LEU A N 1
ATOM 1507 C CA . LEU A 1 200 ? -0.994 23.969 4.789 1 98.12 200 LEU A CA 1
ATOM 1508 C C . LEU A 1 200 ? -0.056 25.109 5.176 1 98.12 200 LEU A C 1
ATOM 1510 O O . LEU A 1 200 ? 1.029 24.875 5.711 1 98.12 200 LEU A O 1
ATOM 1514 N N . VAL A 1 201 ? -0.495 26.344 4.938 1 98.38 201 VAL A N 1
ATOM 1515 C CA . VAL A 1 201 ? 0.31 27.516 5.281 1 98.38 201 VAL A CA 1
ATOM 1516 C C . VAL A 1 201 ? 0.525 27.562 6.793 1 98.38 201 VAL A C 1
ATOM 1518 O O . VAL A 1 201 ? 1.65 27.75 7.258 1 98.38 201 VAL A O 1
ATOM 1521 N N . ALA A 1 202 ? -0.555 27.391 7.523 1 96.19 202 ALA A N 1
ATOM 1522 C CA . ALA A 1 202 ? -0.46 27.438 8.977 1 96.19 202 ALA A CA 1
ATOM 1523 C C . ALA A 1 202 ? 0.532 26.391 9.484 1 96.19 202 ALA A C 1
ATOM 1525 O O . ALA A 1 202 ? 1.361 26.688 10.352 1 96.19 202 ALA A O 1
ATOM 1526 N N . ASN A 1 203 ? 0.462 25.172 8.945 1 95.94 203 ASN A N 1
ATOM 1527 C CA . ASN A 1 203 ? 1.352 24.078 9.344 1 95.94 203 ASN A CA 1
ATOM 1528 C C . ASN A 1 203 ? 2.789 24.344 8.906 1 95.94 203 ASN A C 1
ATOM 1530 O O . ASN A 1 203 ? 3.73 24.078 9.648 1 95.94 203 ASN A O 1
ATOM 1534 N N . ALA A 1 204 ? 2.924 24.891 7.691 1 97.69 204 ALA A N 1
ATOM 1535 C CA . ALA A 1 204 ? 4.25 25.172 7.145 1 97.69 204 ALA A CA 1
ATOM 1536 C C . ALA A 1 204 ? 4.992 26.188 8 1 97.69 204 ALA A C 1
ATOM 1538 O O . ALA A 1 204 ? 6.223 26.156 8.094 1 97.69 204 ALA A O 1
ATOM 1539 N N . MET A 1 205 ? 4.238 27.047 8.641 1 96.75 205 MET A N 1
ATOM 1540 C CA . MET A 1 205 ? 4.816 28.125 9.438 1 96.75 205 MET A CA 1
ATOM 1541 C C . MET A 1 205 ? 5.355 27.594 10.766 1 96.75 205 MET A C 1
ATOM 1543 O O . MET A 1 205 ? 6.152 28.266 11.43 1 96.75 205 MET A O 1
ATOM 1547 N N . GLN A 1 206 ? 4.941 26.375 11.148 1 94.06 206 GLN A N 1
ATOM 1548 C CA . GLN A 1 206 ? 5.211 26.016 12.539 1 94.06 206 GLN A CA 1
ATOM 1549 C C . GLN A 1 206 ? 5.875 24.641 12.625 1 94.06 206 GLN A C 1
ATOM 1551 O O . GLN A 1 206 ? 6.824 24.453 13.391 1 94.06 206 GLN A O 1
ATOM 1556 N N . ASN A 1 207 ? 5.445 23.625 11.844 1 95.5 207 ASN A N 1
ATOM 1557 C CA . ASN A 1 207 ? 5.793 22.219 12.039 1 95.5 207 ASN A CA 1
ATOM 1558 C C . ASN A 1 207 ? 7.285 21.984 11.836 1 95.5 207 ASN A C 1
ATOM 1560 O O . ASN A 1 207 ? 7.945 21.391 12.695 1 95.5 207 ASN A O 1
ATOM 1564 N N . GLY A 1 208 ? 7.812 22.5 10.727 1 97.19 208 GLY A N 1
ATOM 1565 C CA . GLY A 1 208 ? 9.219 22.266 10.414 1 97.19 208 GLY A CA 1
ATOM 1566 C C . GLY A 1 208 ? 10.156 22.969 11.383 1 97.19 208 GLY A C 1
ATOM 1567 O O . GLY A 1 208 ? 11.258 22.469 11.648 1 97.19 208 GLY A O 1
ATOM 1568 N N . LEU A 1 209 ? 9.719 24.125 11.898 1 96.31 209 LEU A N 1
ATOM 1569 C CA . LEU A 1 209 ? 10.523 24.875 12.859 1 96.31 209 LEU A CA 1
ATOM 1570 C C . LEU A 1 209 ? 10.695 24.078 14.156 1 96.31 209 LEU A C 1
ATOM 1572 O O . LEU A 1 209 ? 11.797 24.016 14.703 1 96.31 209 LEU A O 1
ATOM 1576 N N . SER A 1 210 ? 9.602 23.516 14.547 1 94.94 210 SER A N 1
ATOM 1577 C CA . SER A 1 210 ? 9.68 22.688 15.742 1 94.94 210 SER A CA 1
ATOM 1578 C C . SER A 1 210 ? 10.586 21.484 15.508 1 94.94 210 SER A C 1
ATOM 1580 O O . SER A 1 210 ? 11.367 21.109 16.391 1 94.94 210 SER A O 1
ATOM 1582 N N . ALA A 1 211 ? 10.523 20.891 14.383 1 95.31 211 ALA A N 1
ATOM 1583 C CA . ALA A 1 211 ? 11.281 19.688 14.055 1 95.31 211 ALA A CA 1
ATOM 1584 C C . ALA A 1 211 ? 12.773 19.984 13.992 1 95.31 211 ALA A C 1
ATOM 1586 O O . ALA A 1 211 ? 13.594 19.188 14.469 1 95.31 211 ALA A O 1
ATOM 1587 N N . CYS A 1 212 ? 13.188 21.141 13.445 1 95.75 212 CYS A N 1
ATOM 1588 C CA . CYS A 1 212 ? 14.609 21.406 13.219 1 95.75 212 CYS A CA 1
ATOM 1589 C C . CYS A 1 212 ? 15.242 22.047 14.445 1 95.75 212 CYS A C 1
ATOM 1591 O O . CYS A 1 212 ? 16.453 21.969 14.633 1 95.75 212 CYS A O 1
ATOM 1593 N N . THR A 1 213 ? 14.422 22.641 15.336 1 95.25 213 THR A N 1
ATOM 1594 C CA . THR A 1 213 ? 14.977 23.344 16.484 1 95.25 213 THR A CA 1
ATOM 1595 C C . THR A 1 213 ? 14.812 22.516 17.75 1 95.25 213 THR A C 1
ATOM 1597 O O . THR A 1 213 ? 15.547 22.703 18.719 1 95.25 213 THR A O 1
ATOM 1600 N N . GLY A 1 214 ? 13.82 21.703 17.766 1 93.12 214 GLY A N 1
ATOM 1601 C CA . GLY A 1 214 ? 13.469 20.953 18.969 1 93.12 214 GLY A CA 1
ATOM 1602 C C . GLY A 1 214 ? 12.641 21.766 19.953 1 93.12 214 GLY A C 1
ATOM 1603 O O . GLY A 1 214 ? 12.312 21.281 21.031 1 93.12 214 GLY A O 1
ATOM 1604 N N . LEU A 1 215 ? 12.203 22.922 19.547 1 92.19 215 LEU A N 1
ATOM 1605 C CA . LEU A 1 215 ? 11.484 23.812 20.453 1 92.19 215 LEU A CA 1
ATOM 1606 C C . LEU A 1 215 ? 9.977 23.625 20.328 1 92.19 215 LEU A C 1
ATOM 1608 O O . LEU A 1 215 ? 9.469 23.359 19.234 1 92.19 215 LEU A O 1
ATOM 1612 N N . PRO A 1 216 ? 9.297 23.781 21.453 1 90.31 216 PRO A N 1
ATOM 1613 C CA . PRO A 1 216 ? 7.836 23.859 21.359 1 90.31 216 PRO A CA 1
ATOM 1614 C C . PRO A 1 216 ? 7.352 25.172 20.734 1 90.31 216 PRO A C 1
ATOM 1616 O O . PRO A 1 216 ? 8.125 26.125 20.609 1 90.31 216 PRO A O 1
ATOM 1619 N N . GLY A 1 217 ? 6.113 25.234 20.344 1 88 217 GLY A N 1
ATOM 1620 C CA . GLY A 1 217 ? 5.531 26.359 19.641 1 88 217 GLY A CA 1
ATOM 1621 C C . GLY A 1 217 ? 5.668 27.672 20.406 1 88 217 GLY A C 1
ATOM 1622 O O . GLY A 1 217 ? 5.945 28.719 19.812 1 88 217 GLY A O 1
ATOM 1623 N N . GLY A 1 218 ? 5.48 27.594 21.703 1 87.88 218 GLY A N 1
ATOM 1624 C CA . GLY A 1 218 ? 5.574 28.797 22.531 1 87.88 218 GLY A CA 1
ATOM 1625 C C . GLY A 1 218 ? 6.957 29.422 22.516 1 87.88 218 GLY A C 1
ATOM 1626 O O . GLY A 1 218 ? 7.086 30.641 22.453 1 87.88 218 GLY A O 1
ATOM 1627 N N . GLU A 1 219 ? 7.949 28.594 22.562 1 91.06 219 GLU A N 1
ATOM 1628 C CA . GLU A 1 219 ? 9.328 29.094 22.547 1 91.06 219 GLU A CA 1
ATOM 1629 C C . GLU A 1 219 ? 9.703 29.656 21.188 1 91.06 219 GLU A C 1
ATOM 1631 O O . GLU A 1 219 ? 10.438 30.641 21.094 1 91.06 219 GLU A O 1
ATOM 1636 N N . ILE A 1 220 ? 9.211 29.094 20.156 1 92.12 220 ILE A N 1
ATOM 1637 C CA . ILE A 1 220 ? 9.445 29.594 18.812 1 92.12 220 ILE A CA 1
ATOM 1638 C C . ILE A 1 220 ? 8.859 31 18.688 1 92.12 220 ILE A C 1
ATOM 1640 O O . ILE A 1 220 ? 9.508 31.906 18.141 1 92.12 220 ILE A O 1
ATOM 1644 N N . LEU A 1 221 ? 7.707 31.203 19.234 1 91.44 221 LEU A N 1
ATOM 1645 C CA . LEU A 1 221 ? 7.016 32.469 19.156 1 91.44 221 LEU A CA 1
ATOM 1646 C C . LEU A 1 221 ? 7.785 33.562 19.906 1 91.44 221 LEU A C 1
ATOM 1648 O O . LEU A 1 221 ? 7.777 34.719 19.516 1 91.44 221 LEU A O 1
ATOM 1652 N N . GLN A 1 222 ? 8.539 33.188 20.938 1 92.25 222 GLN A N 1
ATOM 1653 C CA . GLN A 1 222 ? 9.234 34.125 21.781 1 92.25 222 GLN A CA 1
ATOM 1654 C C . GLN A 1 222 ? 10.539 34.594 21.141 1 92.25 222 GLN A C 1
ATOM 1656 O O . GLN A 1 222 ? 11.102 35.625 21.516 1 92.25 222 GLN A O 1
ATOM 1661 N N . SER A 1 223 ? 11.016 33.844 20.25 1 93.94 223 SER A N 1
ATOM 1662 C CA . SER A 1 223 ? 12.234 34.219 19.531 1 93.94 223 SER A CA 1
ATOM 1663 C C . SER A 1 223 ? 11.922 35.062 18.297 1 93.94 223 SER A C 1
ATOM 1665 O O . SER A 1 223 ? 11.312 34.562 17.344 1 93.94 223 SER A O 1
ATOM 1667 N N . GLU A 1 224 ? 12.422 36.25 18.312 1 94.06 224 GLU A N 1
ATOM 1668 C CA . GLU A 1 224 ? 12.109 37.156 17.203 1 94.06 224 GLU A CA 1
ATOM 1669 C C . GLU A 1 224 ? 12.641 36.594 15.883 1 94.06 224 GLU A C 1
ATOM 1671 O O . GLU A 1 224 ? 11.914 36.562 14.883 1 94.06 224 GLU A O 1
ATOM 1676 N N . PRO A 1 225 ? 13.898 36.125 15.828 1 94.75 225 PRO A N 1
ATOM 1677 C CA . PRO A 1 225 ? 14.383 35.562 14.547 1 94.75 225 PRO A CA 1
ATOM 1678 C C . PRO A 1 225 ? 13.562 34.375 14.062 1 94.75 225 PRO A C 1
ATOM 1680 O O . PRO A 1 225 ? 13.352 34.25 12.852 1 94.75 225 PRO A O 1
ATOM 1683 N N . LEU A 1 226 ? 13.109 33.562 14.969 1 95.81 226 LEU A N 1
ATOM 1684 C CA . LEU A 1 226 ? 12.312 32.406 14.57 1 95.81 226 LEU A CA 1
ATOM 1685 C C . LEU A 1 226 ? 10.93 32.812 14.094 1 95.81 226 LEU A C 1
ATOM 1687 O O . LEU A 1 226 ? 10.398 32.281 13.133 1 95.81 226 LEU A O 1
ATOM 1691 N N . ARG A 1 227 ? 10.391 33.812 14.727 1 94.75 227 ARG A N 1
ATOM 1692 C CA . ARG A 1 227 ? 9.086 34.344 14.336 1 94.75 227 ARG A CA 1
ATOM 1693 C C . ARG A 1 227 ? 9.141 34.969 12.938 1 94.75 227 ARG A C 1
ATOM 1695 O O . ARG A 1 227 ? 8.227 34.781 12.141 1 94.75 227 ARG A O 1
ATOM 1702 N N . ARG A 1 228 ? 10.227 35.719 12.734 1 95.88 228 ARG A N 1
ATOM 1703 C CA . ARG A 1 228 ? 10.391 36.344 11.422 1 95.88 228 ARG A CA 1
ATOM 1704 C C . ARG A 1 228 ? 10.531 35.281 10.328 1 95.88 228 ARG A C 1
ATOM 1706 O O . ARG A 1 228 ? 9.945 35.406 9.25 1 95.88 228 ARG A O 1
ATOM 1713 N N . PHE A 1 229 ? 11.312 34.25 10.617 1 97 229 PHE A N 1
ATOM 1714 C CA . PHE A 1 229 ? 11.492 33.188 9.656 1 97 229 PHE A CA 1
ATOM 1715 C C . PHE A 1 229 ? 10.172 32.469 9.398 1 97 229 PHE A C 1
ATOM 1717 O O . PHE A 1 229 ? 9.836 32.156 8.25 1 97 229 PHE A O 1
ATOM 1724 N N . SER A 1 230 ? 9.422 32.219 10.477 1 97.19 230 SER A N 1
ATOM 1725 C CA . SER A 1 230 ? 8.102 31.609 10.367 1 97.19 230 SER A CA 1
ATOM 1726 C C . SER A 1 230 ? 7.191 32.406 9.445 1 97.19 230 SER A C 1
ATOM 1728 O O . SER A 1 230 ? 6.512 31.844 8.586 1 97.19 230 SER A O 1
ATOM 1730 N N . THR A 1 231 ? 7.211 33.688 9.641 1 97.38 231 THR A N 1
ATOM 1731 C CA . THR A 1 231 ? 6.371 34.594 8.844 1 97.38 231 THR A CA 1
ATOM 1732 C C . THR A 1 231 ? 6.797 34.562 7.375 1 97.38 231 THR A C 1
ATOM 1734 O O . THR A 1 231 ? 5.953 34.594 6.477 1 97.38 231 THR A O 1
ATOM 1737 N N . ARG A 1 232 ? 8.047 34.469 7.152 1 97.81 232 ARG A N 1
ATOM 1738 C CA . ARG A 1 232 ? 8.562 34.375 5.789 1 97.81 232 ARG A CA 1
ATOM 1739 C C . ARG A 1 232 ? 8.109 33.062 5.133 1 97.81 232 ARG A C 1
ATOM 1741 O O . ARG A 1 232 ? 7.758 33.062 3.953 1 97.81 232 ARG A O 1
ATOM 1748 N N . LEU A 1 233 ? 8.188 31.953 5.902 1 98.56 233 LEU A N 1
ATOM 1749 C CA . LEU A 1 233 ? 7.672 30.672 5.41 1 98.56 233 LEU A CA 1
ATOM 1750 C C . LEU A 1 233 ? 6.23 30.828 4.93 1 98.56 233 LEU A C 1
ATOM 1752 O O . LEU A 1 233 ? 5.895 30.375 3.828 1 98.56 233 LEU A O 1
ATOM 1756 N N . GLY A 1 234 ? 5.41 31.469 5.777 1 98.62 234 GLY A N 1
ATOM 1757 C CA . GLY A 1 234 ? 4.012 31.688 5.441 1 98.62 234 GLY A CA 1
ATOM 1758 C C . GLY A 1 234 ? 3.818 32.562 4.219 1 98.62 234 GLY A C 1
ATOM 1759 O O . GLY A 1 234 ? 2.979 32.25 3.363 1 98.62 234 GLY A O 1
ATOM 1760 N N . SER A 1 235 ? 4.594 33.594 4.152 1 98.75 235 SER A N 1
ATOM 1761 C CA . SER A 1 235 ? 4.512 34.531 3.033 1 98.75 235 SER A CA 1
ATOM 1762 C C . SER A 1 235 ? 4.754 33.812 1.703 1 98.75 235 SER A C 1
ATOM 1764 O O . SER A 1 235 ? 3.959 33.938 0.77 1 98.75 235 SER A O 1
ATOM 1766 N N . GLU A 1 236 ? 5.832 33.062 1.648 1 98.81 236 GLU A N 1
ATOM 1767 C CA . GLU A 1 236 ? 6.141 32.312 0.437 1 98.81 236 GLU A CA 1
ATOM 1768 C C . GLU A 1 236 ? 5.008 31.344 0.081 1 98.81 236 GLU A C 1
ATOM 1770 O O . GLU A 1 236 ? 4.594 31.266 -1.076 1 98.81 236 GLU A O 1
ATOM 1775 N N . ALA A 1 237 ? 4.512 30.656 1.062 1 98.94 237 ALA A N 1
ATOM 1776 C CA . ALA A 1 237 ? 3.457 29.672 0.832 1 98.94 237 ALA A CA 1
ATOM 1777 C C . ALA A 1 237 ? 2.174 30.344 0.356 1 98.94 237 ALA A C 1
ATOM 1779 O O . ALA A 1 237 ? 1.478 29.812 -0.518 1 98.94 237 ALA A O 1
ATOM 1780 N N . ILE A 1 238 ? 1.848 31.516 0.914 1 98.94 238 ILE A N 1
ATOM 1781 C CA . ILE A 1 238 ? 0.642 32.25 0.541 1 98.94 238 ILE A CA 1
ATOM 1782 C C . ILE A 1 238 ? 0.743 32.688 -0.914 1 98.94 238 ILE A C 1
ATOM 1784 O O . ILE A 1 238 ? -0.197 32.5 -1.693 1 98.94 238 ILE A O 1
ATOM 1788 N N . ARG A 1 239 ? 1.878 33.219 -1.296 1 98.88 239 ARG A N 1
ATOM 1789 C CA . ARG A 1 239 ? 2.053 33.688 -2.666 1 98.88 239 ARG A CA 1
ATOM 1790 C C . ARG A 1 239 ? 1.917 32.562 -3.66 1 98.88 239 ARG A C 1
ATOM 1792 O O . ARG A 1 239 ? 1.301 32.719 -4.715 1 98.88 239 ARG A O 1
ATOM 1799 N N . VAL A 1 240 ? 2.482 31.375 -3.287 1 98.94 240 VAL A N 1
ATOM 1800 C CA . VAL A 1 240 ? 2.365 30.203 -4.145 1 98.94 240 VAL A CA 1
ATOM 1801 C C . VAL A 1 240 ? 0.898 29.797 -4.266 1 98.94 240 VAL A C 1
ATOM 1803 O O . VAL A 1 240 ? 0.416 29.516 -5.363 1 98.94 240 VAL A O 1
ATOM 1806 N N . GLY A 1 241 ? 0.142 29.734 -3.137 1 98.81 241 GLY A N 1
ATOM 1807 C CA . GLY A 1 241 ? -1.273 29.406 -3.164 1 98.81 241 GLY A CA 1
ATOM 1808 C C . GLY A 1 241 ? -2.096 30.359 -4.008 1 98.81 241 GLY A C 1
ATOM 1809 O O . GLY A 1 241 ? -2.941 29.938 -4.793 1 98.81 241 GLY A O 1
ATOM 1810 N N . GLN A 1 242 ? -1.816 31.641 -3.855 1 98.69 242 GLN A N 1
ATOM 1811 C CA . GLN A 1 242 ? -2.512 32.656 -4.629 1 98.69 242 GLN A CA 1
ATOM 1812 C C . GLN A 1 242 ? -2.211 32.531 -6.117 1 98.69 242 GLN A C 1
ATOM 1814 O O . GLN A 1 242 ? -3.109 32.656 -6.953 1 98.69 242 GLN A O 1
ATOM 1819 N N . ALA A 1 243 ? -0.955 32.25 -6.438 1 98.69 243 ALA A N 1
ATOM 1820 C CA . ALA A 1 243 ? -0.553 32.094 -7.832 1 98.69 243 ALA A CA 1
ATOM 1821 C C . ALA A 1 243 ? -1.221 30.875 -8.453 1 98.69 243 ALA A C 1
ATOM 1823 O O . ALA A 1 243 ? -1.461 30.828 -9.664 1 98.69 243 ALA A O 1
ATOM 1824 N N . ASN A 1 244 ? -1.544 29.891 -7.617 1 98.06 244 ASN A N 1
ATOM 1825 C CA . ASN A 1 244 ? -2.26 28.703 -8.078 1 98.06 244 ASN A CA 1
ATOM 1826 C C . ASN A 1 244 ? -3.754 28.984 -8.234 1 98.06 244 ASN A C 1
ATOM 1828 O O . ASN A 1 244 ? -4.504 28.109 -8.672 1 98.06 244 ASN A O 1
ATOM 1832 N N . GLY A 1 245 ? -4.207 30.141 -7.812 1 98.06 245 GLY A N 1
ATOM 1833 C CA . GLY A 1 245 ? -5.598 30.547 -7.98 1 98.06 245 GLY A CA 1
ATOM 1834 C C . GLY A 1 245 ? -6.473 30.141 -6.805 1 98.06 245 GLY A C 1
ATOM 1835 O O . GLY A 1 245 ? -7.703 30.203 -6.895 1 98.06 245 GLY A O 1
ATOM 1836 N N . TYR A 1 246 ? -5.898 29.75 -5.715 1 98.31 246 TYR A N 1
ATOM 1837 C CA . TYR A 1 246 ? -6.688 29.328 -4.562 1 98.31 246 TYR A CA 1
ATOM 1838 C C . TYR A 1 246 ? -7.254 30.547 -3.826 1 98.31 246 TYR A C 1
ATOM 1840 O O . TYR A 1 246 ? -6.582 31.562 -3.695 1 98.31 246 TYR A O 1
ATOM 1848 N N . GLN A 1 247 ? -8.453 30.438 -3.381 1 98.25 247 GLN A N 1
ATOM 1849 C CA . GLN A 1 247 ? -9.047 31.422 -2.49 1 98.25 247 GLN A CA 1
ATOM 1850 C C . GLN A 1 247 ? -8.719 31.125 -1.032 1 98.25 247 GLN A C 1
ATOM 1852 O O . GLN A 1 247 ? -9.477 30.438 -0.349 1 98.25 247 GLN A O 1
ATOM 1857 N N . LEU A 1 248 ? -7.703 31.766 -0.557 1 98.5 248 LEU A N 1
ATOM 1858 C CA . LEU A 1 248 ? -7.199 31.453 0.777 1 98.5 248 LEU A CA 1
ATOM 1859 C C . LEU A 1 248 ? -8.117 32.031 1.851 1 98.5 248 LEU A C 1
ATOM 1861 O O . LEU A 1 248 ? -8.648 33.125 1.688 1 98.5 248 LEU A O 1
ATOM 1865 N N . GLU A 1 249 ? -8.273 31.25 2.834 1 96.38 249 GLU A N 1
ATOM 1866 C CA . GLU A 1 249 ? -9.023 31.672 4.012 1 96.38 249 GLU A CA 1
ATOM 1867 C C . GLU A 1 249 ? -8.094 32.219 5.09 1 96.38 249 GLU A C 1
ATOM 1869 O O . GLU A 1 249 ? -6.875 32.25 4.918 1 96.38 249 GLU A O 1
ATOM 1874 N N . GLU A 1 250 ? -8.734 32.688 6.164 1 95.19 250 GLU A N 1
ATOM 1875 C CA . GLU A 1 250 ? -7.961 33.188 7.301 1 95.19 250 GLU A CA 1
ATOM 1876 C C . GLU A 1 250 ? -6.98 32.125 7.793 1 95.19 250 GLU A C 1
ATOM 1878 O O . GLU A 1 250 ? -7.32 30.938 7.859 1 95.19 250 GLU A O 1
ATOM 1883 N N . ILE A 1 251 ? -5.801 32.594 8.102 1 95.06 251 ILE A N 1
ATOM 1884 C CA . ILE A 1 251 ? -4.73 31.734 8.586 1 95.06 251 ILE A CA 1
ATOM 1885 C C . ILE A 1 251 ? -4.234 32.25 9.938 1 95.06 251 ILE A C 1
ATOM 1887 O O . ILE A 1 251 ? -3.758 33.375 10.047 1 95.06 251 ILE A O 1
ATOM 1891 N N . LEU A 1 252 ? -4.391 31.422 10.922 1 91.75 252 LEU A N 1
ATOM 1892 C CA . LEU A 1 252 ? -3.996 31.828 12.266 1 91.75 252 LEU A CA 1
ATOM 1893 C C . LEU A 1 252 ? -4.688 33.125 12.664 1 91.75 252 LEU A C 1
ATOM 1895 O O . LEU A 1 252 ? -4.047 34.062 13.18 1 91.75 252 LEU A O 1
ATOM 1899 N N . HIS A 1 253 ? -5.871 33.219 12.242 1 92 253 HIS A N 1
ATOM 1900 C CA . HIS A 1 253 ? -6.773 34.312 12.586 1 92 253 HIS A CA 1
ATOM 1901 C C . HIS A 1 253 ? -6.324 35.625 11.945 1 92 253 HIS A C 1
ATOM 1903 O O . HIS A 1 253 ? -6.594 36.719 12.477 1 92 253 HIS A O 1
ATOM 1909 N N . LEU A 1 254 ? -5.625 35.531 10.867 1 96.5 254 LEU A N 1
ATOM 1910 C CA . LEU A 1 254 ? -5.195 36.719 10.109 1 96.5 254 LEU A CA 1
ATOM 1911 C C . LEU A 1 254 ? -5.57 36.562 8.633 1 96.5 254 LEU A C 1
ATOM 1913 O O . LEU A 1 254 ? -5.531 35.469 8.078 1 96.5 254 LEU A O 1
ATOM 1917 N N . PRO A 1 255 ? -5.871 37.719 8.023 1 97.81 255 PRO A N 1
ATOM 1918 C CA . PRO A 1 255 ? -5.945 37.688 6.562 1 97.81 255 PRO A CA 1
ATOM 1919 C C . PRO A 1 255 ? -4.625 37.281 5.918 1 97.81 255 PRO A C 1
ATOM 1921 O O . PRO A 1 255 ? -3.555 37.688 6.359 1 97.81 255 PRO A O 1
ATOM 1924 N N . PRO A 1 256 ? -4.711 36.406 4.887 1 98.44 256 PRO A N 1
ATOM 1925 C CA . PRO A 1 256 ? -3.484 35.938 4.234 1 98.44 256 PRO A CA 1
ATOM 1926 C C . PRO A 1 256 ? -2.559 37.094 3.828 1 98.44 256 PRO A C 1
ATOM 1928 O O . PRO A 1 256 ? -1.337 36.969 3.963 1 98.44 256 PRO A O 1
ATOM 1931 N N . GLU A 1 257 ? -3.125 38.188 3.434 1 98.44 257 GLU A N 1
ATOM 1932 C CA . GLU A 1 257 ? -2.314 39.281 2.92 1 98.44 257 GLU A CA 1
ATOM 1933 C C . GLU A 1 257 ? -1.477 39.938 4.027 1 98.44 257 GLU A C 1
ATOM 1935 O O . GLU A 1 257 ? -0.376 40.406 3.775 1 98.44 257 GLU A O 1
ATOM 1940 N N . ILE A 1 258 ? -1.952 39.906 5.211 1 98.62 258 ILE A N 1
ATOM 1941 C CA . ILE A 1 258 ? -1.189 40.438 6.324 1 98.62 258 ILE A CA 1
ATOM 1942 C C . ILE A 1 258 ? 0.067 39.594 6.555 1 98.62 258 ILE A C 1
ATOM 1944 O O . ILE A 1 258 ? 1.16 40.156 6.73 1 98.62 258 ILE A O 1
ATOM 1948 N N . ILE A 1 259 ? -0.076 38.312 6.539 1 98.62 259 ILE A N 1
ATOM 1949 C CA . ILE A 1 259 ? 1.063 37.406 6.715 1 98.62 259 ILE A CA 1
ATOM 1950 C C . ILE A 1 259 ? 2.018 37.562 5.531 1 98.62 259 ILE A C 1
ATOM 1952 O O . ILE A 1 259 ? 3.236 37.625 5.715 1 98.62 259 ILE A O 1
ATOM 1956 N N . ALA A 1 260 ? 1.456 37.562 4.281 1 98.62 260 ALA A N 1
ATOM 1957 C CA . ALA A 1 260 ? 2.27 37.688 3.074 1 98.62 260 ALA A CA 1
ATOM 1958 C C . ALA A 1 260 ? 3.115 38.969 3.109 1 98.62 260 ALA A C 1
ATOM 1960 O O . ALA A 1 260 ? 4.328 38.906 2.902 1 98.62 260 ALA A O 1
ATOM 1961 N N . ARG A 1 261 ? 2.477 40.062 3.41 1 98.44 261 ARG A N 1
ATOM 1962 C CA . ARG A 1 261 ? 3.166 41.344 3.451 1 98.44 261 ARG A CA 1
ATOM 1963 C C . ARG A 1 261 ? 4.195 41.375 4.578 1 98.44 261 ARG A C 1
ATOM 1965 O O . ARG A 1 261 ? 5.258 42 4.434 1 98.44 261 ARG A O 1
ATOM 1972 N N . ALA A 1 262 ? 3.826 40.812 5.688 1 97.88 262 ALA A N 1
ATOM 1973 C CA . ALA A 1 262 ? 4.77 40.75 6.797 1 97.88 262 ALA A CA 1
ATOM 1974 C C . ALA A 1 262 ? 6.047 40.031 6.391 1 97.88 262 ALA A C 1
ATOM 1976 O O . ALA A 1 262 ? 7.152 40.469 6.695 1 97.88 262 ALA A O 1
ATOM 1977 N N . GLY A 1 263 ? 5.914 38.906 5.727 1 97.19 263 GLY A N 1
ATOM 1978 C CA . GLY A 1 263 ? 7.062 38.125 5.277 1 97.19 263 GLY A CA 1
ATOM 1979 C C . GLY A 1 263 ? 7.867 38.812 4.199 1 97.19 263 GLY A C 1
ATOM 1980 O O . GLY A 1 263 ? 9.023 38.469 3.957 1 97.19 263 GLY A O 1
ATOM 1981 N N . GLU A 1 264 ? 7.23 39.812 3.578 1 96.94 264 GLU A N 1
ATOM 1982 C CA . GLU A 1 264 ? 7.875 40.594 2.525 1 96.94 264 GLU A CA 1
ATOM 1983 C C . GLU A 1 264 ? 8.539 41.844 3.094 1 96.94 264 GLU A C 1
ATOM 1985 O O . GLU A 1 264 ? 9.109 42.625 2.348 1 96.94 264 GLU A O 1
ATOM 1990 N N . GLY A 1 265 ? 8.375 42.062 4.395 1 95.69 265 GLY A N 1
ATOM 1991 C CA . GLY A 1 265 ? 9.156 43.094 5.043 1 95.69 265 GLY A CA 1
ATOM 1992 C C . GLY A 1 265 ? 8.312 44.312 5.441 1 95.69 265 GLY A C 1
ATOM 1993 O O . GLY A 1 265 ? 8.852 45.312 5.906 1 95.69 265 GLY A O 1
ATOM 1994 N N . ASP A 1 266 ? 6.984 44.219 5.309 1 97.69 266 ASP A N 1
ATOM 1995 C CA . ASP A 1 266 ? 6.113 45.312 5.715 1 97.69 266 ASP A CA 1
ATOM 1996 C C . ASP A 1 266 ? 6.035 45.438 7.238 1 97.69 266 ASP A C 1
ATOM 1998 O O . ASP A 1 266 ? 5.496 44.531 7.902 1 97.69 266 ASP A O 1
ATOM 2002 N N . ALA A 1 267 ? 6.406 46.5 7.836 1 96.88 267 ALA A N 1
ATOM 2003 C CA . ALA A 1 267 ? 6.551 46.688 9.281 1 96.88 267 ALA A CA 1
ATOM 2004 C C . ALA A 1 267 ? 5.195 46.656 9.977 1 96.88 267 ALA A C 1
ATOM 2006 O O . ALA A 1 267 ? 5.059 46.062 11.055 1 96.88 267 ALA A O 1
ATOM 2007 N N . ALA A 1 268 ? 4.281 47.281 9.359 1 97.75 268 ALA A N 1
ATOM 2008 C CA . ALA A 1 268 ? 2.947 47.312 9.953 1 97.75 268 ALA A CA 1
ATOM 2009 C C . ALA A 1 268 ? 2.328 45.938 9.977 1 97.75 268 ALA A C 1
ATOM 2011 O O . ALA A 1 268 ? 1.698 45.531 10.969 1 97.75 268 ALA A O 1
ATOM 2012 N N . ALA A 1 269 ? 2.484 45.25 8.914 1 97.94 269 ALA A N 1
ATOM 2013 C CA . ALA A 1 269 ? 1.984 43.875 8.828 1 97.94 269 ALA A CA 1
ATOM 2014 C C . ALA A 1 269 ? 2.703 42.969 9.82 1 97.94 269 ALA A C 1
ATOM 2016 O O . ALA A 1 269 ? 2.086 42.094 10.422 1 97.94 269 ALA A O 1
ATOM 2017 N N . MET A 1 270 ? 3.969 43.156 9.992 1 97 270 MET A N 1
ATOM 2018 C CA . MET A 1 270 ? 4.75 42.375 10.945 1 97 270 MET A CA 1
ATOM 2019 C C . MET A 1 270 ? 4.227 42.562 12.359 1 97 270 MET A C 1
ATOM 2021 O O . MET A 1 270 ? 4.09 41.594 13.109 1 97 270 MET A O 1
ATOM 2025 N N . ARG A 1 271 ? 3.971 43.781 12.664 1 96.94 271 ARG A N 1
ATOM 2026 C CA . ARG A 1 271 ? 3.432 44.094 13.984 1 96.94 271 ARG A CA 1
ATOM 2027 C C . ARG A 1 271 ? 2.076 43.438 14.188 1 96.94 271 ARG A C 1
ATOM 2029 O O . ARG A 1 271 ? 1.806 42.875 15.25 1 96.94 271 ARG A O 1
ATOM 2036 N N . ALA A 1 272 ? 1.304 43.5 13.172 1 97.44 272 ALA A N 1
ATOM 2037 C CA . ALA A 1 272 ? -0.018 42.875 13.234 1 97.44 272 ALA A CA 1
ATOM 2038 C C . ALA A 1 272 ? 0.091 41.375 13.422 1 97.44 272 ALA A C 1
ATOM 2040 O O . ALA A 1 272 ? -0.667 40.781 14.188 1 97.44 272 ALA A O 1
ATOM 2041 N N . CYS A 1 273 ? 0.971 40.812 12.695 1 96.31 273 CYS A N 1
ATOM 2042 C CA . CYS A 1 273 ? 1.202 39.375 12.812 1 96.31 273 CYS A CA 1
ATOM 2043 C C . CYS A 1 273 ? 1.651 39 14.219 1 96.31 273 CYS A C 1
ATOM 2045 O O . CYS A 1 273 ? 1.128 38.062 14.82 1 96.31 273 CYS A O 1
ATOM 2047 N N . ASP A 1 274 ? 2.594 39.719 14.734 1 95.31 274 ASP A N 1
ATOM 2048 C CA . ASP A 1 274 ? 3.111 39.438 16.078 1 95.31 274 ASP A CA 1
ATOM 2049 C C . ASP A 1 274 ? 2.01 39.562 17.125 1 95.31 274 ASP A C 1
ATOM 2051 O O . ASP A 1 274 ? 1.866 38.688 17.984 1 95.31 274 ASP A O 1
ATOM 2055 N N . GLU A 1 275 ? 1.307 40.594 17.016 1 95.88 275 GLU A N 1
ATOM 2056 C CA . GLU A 1 275 ? 0.243 40.844 17.984 1 95.88 275 GLU A CA 1
ATOM 2057 C C . GLU A 1 275 ? -0.761 39.688 18 1 95.88 275 GLU A C 1
ATOM 2059 O O . GLU A 1 275 ? -1.132 39.219 19.078 1 95.88 275 GLU A O 1
ATOM 2064 N N . GLN A 1 276 ? -1.153 39.312 16.875 1 94.69 276 GLN A N 1
ATOM 2065 C CA . GLN A 1 276 ? -2.137 38.25 16.781 1 94.69 276 GLN A CA 1
ATOM 2066 C C . GLN A 1 276 ? -1.557 36.938 17.266 1 94.69 276 GLN A C 1
ATOM 2068 O O . GLN A 1 276 ? -2.232 36.156 17.953 1 94.69 276 GLN A O 1
ATOM 2073 N N . ARG A 1 277 ? -0.366 36.625 16.922 1 92.06 277 ARG A N 1
ATOM 2074 C CA . ARG A 1 277 ? 0.257 35.375 17.312 1 92.06 277 ARG A CA 1
ATOM 2075 C C . ARG A 1 277 ? 0.421 35.281 18.828 1 92.06 277 ARG A C 1
ATOM 2077 O O . ARG A 1 277 ? 0.226 34.219 19.422 1 92.06 277 ARG A O 1
ATOM 2084 N N . PHE A 1 278 ? 0.799 36.375 19.422 1 92.38 278 PHE A N 1
ATOM 2085 C CA . PHE A 1 278 ? 0.941 36.438 20.875 1 92.38 278 PHE A CA 1
ATOM 2086 C C . PHE A 1 278 ? -0.415 36.281 21.547 1 92.38 278 PHE A C 1
ATOM 2088 O O . PHE A 1 278 ? -0.518 35.656 22.609 1 92.38 278 PHE A O 1
ATOM 2095 N N . LYS A 1 279 ? -1.388 36.812 20.938 1 90.38 279 LYS A N 1
ATOM 2096 C CA . LYS A 1 279 ? -2.746 36.688 21.453 1 90.38 279 LYS A CA 1
ATOM 2097 C C . LYS A 1 279 ? -3.193 35.219 21.406 1 90.38 279 LYS A C 1
ATOM 2099 O O . LYS A 1 279 ? -3.775 34.719 22.359 1 90.38 279 LYS A O 1
ATOM 2104 N N . ASP A 1 280 ? -2.9 34.531 20.312 1 84.5 280 ASP A N 1
ATOM 2105 C CA . ASP A 1 280 ? -3.283 33.156 20.141 1 84.5 280 ASP A CA 1
ATOM 2106 C C . ASP A 1 280 ? -2.553 32.25 21.125 1 84.5 280 ASP A C 1
ATOM 2108 O O . ASP A 1 280 ? -3.092 31.219 21.562 1 84.5 280 ASP A O 1
ATOM 2112 N N . SER A 1 281 ? -1.317 32.531 21.422 1 82.19 281 SER A N 1
ATOM 2113 C CA . SER A 1 281 ? -0.482 31.688 22.281 1 82.19 281 SER A CA 1
ATOM 2114 C C . SER A 1 281 ? -1.013 31.672 23.703 1 82.19 281 SER A C 1
ATOM 2116 O O . SER A 1 281 ? -0.722 30.734 24.469 1 82.19 281 SER A O 1
ATOM 2118 N N . LYS A 1 282 ? -1.653 32.656 24.109 1 75.19 282 LYS A N 1
ATOM 2119 C CA . LYS A 1 282 ? -2.229 32.719 25.453 1 75.19 282 LYS A CA 1
ATOM 2120 C C . LYS A 1 282 ? -3.369 31.719 25.609 1 75.19 282 LYS A C 1
ATOM 2122 O O . LYS A 1 282 ? -3.732 31.344 26.719 1 75.19 282 LYS A O 1
ATOM 2127 N N . ARG A 1 283 ? -3.879 31.203 24.531 1 64.75 283 ARG A N 1
ATOM 2128 C CA . ARG A 1 283 ? -5.027 30.297 24.547 1 64.75 283 ARG A CA 1
ATOM 2129 C C . ARG A 1 283 ? -4.586 28.844 24.422 1 64.75 283 ARG A C 1
ATOM 2131 O O . ARG A 1 283 ? -5.391 27.938 24.609 1 64.75 283 ARG A O 1
ATOM 2138 N N . THR A 1 284 ? -3.459 28.641 24.047 1 61.62 284 THR A N 1
ATOM 2139 C CA . THR A 1 284 ? -2.988 27.281 23.797 1 61.62 284 THR A CA 1
ATOM 2140 C C . THR A 1 284 ? -1.902 26.891 24.797 1 61.62 284 THR A C 1
ATOM 2142 O O . THR A 1 284 ? -1.2 27.766 25.328 1 61.62 284 THR A O 1
ATOM 2145 N N . SER A 1 285 ? -1.959 25.656 25.203 1 57.84 285 SER A N 1
ATOM 2146 C CA . SER A 1 285 ? -0.926 25.219 26.141 1 57.84 285 SER A CA 1
ATOM 2147 C C . SER A 1 285 ? 0.467 25.391 25.547 1 57.84 285 SER A C 1
ATOM 2149 O O . SER A 1 285 ? 0.718 24.969 24.406 1 57.84 285 SER A O 1
ATOM 2151 N N . SER A 1 286 ? 1.29 26.156 26.172 1 53.84 286 SER A N 1
ATOM 2152 C CA . SER A 1 286 ? 2.66 26.469 25.781 1 53.84 286 SER A CA 1
ATOM 2153 C C . SER A 1 286 ? 3.477 25.203 25.547 1 53.84 286 SER A C 1
ATOM 2155 O O . SER A 1 286 ? 4.496 25.234 24.844 1 53.84 286 SER A O 1
ATOM 2157 N N . ALA A 1 287 ? 3.029 24.094 25.938 1 63.38 287 ALA A N 1
ATOM 2158 C CA . ALA A 1 287 ? 3.816 22.875 25.922 1 63.38 287 ALA A CA 1
ATOM 2159 C C . ALA A 1 287 ? 3.445 22 24.719 1 63.38 287 ALA A C 1
ATOM 2161 O O . ALA A 1 287 ? 4.102 20.984 24.453 1 63.38 287 ALA A O 1
ATOM 2162 N N . GLN A 1 288 ? 2.609 22.484 23.922 1 70.31 288 GLN A N 1
ATOM 2163 C CA . GLN A 1 288 ? 2.152 21.641 22.828 1 70.31 288 GLN A CA 1
ATOM 2164 C C . GLN A 1 288 ? 3.133 21.672 21.656 1 70.31 288 GLN A C 1
ATOM 2166 O O . GLN A 1 288 ? 3.607 22.734 21.266 1 70.31 288 GLN A O 1
ATOM 2171 N N . ARG A 1 289 ? 3.594 20.531 21.281 1 78.62 289 ARG A N 1
ATOM 2172 C CA . ARG A 1 289 ? 4.48 20.406 20.141 1 78.62 289 ARG A CA 1
ATOM 2173 C C . ARG A 1 289 ? 3.686 20.125 18.859 1 78.62 289 ARG A C 1
ATOM 2175 O O . ARG A 1 289 ? 2.791 19.281 18.859 1 78.62 289 ARG A O 1
ATOM 2182 N N . PRO A 1 290 ? 4.074 20.891 17.859 1 82.5 290 PRO A N 1
ATOM 2183 C CA . PRO A 1 290 ? 3.449 20.578 16.578 1 82.5 290 PRO A CA 1
ATOM 2184 C C . PRO A 1 290 ? 3.674 19.125 16.141 1 82.5 290 PRO A C 1
ATOM 2186 O O . PRO A 1 290 ? 4.578 18.469 16.641 1 82.5 290 PRO A O 1
ATOM 2189 N N . SER A 1 291 ? 2.838 18.609 15.312 1 85.25 291 SER A N 1
ATOM 2190 C CA . SER A 1 291 ? 2.783 17.203 14.922 1 85.25 291 SER A CA 1
ATOM 2191 C C . SER A 1 291 ? 4.133 16.719 14.406 1 85.25 291 SER A C 1
ATOM 2193 O O . SER A 1 291 ? 4.562 15.617 14.727 1 85.25 291 SER A O 1
ATOM 2195 N N . MET A 1 292 ? 4.82 17.547 13.656 1 91.69 292 MET A N 1
ATOM 2196 C CA . MET A 1 292 ? 6.102 17.109 13.094 1 91.69 292 MET A CA 1
ATOM 2197 C C . MET A 1 292 ? 7.164 17.031 14.188 1 91.69 292 MET A C 1
ATOM 2199 O O . MET A 1 292 ? 8.055 16.172 14.125 1 91.69 292 MET A O 1
ATOM 2203 N N . GLY A 1 293 ? 7.078 17.984 15.141 1 88 293 GLY A N 1
ATOM 2204 C CA . GLY A 1 293 ? 7.953 17.875 16.297 1 88 293 GLY A CA 1
ATOM 2205 C C . GLY A 1 293 ? 7.785 16.562 17.047 1 88 293 GLY A C 1
ATOM 2206 O O . GLY A 1 293 ? 8.766 15.961 17.484 1 88 293 GLY A O 1
ATOM 2207 N N . GLN A 1 294 ? 6.586 16.094 17.141 1 85.81 294 GLN A N 1
ATOM 2208 C CA . GLN A 1 294 ? 6.289 14.82 17.766 1 85.81 294 GLN A CA 1
ATOM 2209 C C . GLN A 1 294 ? 6.879 13.656 16.969 1 85.81 294 GLN A C 1
ATOM 2211 O O . GLN A 1 294 ? 7.418 12.711 17.547 1 85.81 294 GLN A O 1
ATOM 2216 N N . ASP A 1 295 ? 6.738 13.719 15.664 1 90.5 295 ASP A N 1
ATOM 2217 C CA . ASP A 1 295 ? 7.316 12.695 14.805 1 90.5 295 ASP A CA 1
ATOM 2218 C C . ASP A 1 295 ? 8.828 12.609 14.984 1 90.5 295 ASP A C 1
ATOM 2220 O O . ASP A 1 295 ? 9.391 11.516 15.07 1 90.5 295 ASP A O 1
ATOM 2224 N N . MET A 1 296 ? 9.438 13.781 15.078 1 91.12 296 MET A N 1
ATOM 2225 C CA . MET A 1 296 ? 10.883 13.844 15.266 1 91.12 296 MET A CA 1
ATOM 2226 C C . MET A 1 296 ? 11.289 13.203 16.594 1 91.12 296 MET A C 1
ATOM 2228 O O . MET A 1 296 ? 12.25 12.438 16.641 1 91.12 296 MET A O 1
ATOM 2232 N N . GLN A 1 297 ? 10.531 13.484 17.562 1 85.5 297 GLN A N 1
ATOM 2233 C CA . GLN A 1 297 ? 10.812 12.938 18.891 1 85.5 297 GLN A CA 1
ATOM 2234 C C . GLN A 1 297 ? 10.664 11.422 18.906 1 85.5 297 GLN A C 1
ATOM 2236 O O . GLN A 1 297 ? 11.414 10.727 19.594 1 85.5 297 GLN A O 1
ATOM 2241 N N . LYS A 1 298 ? 9.797 10.977 18.109 1 86.5 298 LYS A N 1
ATOM 2242 C CA . LYS A 1 298 ? 9.531 9.547 18.062 1 86.5 298 LYS A CA 1
ATOM 2243 C C . LYS A 1 298 ? 10.43 8.859 17.031 1 86.5 298 LYS A C 1
ATOM 2245 O O . LYS A 1 298 ? 10.297 7.656 16.797 1 86.5 298 LYS A O 1
ATOM 2250 N N . GLY A 1 299 ? 11.273 9.633 16.375 1 90.31 299 GLY A N 1
ATOM 2251 C CA . GLY A 1 299 ? 12.195 9.086 15.391 1 90.31 299 GLY A CA 1
ATOM 2252 C C . GLY A 1 299 ? 11.516 8.672 14.094 1 90.31 299 GLY A C 1
ATOM 2253 O O . GLY A 1 299 ? 12.031 7.82 13.367 1 90.31 299 GLY A O 1
ATOM 2254 N N . ARG A 1 300 ? 10.367 9.18 13.812 1 93.5 300 ARG A N 1
ATOM 2255 C CA . ARG A 1 300 ? 9.594 8.82 12.633 1 93.5 300 ARG A CA 1
ATOM 2256 C C . ARG A 1 300 ? 9.945 9.711 11.453 1 93.5 300 ARG A C 1
ATOM 2258 O O . ARG A 1 300 ? 10.477 10.812 11.633 1 93.5 300 ARG A O 1
ATOM 2265 N N . ARG A 1 301 ? 9.734 9.188 10.227 1 96 301 ARG A N 1
ATOM 2266 C CA . ARG A 1 301 ? 9.734 10.008 9.016 1 96 301 ARG A CA 1
ATOM 2267 C C . ARG A 1 301 ? 8.727 11.148 9.133 1 96 301 ARG A C 1
ATOM 2269 O O . ARG A 1 301 ? 7.625 10.961 9.648 1 96 301 ARG A O 1
ATOM 2276 N N . THR A 1 302 ? 9.094 12.383 8.719 1 96.81 302 THR A N 1
ATOM 2277 C CA . THR A 1 302 ? 8.211 13.539 8.836 1 96.81 302 THR A CA 1
ATOM 2278 C C . THR A 1 302 ? 7.508 13.812 7.508 1 96.81 302 THR A C 1
ATOM 2280 O O . THR A 1 302 ? 7.832 13.195 6.488 1 96.81 302 THR A O 1
ATOM 2283 N N . GLU A 1 303 ? 6.586 14.734 7.508 1 97.62 303 GLU A N 1
ATOM 2284 C CA . GLU A 1 303 ? 5.855 15.156 6.316 1 97.62 303 GLU A CA 1
ATOM 2285 C C . GLU A 1 303 ? 6.465 16.406 5.707 1 97.62 303 GLU A C 1
ATOM 2287 O O . GLU A 1 303 ? 5.812 17.109 4.934 1 97.62 303 GLU A O 1
ATOM 2292 N N . ILE A 1 304 ? 7.746 16.703 6.004 1 98.31 304 ILE A N 1
ATOM 2293 C CA . ILE A 1 304 ? 8.375 17.953 5.613 1 98.31 304 ILE A CA 1
ATOM 2294 C C . ILE A 1 304 ? 8.32 18.109 4.094 1 98.31 304 ILE A C 1
ATOM 2296 O O . ILE A 1 304 ? 8.078 19.203 3.584 1 98.31 304 ILE A O 1
ATOM 2300 N N . GLU A 1 305 ? 8.453 17.016 3.338 1 97.75 305 GLU A N 1
ATOM 2301 C CA . GLU A 1 305 ? 8.453 17.062 1.878 1 97.75 305 GLU A CA 1
ATOM 2302 C C . GLU A 1 305 ? 7.051 17.328 1.339 1 97.75 305 GLU A C 1
ATOM 2304 O O . GLU A 1 305 ? 6.895 17.797 0.207 1 97.75 305 GLU A O 1
ATOM 2309 N N . PHE A 1 306 ? 6.059 17.078 2.166 1 98.19 306 PHE A N 1
ATOM 2310 C CA . PHE A 1 306 ? 4.668 17.219 1.746 1 98.19 306 PHE A CA 1
ATOM 2311 C C . PHE A 1 306 ? 4.074 18.531 2.246 1 98.19 306 PHE A C 1
ATOM 2313 O O . PHE A 1 306 ? 2.943 18.875 1.904 1 98.19 306 PHE A O 1
ATOM 2320 N N . LEU A 1 307 ? 4.797 19.188 3.088 1 98.06 307 LEU A N 1
ATOM 2321 C CA . LEU A 1 307 ? 4.434 20.5 3.594 1 98.06 307 LEU A CA 1
ATOM 2322 C C . LEU A 1 307 ? 5.312 21.594 2.973 1 98.06 307 LEU A C 1
ATOM 2324 O O . LEU A 1 307 ? 5.117 21.969 1.814 1 98.06 307 LEU A O 1
ATOM 2328 N N . ASN A 1 308 ? 6.402 21.938 3.627 1 98.75 308 ASN A N 1
ATOM 2329 C CA . ASN A 1 308 ? 7.293 22.984 3.115 1 98.75 308 ASN A CA 1
ATOM 2330 C C . ASN A 1 308 ? 7.914 22.578 1.781 1 98.75 308 ASN A C 1
ATOM 2332 O O . ASN A 1 308 ? 8.047 23.406 0.878 1 98.75 308 ASN A O 1
ATOM 2336 N N . GLY A 1 309 ? 8.289 21.344 1.685 1 98.81 309 GLY A N 1
ATOM 2337 C CA . GLY A 1 309 ? 8.812 20.875 0.411 1 98.81 309 GLY A CA 1
ATOM 2338 C C . GLY A 1 309 ? 7.805 20.969 -0.72 1 98.81 309 GLY A C 1
ATOM 2339 O O . GLY A 1 309 ? 8.172 21.234 -1.867 1 98.81 309 GLY A O 1
ATOM 2340 N N . PHE A 1 310 ? 6.598 20.734 -0.403 1 98.81 310 PHE A N 1
ATOM 2341 C CA . PHE A 1 310 ? 5.539 20.859 -1.395 1 98.81 310 PHE A CA 1
ATOM 2342 C C . PHE A 1 310 ? 5.414 22.297 -1.878 1 98.81 310 PHE A C 1
ATOM 2344 O O . PHE A 1 310 ? 5.258 22.547 -3.076 1 98.81 310 PHE A O 1
ATOM 2351 N N . VAL A 1 311 ? 5.488 23.219 -0.995 1 98.88 311 VAL A N 1
ATOM 2352 C CA . VAL A 1 311 ? 5.453 24.641 -1.336 1 98.88 311 VAL A CA 1
ATOM 2353 C C . VAL A 1 311 ? 6.59 24.969 -2.301 1 98.88 311 VAL A C 1
ATOM 2355 O O . VAL A 1 311 ? 6.387 25.672 -3.295 1 98.88 311 VAL A O 1
ATOM 2358 N N . VAL A 1 312 ? 7.77 24.453 -2.053 1 98.88 312 VAL A N 1
ATOM 2359 C CA . VAL A 1 312 ? 8.945 24.703 -2.885 1 98.88 312 VAL A CA 1
ATOM 2360 C C . VAL A 1 312 ? 8.695 24.172 -4.297 1 98.88 312 VAL A C 1
ATOM 2362 O O . VAL A 1 312 ? 8.914 24.875 -5.277 1 98.88 312 VAL A O 1
ATOM 2365 N N . ARG A 1 313 ? 8.227 22.938 -4.383 1 98.56 313 ARG A N 1
ATOM 2366 C CA . ARG A 1 313 ? 7.996 22.328 -5.688 1 98.56 313 ARG A CA 1
ATOM 2367 C C . ARG A 1 313 ? 6.93 23.094 -6.469 1 98.56 313 ARG A C 1
ATOM 2369 O O . ARG A 1 313 ? 7.082 23.328 -7.668 1 98.56 313 ARG A O 1
ATOM 2376 N N . GLU A 1 314 ? 5.82 23.469 -5.828 1 98.44 314 GLU A N 1
ATOM 2377 C CA . GLU A 1 314 ? 4.773 24.234 -6.48 1 98.44 314 GLU A CA 1
ATOM 2378 C C . GLU A 1 314 ? 5.281 25.625 -6.895 1 98.44 314 GLU A C 1
ATOM 2380 O O . GLU A 1 314 ? 4.934 26.125 -7.969 1 98.44 314 GLU A O 1
ATOM 2385 N N . GLY A 1 315 ? 6.039 26.219 -5.996 1 98.75 315 GLY A N 1
ATOM 2386 C CA . GLY A 1 315 ? 6.648 27.5 -6.344 1 98.75 315 GLY A CA 1
ATOM 2387 C C . GLY A 1 315 ? 7.527 27.422 -7.578 1 98.75 315 GLY A C 1
ATOM 2388 O O . GLY A 1 315 ? 7.461 28.297 -8.445 1 98.75 315 GLY A O 1
ATOM 2389 N N . GLU A 1 316 ? 8.312 26.391 -7.664 1 98.5 316 GLU A N 1
ATOM 2390 C CA . GLU A 1 316 ? 9.188 26.188 -8.82 1 98.5 316 GLU A CA 1
ATOM 2391 C C . GLU A 1 316 ? 8.375 26.078 -10.109 1 98.5 316 GLU A C 1
ATOM 2393 O O . GLU A 1 316 ? 8.75 26.656 -11.133 1 98.5 316 GLU A O 1
ATOM 2398 N N . ARG A 1 317 ? 7.332 25.344 -10.062 1 97.88 317 ARG A N 1
ATOM 2399 C CA . ARG A 1 317 ? 6.457 25.188 -11.219 1 97.88 317 ARG A CA 1
ATOM 2400 C C . ARG A 1 317 ? 5.914 26.531 -11.68 1 97.88 317 ARG A C 1
ATOM 2402 O O . ARG A 1 317 ? 5.695 26.75 -12.875 1 97.88 317 ARG A O 1
ATOM 2409 N N . LEU A 1 318 ? 5.723 27.453 -10.758 1 98.19 318 LEU A N 1
ATOM 2410 C CA . LEU A 1 318 ? 5.098 28.75 -11.039 1 98.19 318 LEU A CA 1
ATOM 2411 C C . LEU A 1 318 ? 6.152 29.828 -11.242 1 98.19 318 LEU A C 1
ATOM 2413 O O . LEU A 1 318 ? 5.816 30.984 -11.531 1 98.19 318 LEU A O 1
ATOM 2417 N N . GLY A 1 319 ? 7.449 29.5 -11.047 1 98.12 319 GLY A N 1
ATOM 2418 C CA . GLY A 1 319 ? 8.523 30.469 -11.133 1 98.12 319 GLY A CA 1
ATOM 2419 C C . GLY A 1 319 ? 8.625 31.359 -9.914 1 98.12 319 GLY A C 1
ATOM 2420 O O . GLY A 1 319 ? 9.086 32.5 -10.008 1 98.12 319 GLY A O 1
ATOM 2421 N N . ILE A 1 320 ? 8.086 31 -8.758 1 98.25 320 ILE A N 1
ATOM 2422 C CA . ILE A 1 320 ? 8.141 31.734 -7.504 1 98.25 320 ILE A CA 1
ATOM 2423 C C . ILE A 1 320 ? 9.203 31.141 -6.59 1 98.25 320 ILE A C 1
ATOM 2425 O O . ILE A 1 320 ? 9.133 29.953 -6.238 1 98.25 320 ILE A O 1
ATOM 2429 N N . ALA A 1 321 ? 10.156 31.906 -6.215 1 97.62 321 ALA A N 1
ATOM 2430 C CA . ALA A 1 321 ? 11.219 31.438 -5.332 1 97.62 321 ALA A CA 1
ATOM 2431 C C . ALA A 1 321 ? 10.711 31.266 -3.902 1 97.62 321 ALA A C 1
ATOM 2433 O O . ALA A 1 321 ? 10.117 32.188 -3.334 1 97.62 321 ALA A O 1
ATOM 2434 N N . CYS A 1 322 ? 10.852 30.094 -3.385 1 98.31 322 CYS A N 1
ATOM 2435 C CA . CYS A 1 322 ? 10.492 29.812 -2 1 98.31 322 CYS A CA 1
ATOM 2436 C C . CYS A 1 322 ? 11.727 29.406 -1.193 1 98.31 322 CYS A C 1
ATOM 2438 O O . CYS A 1 322 ? 11.797 28.297 -0.671 1 98.31 322 CYS A O 1
ATOM 2440 N N . THR A 1 323 ? 12.602 30.344 -1.01 1 97.88 323 THR A N 1
ATOM 2441 C CA . THR A 1 323 ? 13.945 30.078 -0.496 1 97.88 323 THR A CA 1
ATOM 2442 C C . THR A 1 323 ? 13.883 29.656 0.971 1 97.88 323 THR A C 1
ATOM 2444 O O . THR A 1 323 ? 14.648 28.797 1.409 1 97.88 323 THR A O 1
ATOM 2447 N N . ALA A 1 324 ? 13.039 30.297 1.768 1 98.19 324 ALA A N 1
ATOM 2448 C CA . ALA A 1 324 ? 12.93 29.938 3.18 1 98.19 324 ALA A CA 1
ATOM 2449 C C . ALA A 1 324 ? 12.406 28.516 3.346 1 98.19 324 ALA A C 1
ATOM 2451 O O . ALA A 1 324 ? 12.961 27.734 4.125 1 98.19 324 ALA A O 1
ATOM 2452 N N . ASN A 1 325 ? 11.344 28.203 2.609 1 98.75 325 ASN A N 1
ATOM 2453 C CA . ASN A 1 325 ? 10.781 26.859 2.668 1 98.75 325 ASN A CA 1
ATOM 2454 C C . ASN A 1 325 ? 11.789 25.812 2.205 1 98.75 325 ASN A C 1
ATOM 2456 O O . ASN A 1 325 ? 11.852 24.703 2.756 1 98.75 325 ASN A O 1
ATOM 2460 N N . ALA A 1 326 ? 12.562 26.141 1.201 1 98.56 326 ALA A N 1
ATOM 2461 C CA . ALA A 1 326 ? 13.586 25.219 0.716 1 98.56 326 ALA A CA 1
ATOM 2462 C C . ALA A 1 326 ? 14.641 24.969 1.788 1 98.56 326 ALA A C 1
ATOM 2464 O O . ALA A 1 326 ? 15.031 23.812 2.023 1 98.56 326 ALA A O 1
ATOM 2465 N N . ALA A 1 327 ? 15.117 26.047 2.387 1 98.25 327 ALA A N 1
ATOM 2466 C CA . ALA A 1 327 ? 16.125 25.922 3.432 1 98.25 327 ALA A CA 1
ATOM 2467 C C . ALA A 1 327 ? 15.617 25.094 4.602 1 98.25 327 ALA A C 1
ATOM 2469 O O . ALA A 1 327 ? 16.312 24.188 5.082 1 98.25 327 ALA A O 1
ATOM 2470 N N . LEU A 1 328 ? 14.43 25.391 5.047 1 98.38 328 LEU A N 1
ATOM 2471 C CA . LEU A 1 328 ? 13.844 24.641 6.156 1 98.38 328 LEU A CA 1
ATOM 2472 C C . LEU A 1 328 ? 13.711 23.172 5.809 1 98.38 328 LEU A C 1
ATOM 2474 O O . LEU A 1 328 ? 14.016 22.297 6.633 1 98.38 328 LEU A O 1
ATOM 2478 N N . THR A 1 329 ? 13.211 22.875 4.613 1 98.5 329 THR A N 1
ATOM 2479 C CA . THR A 1 329 ? 13.023 21.5 4.164 1 98.5 329 THR A CA 1
ATOM 2480 C C . THR A 1 329 ? 14.336 20.734 4.234 1 98.5 329 THR A C 1
ATOM 2482 O O . THR A 1 329 ? 14.383 19.609 4.758 1 98.5 329 THR A O 1
ATOM 2485 N N . ASP A 1 330 ? 15.367 21.375 3.775 1 97.94 330 ASP A N 1
ATOM 2486 C CA . ASP A 1 330 ? 16.672 20.734 3.771 1 97.94 330 ASP A CA 1
ATOM 2487 C C . ASP A 1 330 ? 17.156 20.453 5.191 1 97.94 330 ASP A C 1
ATOM 2489 O O . ASP A 1 330 ? 17.641 19.359 5.488 1 97.94 330 ASP A O 1
ATOM 2493 N N . ILE A 1 331 ? 17.031 21.406 6.055 1 97.88 331 ILE A N 1
ATOM 2494 C CA . ILE A 1 331 ? 17.516 21.297 7.43 1 97.88 331 ILE A CA 1
ATOM 2495 C C . ILE A 1 331 ? 16.734 20.188 8.148 1 97.88 331 ILE A C 1
ATOM 2497 O O . ILE A 1 331 ? 17.344 19.344 8.828 1 97.88 331 ILE A O 1
ATOM 2501 N N . VAL A 1 332 ? 15.422 20.188 8.008 1 97.94 332 VAL A N 1
ATOM 2502 C CA . VAL A 1 332 ? 14.594 19.188 8.68 1 97.94 332 VAL A CA 1
ATOM 2503 C C . VAL A 1 332 ? 14.984 17.781 8.195 1 97.94 332 VAL A C 1
ATOM 2505 O O . VAL A 1 332 ? 15.094 16.844 8.992 1 97.94 332 VAL A O 1
ATOM 2508 N N . LYS A 1 333 ? 15.164 17.609 6.875 1 97.06 333 LYS A N 1
ATOM 2509 C CA . LYS A 1 333 ? 15.562 16.312 6.328 1 97.06 333 LYS A CA 1
ATOM 2510 C C . LYS A 1 333 ? 16.891 15.859 6.922 1 97.06 333 LYS A C 1
ATOM 2512 O O . LYS A 1 333 ? 17.078 14.68 7.223 1 97.06 333 LYS A O 1
ATOM 2517 N N . ARG A 1 334 ? 17.859 16.781 7.086 1 96.44 334 ARG A N 1
ATOM 2518 C CA . ARG A 1 334 ? 19.156 16.453 7.648 1 96.44 334 ARG A CA 1
ATOM 2519 C C . ARG A 1 334 ? 19.047 16.062 9.117 1 96.44 334 ARG A C 1
ATOM 2521 O O . ARG A 1 334 ? 19.734 15.156 9.578 1 96.44 334 ARG A O 1
ATOM 2528 N N . VAL A 1 335 ? 18.172 16.781 9.844 1 96.38 335 VAL A N 1
ATOM 2529 C CA . VAL A 1 335 ? 17.922 16.438 11.242 1 96.38 335 VAL A CA 1
ATOM 2530 C C . VAL A 1 335 ? 17.266 15.055 11.32 1 96.38 335 VAL A C 1
ATOM 2532 O O . VAL A 1 335 ? 17.641 14.227 12.148 1 96.38 335 VAL A O 1
ATOM 2535 N N . GLU A 1 336 ? 16.312 14.82 10.461 1 95.31 336 GLU A N 1
ATOM 2536 C CA . GLU A 1 336 ? 15.586 13.555 10.414 1 95.31 336 GLU A CA 1
ATOM 2537 C C . GLU A 1 336 ? 16.547 12.383 10.18 1 95.31 336 GLU A C 1
ATOM 2539 O O . GLU A 1 336 ? 16.375 11.312 10.758 1 95.31 336 GLU A O 1
ATOM 2544 N N . ARG A 1 337 ? 17.578 12.594 9.383 1 93.81 337 ARG A N 1
ATOM 2545 C CA . ARG A 1 337 ? 18.547 11.547 9.031 1 93.81 337 ARG A CA 1
ATOM 2546 C C . ARG A 1 337 ? 19.641 11.438 10.094 1 93.81 337 ARG A C 1
ATOM 2548 O O . ARG A 1 337 ? 20.531 10.602 9.977 1 93.81 337 ARG A O 1
ATOM 2555 N N . GLY A 1 338 ? 19.672 12.344 11.008 1 92.94 338 GLY A N 1
ATOM 2556 C CA . GLY A 1 338 ? 20.672 12.32 12.07 1 92.94 338 GLY A CA 1
ATOM 2557 C C . GLY A 1 338 ? 21.969 13.008 11.688 1 92.94 338 GLY A C 1
ATOM 2558 O O . GLY A 1 338 ? 22.953 12.922 12.414 1 92.94 338 GLY A O 1
ATOM 2559 N N . GLU A 1 339 ? 21.922 13.727 10.594 1 95.12 339 GLU A N 1
ATOM 2560 C CA . GLU A 1 339 ? 23.109 14.469 10.172 1 95.12 339 GLU A CA 1
ATOM 2561 C C . GLU A 1 339 ? 23.312 15.719 11.023 1 95.12 339 GLU A C 1
ATOM 2563 O O . GLU A 1 339 ? 24.438 16.203 11.164 1 95.12 339 GLU A O 1
ATOM 2568 N N . LEU A 1 340 ? 22.188 16.266 11.5 1 95.44 340 LEU A N 1
ATOM 2569 C CA . LEU A 1 340 ? 22.172 17.422 12.398 1 95.44 340 LEU A CA 1
ATOM 2570 C C . LEU A 1 340 ? 21.344 17.125 13.648 1 95.44 340 LEU A C 1
ATOM 2572 O O . LEU A 1 340 ? 20.422 16.328 13.602 1 95.44 340 LEU A O 1
ATOM 2576 N N . LYS A 1 341 ? 21.75 17.688 14.711 1 95.88 341 LYS A N 1
ATOM 2577 C CA . LYS A 1 341 ? 20.891 17.703 15.883 1 95.88 341 LYS A CA 1
ATOM 2578 C C . LYS A 1 341 ? 19.969 18.922 15.867 1 95.88 341 LYS A C 1
ATOM 2580 O O . LYS A 1 341 ? 20.344 19.984 15.367 1 95.88 341 LYS A O 1
ATOM 2585 N N . PRO A 1 342 ? 18.812 18.781 16.344 1 96.12 342 PRO A N 1
ATOM 2586 C CA . PRO A 1 342 ? 17.969 19.969 16.438 1 96.12 342 PRO A CA 1
ATOM 2587 C C . PRO A 1 342 ? 18.641 21.125 17.172 1 96.12 342 PRO A C 1
ATOM 2589 O O . PRO A 1 342 ? 19.234 20.922 18.234 1 96.12 342 PRO A O 1
ATOM 2592 N N . ASP A 1 343 ? 18.625 22.25 16.594 1 96.69 343 ASP A N 1
ATOM 2593 C CA . ASP A 1 343 ? 19.297 23.438 17.109 1 96.69 343 ASP A CA 1
ATOM 2594 C C . ASP A 1 343 ? 18.688 24.703 16.531 1 96.69 343 ASP A C 1
ATOM 2596 O O . ASP A 1 343 ? 18.656 24.875 15.312 1 96.69 343 ASP A O 1
ATOM 2600 N N . PRO A 1 344 ? 18.156 25.641 17.406 1 95.81 344 PRO A N 1
ATOM 2601 C CA . PRO A 1 344 ? 17.609 26.891 16.906 1 95.81 344 PRO A CA 1
ATOM 2602 C C . PRO A 1 344 ? 18.609 27.656 16.016 1 95.81 344 PRO A C 1
ATOM 2604 O O . PRO A 1 344 ? 18.188 28.438 15.156 1 95.81 344 PRO A O 1
ATOM 2607 N N . ARG A 1 345 ? 19.938 27.406 16.172 1 96 345 ARG A N 1
ATOM 2608 C CA . ARG A 1 345 ? 20.969 28.094 15.406 1 96 345 ARG A CA 1
ATOM 2609 C C . ARG A 1 345 ? 20.875 27.75 13.922 1 96 345 ARG A C 1
ATOM 2611 O O . ARG A 1 345 ? 21.375 28.5 13.07 1 96 345 ARG A O 1
ATOM 2618 N N . HIS A 1 346 ? 20.219 26.562 13.609 1 95.5 346 HIS A N 1
ATOM 2619 C CA . HIS A 1 346 ? 20.031 26.203 12.211 1 95.5 346 HIS A CA 1
ATOM 2620 C C . HIS A 1 346 ? 19.25 27.281 11.461 1 95.5 346 HIS A C 1
ATOM 2622 O O . HIS A 1 346 ? 19.438 27.453 10.258 1 95.5 346 HIS A O 1
ATOM 2628 N N . ILE A 1 347 ? 18.375 28.016 12.234 1 95.94 347 ILE A N 1
ATOM 2629 C CA . ILE A 1 347 ? 17.547 29.047 11.617 1 95.94 347 ILE A CA 1
ATOM 2630 C C . ILE A 1 347 ? 18.125 30.422 11.898 1 95.94 347 ILE A C 1
ATOM 2632 O O . ILE A 1 347 ? 18.266 31.25 10.992 1 95.94 347 ILE A O 1
ATOM 2636 N N . THR A 1 348 ? 18.547 30.75 13.102 1 94.44 348 THR A N 1
ATOM 2637 C CA . THR A 1 348 ? 18.969 32.094 13.508 1 94.44 348 THR A CA 1
ATOM 2638 C C . THR A 1 348 ? 20.266 32.469 12.789 1 94.44 348 THR A C 1
ATOM 2640 O O . THR A 1 348 ? 20.531 33.656 12.594 1 94.44 348 THR A O 1
ATOM 2643 N N . GLU A 1 349 ? 20.953 31.469 12.305 1 92.75 349 GLU A N 1
ATOM 2644 C CA . GLU A 1 349 ? 22.219 31.766 11.648 1 92.75 349 GLU A CA 1
ATOM 2645 C C . GLU A 1 349 ? 22.078 31.688 10.125 1 92.75 349 GLU A C 1
ATOM 2647 O O . GLU A 1 349 ? 23.047 31.969 9.406 1 92.75 349 GLU A O 1
ATOM 2652 N N . LEU A 1 350 ? 20.969 31.281 9.562 1 88.69 350 LEU A N 1
ATOM 2653 C CA . LEU A 1 350 ? 20.734 31.219 8.125 1 88.69 350 LEU A CA 1
ATOM 2654 C C . LEU A 1 350 ? 20.766 32.594 7.5 1 88.69 350 LEU A C 1
ATOM 2656 O O . LEU A 1 350 ? 21.016 32.75 6.301 1 88.69 350 LEU A O 1
ATOM 2660 N N . ARG A 1 351 ? 20.703 33.781 8.188 1 77.06 351 ARG A N 1
ATOM 2661 C CA . ARG A 1 351 ? 20.641 35.156 7.738 1 77.06 351 ARG A CA 1
ATOM 2662 C C . ARG A 1 351 ? 19.5 35.375 6.754 1 77.06 351 ARG A C 1
ATOM 2664 O O . ARG A 1 351 ? 19.672 36.031 5.734 1 77.06 351 ARG A O 1
ATOM 2671 N N . MET A 1 352 ? 18.531 34.562 6.766 1 74.06 352 MET A N 1
ATOM 2672 C CA . MET A 1 352 ? 17.344 34.719 5.93 1 74.06 352 MET A CA 1
ATOM 2673 C C . MET A 1 352 ? 16.188 35.312 6.738 1 74.06 352 MET A C 1
ATOM 2675 O O . MET A 1 352 ? 15.039 35.312 6.285 1 74.06 352 MET A O 1
ATOM 2679 N N . ASN A 1 353 ? 16.578 35.812 7.891 1 67.12 353 ASN A N 1
ATOM 2680 C CA . ASN A 1 353 ? 15.562 36.344 8.797 1 67.12 353 ASN A CA 1
ATOM 2681 C C . ASN A 1 353 ? 15.25 37.812 8.516 1 67.12 353 ASN A C 1
ATOM 2683 O O . ASN A 1 353 ? 16.094 38.531 7.988 1 67.12 353 ASN A O 1
ATOM 2687 N N . MET B 1 1 ? 29.875 -0.723 -1.21 1 58.78 1 MET B N 1
ATOM 2688 C CA . MET B 1 1 ? 28.828 -1.229 -0.312 1 58.78 1 MET B CA 1
ATOM 2689 C C . MET B 1 1 ? 27.844 -2.104 -1.066 1 58.78 1 MET B C 1
ATOM 2691 O O . MET B 1 1 ? 27.594 -1.89 -2.254 1 58.78 1 MET B O 1
ATOM 2695 N N . GLY B 1 2 ? 27.547 -3.285 -0.53 1 82.5 2 GLY B N 1
ATOM 2696 C CA . GLY B 1 2 ? 26.734 -4.242 -1.256 1 82.5 2 GLY B CA 1
ATOM 2697 C C . GLY B 1 2 ? 25.344 -3.717 -1.577 1 82.5 2 GLY B C 1
ATOM 2698 O O . GLY B 1 2 ? 24.922 -2.691 -1.038 1 82.5 2 GLY B O 1
ATOM 2699 N N . ARG B 1 3 ? 24.641 -4.176 -2.57 1 94.06 3 ARG B N 1
ATOM 2700 C CA . ARG B 1 3 ? 23.297 -3.779 -2.986 1 94.06 3 ARG B CA 1
ATOM 2701 C C . ARG B 1 3 ? 22.297 -3.934 -1.841 1 94.06 3 ARG B C 1
ATOM 2703 O O . ARG B 1 3 ? 22.359 -4.91 -1.09 1 94.06 3 ARG B O 1
ATOM 2710 N N . LYS B 1 4 ? 21.547 -2.889 -1.627 1 98.5 4 LYS B N 1
ATOM 2711 C CA . LYS B 1 4 ? 20.438 -2.98 -0.69 1 98.5 4 LYS B CA 1
ATOM 2712 C C . LYS B 1 4 ? 19.25 -3.721 -1.313 1 98.5 4 LYS B C 1
ATOM 2714 O O . LYS B 1 4 ? 18.703 -3.285 -2.33 1 98.5 4 LYS B O 1
ATOM 2719 N N . ILE B 1 5 ? 18.891 -4.855 -0.678 1 98.88 5 ILE B N 1
ATOM 2720 C CA . ILE B 1 5 ? 17.844 -5.715 -1.227 1 98.88 5 ILE B CA 1
ATOM 2721 C C . ILE B 1 5 ? 16.625 -5.699 -0.303 1 98.88 5 ILE B C 1
ATOM 2723 O O . ILE B 1 5 ? 16.766 -5.762 0.92 1 98.88 5 ILE B O 1
ATOM 2727 N N . ALA B 1 6 ? 15.484 -5.488 -0.855 1 98.94 6 ALA B N 1
ATOM 2728 C CA . ALA B 1 6 ? 14.234 -5.617 -0.107 1 98.94 6 ALA B CA 1
ATOM 2729 C C . ALA B 1 6 ? 13.422 -6.812 -0.6 1 98.94 6 ALA B C 1
ATOM 2731 O O . ALA B 1 6 ? 13.289 -7.027 -1.808 1 98.94 6 ALA B O 1
ATOM 2732 N N . ILE B 1 7 ? 12.984 -7.633 0.306 1 98.94 7 ILE B N 1
ATOM 2733 C CA . ILE B 1 7 ? 11.969 -8.648 0.042 1 98.94 7 ILE B CA 1
ATOM 2734 C C . ILE B 1 7 ? 10.609 -8.172 0.545 1 98.94 7 ILE B C 1
ATOM 2736 O O . ILE B 1 7 ? 10.367 -8.133 1.754 1 98.94 7 ILE B O 1
ATOM 2740 N N . VAL B 1 8 ? 9.734 -7.766 -0.343 1 98.94 8 VAL B N 1
ATOM 2741 C CA . VAL B 1 8 ? 8.391 -7.332 0.007 1 98.94 8 VAL B CA 1
ATOM 2742 C C . VAL B 1 8 ? 7.426 -8.516 -0.068 1 98.94 8 VAL B C 1
ATOM 2744 O O . VAL B 1 8 ? 6.969 -8.883 -1.153 1 98.94 8 VAL B O 1
ATOM 2747 N N . GLY B 1 9 ? 7.055 -9.008 1.047 1 98.69 9 GLY B N 1
ATOM 2748 C CA . GLY B 1 9 ? 6.398 -10.305 1.177 1 98.69 9 GLY B CA 1
ATOM 2749 C C . GLY B 1 9 ? 7.363 -11.422 1.512 1 98.69 9 GLY B C 1
ATOM 2750 O O . GLY B 1 9 ? 7.969 -12.016 0.617 1 98.69 9 GLY B O 1
ATOM 2751 N N . ALA B 1 10 ? 7.391 -11.766 2.773 1 98.44 10 ALA B N 1
ATOM 2752 C CA . ALA B 1 10 ? 8.32 -12.789 3.252 1 98.44 10 ALA B CA 1
ATOM 2753 C C . ALA B 1 10 ? 7.602 -14.125 3.449 1 98.44 10 ALA B C 1
ATOM 2755 O O . ALA B 1 10 ? 7.902 -14.867 4.391 1 98.44 10 ALA B O 1
ATOM 2756 N N . GLY B 1 11 ? 6.637 -14.352 2.609 1 96.19 11 GLY B N 1
ATOM 2757 C CA . GLY B 1 11 ? 5.988 -15.656 2.629 1 96.19 11 GLY B CA 1
ATOM 2758 C C . GLY B 1 11 ? 6.906 -16.781 2.203 1 96.19 11 GLY B C 1
ATOM 2759 O O . GLY B 1 11 ? 8.125 -16.688 2.342 1 96.19 11 GLY B O 1
ATOM 2760 N N . ALA B 1 12 ? 6.328 -17.859 1.697 1 94.75 12 ALA B N 1
ATOM 2761 C CA . ALA B 1 12 ? 7.082 -19.078 1.405 1 94.75 12 ALA B CA 1
ATOM 2762 C C . ALA B 1 12 ? 8.195 -18.812 0.4 1 94.75 12 ALA B C 1
ATOM 2764 O O . ALA B 1 12 ? 9.367 -19.062 0.683 1 94.75 12 ALA B O 1
ATOM 2765 N N . VAL B 1 13 ? 7.832 -18.219 -0.715 1 95.88 13 VAL B N 1
ATOM 2766 C CA . VAL B 1 13 ? 8.805 -18.016 -1.786 1 95.88 13 VAL B CA 1
ATOM 2767 C C . VAL B 1 13 ? 9.742 -16.875 -1.417 1 95.88 13 VAL B C 1
ATOM 2769 O O . VAL B 1 13 ? 10.969 -17.016 -1.49 1 95.88 13 VAL B O 1
ATOM 2772 N N . GLY B 1 14 ? 9.203 -15.734 -0.998 1 98.19 14 GLY B N 1
ATOM 2773 C CA . GLY B 1 14 ? 10.031 -14.602 -0.608 1 98.19 14 GLY B CA 1
ATOM 2774 C C . GLY B 1 14 ? 10.93 -14.906 0.576 1 98.19 14 GLY B C 1
ATOM 2775 O O . GLY B 1 14 ? 12.094 -14.508 0.593 1 98.19 14 GLY B O 1
ATOM 2776 N N . GLY B 1 15 ? 10.32 -15.586 1.554 1 98.25 15 GLY B N 1
ATOM 2777 C CA . GLY B 1 15 ? 11.117 -15.992 2.697 1 98.25 15 GLY B CA 1
ATOM 2778 C C . GLY B 1 15 ? 12.242 -16.953 2.332 1 98.25 15 GLY B C 1
ATOM 2779 O O . GLY B 1 15 ? 13.352 -16.828 2.852 1 98.25 15 GLY B O 1
ATOM 2780 N N . TYR B 1 16 ? 11.969 -17.906 1.471 1 96.56 16 TYR B N 1
ATOM 2781 C CA . TYR B 1 16 ? 12.961 -18.906 1.064 1 96.56 16 TYR B CA 1
ATOM 2782 C C . TYR B 1 16 ? 14.133 -18.25 0.345 1 96.56 16 TYR B C 1
ATOM 2784 O O . TYR B 1 16 ? 15.289 -18.406 0.744 1 96.56 16 TYR B O 1
ATOM 2792 N N . ALA B 1 17 ? 13.852 -17.438 -0.706 1 97.88 17 ALA B N 1
ATOM 2793 C CA . ALA B 1 17 ? 14.898 -16.766 -1.465 1 97.88 17 ALA B CA 1
ATOM 2794 C C . ALA B 1 17 ? 15.648 -15.766 -0.588 1 97.88 17 ALA B C 1
ATOM 2796 O O . ALA B 1 17 ? 16.875 -15.727 -0.597 1 97.88 17 ALA B O 1
ATOM 2797 N N . GLY B 1 18 ? 14.914 -15 0.176 1 98.62 18 GLY B N 1
ATOM 2798 C CA . GLY B 1 18 ? 15.523 -13.992 1.033 1 98.62 18 GLY B CA 1
ATOM 2799 C C . GLY B 1 18 ? 16.406 -14.586 2.111 1 98.62 18 GLY B C 1
ATOM 2800 O O . GLY B 1 18 ? 17.469 -14.031 2.434 1 98.62 18 GLY B O 1
ATOM 2801 N N . ALA B 1 19 ? 15.945 -15.703 2.711 1 98.5 19 ALA B N 1
ATOM 2802 C CA . ALA B 1 19 ? 16.734 -16.359 3.752 1 98.5 19 ALA B CA 1
ATOM 2803 C C . ALA B 1 19 ? 18.094 -16.797 3.211 1 98.5 19 ALA B C 1
ATOM 2805 O O . ALA B 1 19 ? 19.125 -16.641 3.877 1 98.5 19 ALA B O 1
ATOM 2806 N N . HIS B 1 20 ? 18.078 -17.359 2.057 1 97.44 20 HIS B N 1
ATOM 2807 C CA . HIS B 1 20 ? 19.328 -17.812 1.45 1 97.44 20 HIS B CA 1
ATOM 2808 C C . HIS B 1 20 ? 20.219 -16.625 1.106 1 97.44 20 HIS B C 1
ATOM 2810 O O . HIS B 1 20 ? 21.453 -16.703 1.244 1 97.44 20 HIS B O 1
ATOM 2816 N N . MET B 1 21 ? 19.641 -15.508 0.587 1 98.5 21 MET B N 1
ATOM 2817 C CA . MET B 1 21 ? 20.422 -14.297 0.337 1 98.5 21 MET B CA 1
ATOM 2818 C C . MET B 1 21 ? 21.062 -13.789 1.624 1 98.5 21 MET B C 1
ATOM 2820 O O . MET B 1 21 ? 22.234 -13.438 1.639 1 98.5 21 MET B O 1
ATOM 2824 N N . ALA B 1 22 ? 20.234 -13.75 2.67 1 98.62 22 ALA B N 1
ATOM 2825 C CA . ALA B 1 22 ? 20.734 -13.305 3.965 1 98.62 22 ALA B CA 1
ATOM 2826 C C . ALA B 1 22 ? 21.859 -14.211 4.457 1 98.62 22 ALA B C 1
ATOM 2828 O O . ALA B 1 22 ? 22.891 -13.734 4.945 1 98.62 22 ALA B O 1
ATOM 2829 N N . GLN B 1 23 ? 21.656 -15.531 4.336 1 97.62 23 GLN B N 1
ATOM 2830 C CA . GLN B 1 23 ? 22.656 -16.5 4.734 1 97.62 23 GLN B CA 1
ATOM 2831 C C . GLN B 1 23 ? 23.969 -16.281 3.977 1 97.62 23 GLN B C 1
ATOM 2833 O O . GLN B 1 23 ? 25.047 -16.484 4.527 1 97.62 23 GLN B O 1
ATOM 2838 N N . ALA B 1 24 ? 23.875 -15.875 2.76 1 98 24 ALA B N 1
ATOM 2839 C CA . ALA B 1 24 ? 25.031 -15.648 1.905 1 98 24 ALA B CA 1
ATOM 2840 C C . ALA B 1 24 ? 25.719 -14.32 2.24 1 98 24 ALA B C 1
ATOM 2842 O O . ALA B 1 24 ? 26.75 -13.977 1.664 1 98 24 ALA B O 1
ATOM 2843 N N . GLY B 1 25 ? 25.078 -13.516 3.096 1 98 25 GLY B N 1
ATOM 2844 C CA . GLY B 1 25 ? 25.719 -12.289 3.557 1 98 25 GLY B CA 1
ATOM 2845 C C . GLY B 1 25 ? 25.234 -11.055 2.818 1 98 25 GLY B C 1
ATOM 2846 O O . GLY B 1 25 ? 25.781 -9.969 2.988 1 98 25 GLY B O 1
ATOM 2847 N N . GLU B 1 26 ? 24.203 -11.203 1.956 1 98.5 26 GLU B N 1
ATOM 2848 C CA . GLU B 1 26 ? 23.641 -10.047 1.27 1 98.5 26 GLU B CA 1
ATOM 2849 C C . GLU B 1 26 ? 22.906 -9.133 2.246 1 98.5 26 GLU B C 1
ATOM 2851 O O . GLU B 1 26 ? 22.484 -9.57 3.318 1 98.5 26 GLU B O 1
ATOM 2856 N N . ASP B 1 27 ? 22.812 -7.852 1.958 1 98.5 27 ASP B N 1
ATOM 2857 C CA . ASP B 1 27 ? 22.094 -6.875 2.768 1 98.5 27 ASP B CA 1
ATOM 2858 C C . ASP B 1 27 ? 20.594 -6.887 2.441 1 98.5 27 ASP B C 1
ATOM 2860 O O . ASP B 1 27 ? 20.141 -6.117 1.595 1 98.5 27 ASP B O 1
ATOM 2864 N N . VAL B 1 28 ? 19.859 -7.742 3.164 1 98.75 28 VAL B N 1
ATOM 2865 C CA . VAL B 1 28 ? 18.469 -8.016 2.842 1 98.75 28 VAL B CA 1
ATOM 2866 C C . VAL B 1 28 ? 17.562 -7.465 3.945 1 98.75 28 VAL B C 1
ATOM 2868 O O . VAL B 1 28 ? 17.812 -7.688 5.133 1 98.75 28 VAL B O 1
ATOM 2871 N N . THR B 1 29 ? 16.594 -6.715 3.594 1 98.88 29 THR B N 1
ATOM 2872 C CA . THR B 1 29 ? 15.516 -6.301 4.484 1 98.88 29 THR B CA 1
ATOM 2873 C C . THR B 1 29 ? 14.188 -6.93 4.059 1 98.88 29 THR B C 1
ATOM 2875 O O . THR B 1 29 ? 13.781 -6.805 2.904 1 98.88 29 THR B O 1
ATOM 2878 N N . PHE B 1 30 ? 13.57 -7.637 5.008 1 98.94 30 PHE B N 1
ATOM 2879 C CA . PHE B 1 30 ? 12.25 -8.203 4.766 1 98.94 30 PHE B CA 1
ATOM 2880 C C . PHE B 1 30 ? 11.156 -7.238 5.219 1 98.94 30 PHE B C 1
ATOM 2882 O O . PHE B 1 30 ? 11.258 -6.633 6.289 1 98.94 30 PHE B O 1
ATOM 2889 N N . ILE B 1 31 ? 10.156 -7.023 4.449 1 98.94 31 ILE B N 1
ATOM 2890 C CA . ILE B 1 31 ? 8.953 -6.277 4.801 1 98.94 31 ILE B CA 1
ATOM 2891 C C . ILE B 1 31 ? 7.723 -7.172 4.637 1 98.94 31 ILE B C 1
ATOM 2893 O O . ILE B 1 31 ? 7.512 -7.758 3.574 1 98.94 31 ILE B O 1
ATOM 2897 N N . ASP B 1 32 ? 6.953 -7.328 5.598 1 98.88 32 ASP B N 1
ATOM 2898 C CA . ASP B 1 32 ? 5.797 -8.219 5.535 1 98.88 32 ASP B CA 1
ATOM 2899 C C . ASP B 1 32 ? 4.637 -7.664 6.355 1 98.88 32 ASP B C 1
ATOM 2901 O O . ASP B 1 32 ? 4.844 -7.07 7.414 1 98.88 32 ASP B O 1
ATOM 2905 N N . PRO B 1 33 ? 3.426 -7.859 5.895 1 98.5 33 PRO B N 1
ATOM 2906 C CA . PRO B 1 33 ? 2.275 -7.285 6.598 1 98.5 33 PRO B CA 1
ATOM 2907 C C . PRO B 1 33 ? 1.746 -8.195 7.703 1 98.5 33 PRO B C 1
ATOM 2909 O O . PRO B 1 33 ? 0.833 -7.812 8.438 1 98.5 33 PRO B O 1
ATOM 2912 N N . TRP B 1 34 ? 2.205 -9.438 7.836 1 98.12 34 TRP B N 1
ATOM 2913 C CA . TRP B 1 34 ? 1.765 -10.375 8.867 1 98.12 34 TRP B CA 1
ATOM 2914 C C . TRP B 1 34 ? 2.535 -10.164 10.164 1 98.12 34 TRP B C 1
ATOM 2916 O O . TRP B 1 34 ? 3.691 -10.57 10.281 1 98.12 34 TRP B O 1
ATOM 2926 N N . PRO B 1 35 ? 1.888 -9.578 11.211 1 98.56 35 PRO B N 1
ATOM 2927 C CA . PRO B 1 35 ? 2.6 -9.141 12.414 1 98.56 35 PRO B CA 1
ATOM 2928 C C . PRO B 1 35 ? 3.334 -10.281 13.117 1 98.56 35 PRO B C 1
ATOM 2930 O O . PRO B 1 35 ? 4.5 -10.141 13.484 1 98.56 35 PRO B O 1
ATOM 2933 N N . GLU B 1 36 ? 2.701 -11.445 13.273 1 98.31 36 GLU B N 1
ATOM 2934 C CA . GLU B 1 36 ? 3.322 -12.555 13.977 1 98.31 36 GLU B CA 1
ATOM 2935 C C . GLU B 1 36 ? 4.582 -13.031 13.266 1 98.31 36 GLU B C 1
ATOM 2937 O O . GLU B 1 36 ? 5.574 -13.383 13.906 1 98.31 36 GLU B O 1
ATOM 2942 N N . HIS B 1 37 ? 4.516 -13.047 11.992 1 98.69 37 HIS B N 1
ATOM 2943 C CA . HIS B 1 37 ? 5.652 -13.461 11.18 1 98.69 37 HIS B CA 1
ATOM 2944 C C . HIS B 1 37 ? 6.816 -12.492 11.328 1 98.69 37 HIS B C 1
ATOM 2946 O O . HIS B 1 37 ? 7.957 -12.906 11.531 1 98.69 37 HIS B O 1
ATOM 2952 N N . VAL B 1 38 ? 6.578 -11.18 11.273 1 98.81 38 VAL B N 1
ATOM 2953 C CA . VAL B 1 38 ? 7.605 -10.156 11.383 1 98.81 38 VAL B CA 1
ATOM 2954 C C . VAL B 1 38 ? 8.25 -10.211 12.773 1 98.81 38 VAL B C 1
ATOM 2956 O O . VAL B 1 38 ? 9.477 -10.211 12.891 1 98.81 38 VAL B O 1
ATOM 2959 N N . GLU B 1 39 ? 7.422 -10.289 13.805 1 98.69 39 GLU B N 1
ATOM 2960 C CA . GLU B 1 39 ? 7.949 -10.328 15.164 1 98.69 39 GLU B CA 1
ATOM 2961 C C . GLU B 1 39 ? 8.82 -11.562 15.383 1 98.69 39 GLU B C 1
ATOM 2963 O O . GLU B 1 39 ? 9.867 -11.484 16.031 1 98.69 39 GLU B O 1
ATOM 2968 N N . HIS B 1 40 ? 8.359 -12.703 14.859 1 98.81 40 HIS B N 1
ATOM 2969 C CA . HIS B 1 40 ? 9.156 -13.922 14.984 1 98.81 40 HIS B CA 1
ATOM 2970 C C . HIS B 1 40 ? 10.508 -13.766 14.289 1 98.81 40 HIS B C 1
ATOM 2972 O O . HIS B 1 40 ? 11.547 -14.094 14.867 1 98.81 40 HIS B O 1
ATOM 2978 N N . MET B 1 41 ? 10.5 -13.266 13.07 1 98.75 41 MET B N 1
ATOM 2979 C CA . MET B 1 41 ? 11.734 -13.07 12.312 1 98.75 41 MET B CA 1
ATOM 2980 C C . MET B 1 41 ? 12.688 -12.148 13.055 1 98.75 41 MET B C 1
ATOM 2982 O O . MET B 1 41 ? 13.898 -12.398 13.109 1 98.75 41 MET B O 1
ATOM 2986 N N . ARG B 1 42 ? 12.18 -11.086 13.656 1 98.56 42 ARG B N 1
ATOM 2987 C CA . ARG B 1 42 ? 12.992 -10.133 14.391 1 98.56 42 ARG B CA 1
ATOM 2988 C C . ARG B 1 42 ? 13.688 -10.805 15.57 1 98.56 42 ARG B C 1
ATOM 2990 O O . ARG B 1 42 ? 14.859 -10.523 15.852 1 98.56 42 ARG B O 1
ATOM 2997 N N . LYS B 1 43 ? 12.984 -11.656 16.234 1 98.44 43 LYS B N 1
ATOM 2998 C CA . LYS B 1 43 ? 13.461 -12.219 17.484 1 98.44 43 LYS B CA 1
ATOM 2999 C C . LYS B 1 43 ? 14.305 -13.469 17.25 1 98.44 43 LYS B C 1
ATOM 3001 O O . LYS B 1 43 ? 15.297 -13.703 17.938 1 98.44 43 LYS B O 1
ATOM 3006 N N . HIS B 1 44 ? 13.852 -14.289 16.219 1 98.38 44 HIS B N 1
ATOM 3007 C CA . HIS B 1 44 ? 14.422 -15.633 16.125 1 98.38 44 HIS B CA 1
ATOM 3008 C C . HIS B 1 44 ? 15.047 -15.867 14.758 1 98.38 44 HIS B C 1
ATOM 3010 O O . HIS B 1 44 ? 15.672 -16.906 14.523 1 98.38 44 HIS B O 1
ATOM 3016 N N . GLY B 1 45 ? 14.883 -14.898 13.828 1 98.56 45 GLY B N 1
ATOM 3017 C CA . GLY B 1 45 ? 15.344 -15.125 12.469 1 98.56 45 GLY B CA 1
ATOM 3018 C C . GLY B 1 45 ? 14.398 -15.984 11.648 1 98.56 45 GLY B C 1
ATOM 3019 O O . GLY B 1 45 ? 13.234 -16.172 12.023 1 98.56 45 GLY B O 1
ATOM 3020 N N . LEU B 1 46 ? 14.828 -16.375 10.477 1 98.44 46 LEU B N 1
ATOM 3021 C CA . LEU B 1 46 ? 14.078 -17.234 9.57 1 98.44 46 LEU B CA 1
ATOM 3022 C C . LEU B 1 46 ? 14.672 -18.641 9.555 1 98.44 46 LEU B C 1
ATOM 3024 O O . LEU B 1 46 ? 15.867 -18.812 9.312 1 98.44 46 LEU B O 1
ATOM 3028 N N . ARG B 1 47 ? 13.883 -19.578 9.828 1 98 47 ARG B N 1
ATOM 3029 C CA . ARG B 1 47 ? 14.289 -20.984 9.797 1 98 47 ARG B CA 1
ATOM 3030 C C . ARG B 1 47 ? 13.867 -21.641 8.484 1 98 47 ARG B C 1
ATOM 3032 O O . ARG B 1 47 ? 12.711 -21.516 8.07 1 98 47 ARG B O 1
ATOM 3039 N N . VAL B 1 48 ? 14.781 -22.312 7.855 1 96.12 48 VAL B N 1
ATOM 3040 C CA . VAL B 1 48 ? 14.508 -23.031 6.621 1 96.12 48 VAL B CA 1
ATOM 3041 C C . VAL B 1 48 ? 14.766 -24.516 6.824 1 96.12 48 VAL B C 1
ATOM 3043 O O . VAL B 1 48 ? 15.859 -24.922 7.25 1 96.12 48 VAL B O 1
ATOM 3046 N N . THR B 1 49 ? 13.758 -25.266 6.578 1 94.31 49 THR B N 1
ATOM 3047 C CA . THR B 1 49 ? 13.875 -26.719 6.648 1 94.31 49 THR B CA 1
ATOM 3048 C C . THR B 1 49 ? 13.578 -27.359 5.293 1 94.31 49 THR B C 1
ATOM 3050 O O . THR B 1 49 ? 12.977 -26.719 4.422 1 94.31 49 THR B O 1
ATOM 3053 N N . HIS B 1 50 ? 14.078 -28.578 5.152 1 87.94 50 HIS B N 1
ATOM 3054 C CA . HIS B 1 50 ? 13.891 -29.297 3.896 1 87.94 50 HIS B CA 1
ATOM 3055 C C . HIS B 1 50 ? 13.406 -30.719 4.137 1 87.94 50 HIS B C 1
ATOM 3057 O O . HIS B 1 50 ? 13.773 -31.344 5.133 1 87.94 50 HIS B O 1
ATOM 3063 N N . ALA B 1 51 ? 12.516 -31.109 3.277 1 78.56 51 ALA B N 1
ATOM 3064 C CA . ALA B 1 51 ? 12.07 -32.5 3.354 1 78.56 51 ALA B CA 1
ATOM 3065 C C . ALA B 1 51 ? 13.195 -33.438 2.967 1 78.56 51 ALA B C 1
ATOM 3067 O O . ALA B 1 51 ? 13.227 -34.594 3.412 1 78.56 51 ALA B O 1
ATOM 3068 N N . MET B 1 52 ? 14.016 -32.969 2.164 1 76.75 52 MET B N 1
ATOM 3069 C CA . MET B 1 52 ? 15.094 -33.844 1.701 1 76.75 52 MET B CA 1
ATOM 3070 C C . MET B 1 52 ? 16.391 -33.562 2.451 1 76.75 52 MET B C 1
ATOM 3072 O O . MET B 1 52 ? 16.391 -32.844 3.455 1 76.75 52 MET B O 1
ATOM 3076 N N . ASP B 1 53 ? 17.406 -34.219 2.076 1 72 53 ASP B N 1
ATOM 3077 C CA . ASP B 1 53 ? 18.688 -34.219 2.773 1 72 53 ASP B CA 1
ATOM 3078 C C . ASP B 1 53 ? 19.422 -32.906 2.553 1 72 53 ASP B C 1
ATOM 3080 O O . ASP B 1 53 ? 20.562 -32.906 2.086 1 72 53 ASP B O 1
ATOM 3084 N N . VAL B 1 54 ? 18.719 -31.828 2.631 1 75.25 54 VAL B N 1
ATOM 3085 C CA . VAL B 1 54 ? 19.375 -30.516 2.643 1 75.25 54 VAL B CA 1
ATOM 3086 C C . VAL B 1 54 ? 19.438 -29.984 4.07 1 75.25 54 VAL B C 1
ATOM 3088 O O . VAL B 1 54 ? 18.453 -30.031 4.801 1 75.25 54 VAL B O 1
ATOM 3091 N N . PRO B 1 55 ? 20.547 -29.578 4.496 1 83.81 55 PRO B N 1
ATOM 3092 C CA . PRO B 1 55 ? 20.688 -29.078 5.867 1 83.81 55 PRO B CA 1
ATOM 3093 C C . PRO B 1 55 ? 19.781 -27.906 6.172 1 83.81 55 PRO B C 1
ATOM 3095 O O . PRO B 1 55 ? 19.609 -27.016 5.328 1 83.81 55 PRO B O 1
ATOM 3098 N N . GLU B 1 56 ? 19.141 -28.047 7.27 1 91.75 56 GLU B N 1
ATOM 3099 C CA . GLU B 1 56 ? 18.344 -26.938 7.77 1 91.75 56 GLU B CA 1
ATOM 3100 C C . GLU B 1 56 ? 19.234 -25.828 8.336 1 91.75 56 GLU B C 1
ATOM 3102 O O . GLU B 1 56 ? 20.375 -26.078 8.734 1 91.75 56 GLU B O 1
ATOM 3107 N N . PHE B 1 57 ? 18.719 -24.594 8.32 1 96.19 57 PHE B N 1
ATOM 3108 C CA . PHE B 1 57 ? 19.438 -23.484 8.938 1 96.19 57 PHE B CA 1
ATOM 3109 C C . PHE B 1 57 ? 18.484 -22.422 9.43 1 96.19 57 PHE B C 1
ATOM 3111 O O . PHE B 1 57 ? 17.312 -22.406 9.062 1 96.19 57 PHE B O 1
ATOM 3118 N N . THR B 1 58 ? 18.922 -21.703 10.352 1 98 58 THR B N 1
ATOM 3119 C CA . THR B 1 58 ? 18.266 -20.469 10.797 1 98 58 THR B CA 1
ATOM 3120 C C . THR B 1 58 ? 19.188 -19.266 10.602 1 98 58 THR B C 1
ATOM 3122 O O . THR B 1 58 ? 20.391 -19.344 10.891 1 98 58 THR B O 1
ATOM 3125 N N . VAL B 1 59 ? 18.688 -18.203 10.094 1 98.62 59 VAL B N 1
ATOM 3126 C CA . VAL B 1 59 ? 19.5 -17.016 9.844 1 98.62 59 VAL B CA 1
ATOM 3127 C C . VAL B 1 59 ? 18.828 -15.781 10.438 1 98.62 59 VAL B C 1
ATOM 3129 O O . VAL B 1 59 ? 17.625 -15.594 10.289 1 98.62 59 VAL B O 1
ATOM 3132 N N . PRO B 1 60 ? 19.594 -15.031 11.234 1 98.62 60 PRO B N 1
ATOM 3133 C CA . PRO B 1 60 ? 19.031 -13.734 11.633 1 98.62 60 PRO B CA 1
ATOM 3134 C C . PRO B 1 60 ? 18.703 -12.844 10.445 1 98.62 60 PRO B C 1
ATOM 3136 O O . PRO B 1 60 ? 19.438 -12.82 9.453 1 98.62 60 PRO B O 1
ATOM 3139 N N . VAL B 1 61 ? 17.609 -12.141 10.477 1 98.75 61 VAL B N 1
ATOM 3140 C CA . VAL B 1 61 ? 17.219 -11.273 9.367 1 98.75 61 VAL B CA 1
ATOM 3141 C C . VAL B 1 61 ? 16.703 -9.945 9.914 1 98.75 61 VAL B C 1
ATOM 3143 O O . VAL B 1 61 ? 16.266 -9.859 11.062 1 98.75 61 VAL B O 1
ATOM 3146 N N . ARG B 1 62 ? 16.859 -8.875 9.133 1 98.69 62 ARG B N 1
ATOM 3147 C CA . ARG B 1 62 ? 16.156 -7.625 9.375 1 98.69 62 ARG B CA 1
ATOM 3148 C C . ARG B 1 62 ? 14.727 -7.68 8.82 1 98.69 62 ARG B C 1
ATOM 3150 O O . ARG B 1 62 ? 14.539 -7.852 7.617 1 98.69 62 ARG B O 1
ATOM 3157 N N . ALA B 1 63 ? 13.766 -7.629 9.648 1 98.88 63 ALA B N 1
ATOM 3158 C CA . ALA B 1 63 ? 12.359 -7.672 9.242 1 98.88 63 ALA B CA 1
ATOM 3159 C C . ALA B 1 63 ? 11.609 -6.43 9.719 1 98.88 63 ALA B C 1
ATOM 3161 O O . ALA B 1 63 ? 11.789 -5.992 10.859 1 98.88 63 ALA B O 1
ATOM 3162 N N . LEU B 1 64 ? 10.828 -5.875 8.859 1 98.88 64 LEU B N 1
ATOM 3163 C CA . LEU B 1 64 ? 10.062 -4.668 9.156 1 98.88 64 LEU B CA 1
ATOM 3164 C C . LEU B 1 64 ? 8.57 -4.914 8.984 1 98.88 64 LEU B C 1
ATOM 3166 O O . LEU B 1 64 ? 8.156 -5.57 8.023 1 98.88 64 LEU B O 1
ATOM 3170 N N . HIS B 1 65 ? 7.809 -4.398 9.984 1 98.75 65 HIS B N 1
ATOM 3171 C CA . HIS B 1 65 ? 6.387 -4.191 9.727 1 98.75 65 HIS B CA 1
ATOM 3172 C C . HIS B 1 65 ? 6.172 -3.166 8.625 1 98.75 65 HIS B C 1
ATOM 3174 O O . HIS B 1 65 ? 7.051 -2.346 8.352 1 98.75 65 HIS B O 1
ATOM 3180 N N . VAL B 1 66 ? 4.98 -3.195 8.008 1 98.62 66 VAL B N 1
ATOM 3181 C CA . VAL B 1 66 ? 4.645 -2.203 6.996 1 98.62 66 VAL B CA 1
ATOM 3182 C C . VAL B 1 66 ? 4.789 -0.798 7.578 1 98.62 66 VAL B C 1
ATOM 3184 O O . VAL B 1 66 ? 5.328 0.099 6.93 1 98.62 66 VAL B O 1
ATOM 3187 N N . THR B 1 67 ? 4.383 -0.571 8.844 1 96.94 67 THR B N 1
ATOM 3188 C CA . THR B 1 67 ? 4.441 0.731 9.492 1 96.94 67 THR B CA 1
ATOM 3189 C C . THR B 1 67 ? 5.891 1.174 9.688 1 96.94 67 THR B C 1
ATOM 3191 O O . THR B 1 67 ? 6.172 2.371 9.773 1 96.94 67 THR B O 1
ATOM 3194 N N . ASP B 1 68 ? 6.832 0.237 9.727 1 97.56 68 ASP B N 1
ATOM 3195 C CA . ASP B 1 68 ? 8.234 0.534 10 1 97.56 68 ASP B CA 1
ATOM 3196 C C . ASP B 1 68 ? 9 0.8 8.703 1 97.56 68 ASP B C 1
ATOM 3198 O O . ASP B 1 68 ? 10.141 1.279 8.742 1 97.56 68 ASP B O 1
ATOM 3202 N N . ALA B 1 69 ? 8.383 0.518 7.574 1 98.19 69 ALA B N 1
ATOM 3203 C CA . ALA B 1 69 ? 9.055 0.683 6.285 1 98.19 69 ALA B CA 1
ATOM 3204 C C . ALA B 1 69 ? 9.516 2.125 6.09 1 98.19 69 ALA B C 1
ATOM 3206 O O . ALA B 1 69 ? 10.492 2.379 5.383 1 98.19 69 ALA B O 1
ATOM 3207 N N . GLN B 1 70 ? 8.859 3.049 6.766 1 97 70 GLN B N 1
ATOM 3208 C CA . GLN B 1 70 ? 9.18 4.461 6.602 1 97 70 GLN B CA 1
ATOM 3209 C C . GLN B 1 70 ? 10.617 4.75 7.023 1 97 70 GLN B C 1
ATOM 3211 O O . GLN B 1 70 ? 11.219 5.738 6.59 1 97 70 GLN B O 1
ATOM 3216 N N . GLN B 1 71 ? 11.242 3.934 7.895 1 96.56 71 GLN B N 1
ATOM 3217 C CA . GLN B 1 71 ? 12.617 4.148 8.336 1 96.56 71 GLN B CA 1
ATOM 3218 C C . GLN B 1 71 ? 13.586 4.062 7.168 1 96.56 71 GLN B C 1
ATOM 3220 O O . GLN B 1 71 ? 14.695 4.609 7.23 1 96.56 71 GLN B O 1
ATOM 3225 N N . LEU B 1 72 ? 13.164 3.375 6.09 1 97.69 72 LEU B N 1
ATOM 3226 C CA . LEU B 1 72 ? 14.016 3.227 4.914 1 97.69 72 LEU B CA 1
ATOM 3227 C C . LEU B 1 72 ? 14.297 4.582 4.273 1 97.69 72 LEU B C 1
ATOM 3229 O O . LEU B 1 72 ? 15.273 4.73 3.533 1 97.69 72 LEU B O 1
ATOM 3233 N N . ALA B 1 73 ? 13.43 5.566 4.527 1 95.69 73 ALA B N 1
ATOM 3234 C CA . ALA B 1 73 ? 13.625 6.906 3.977 1 95.69 73 ALA B CA 1
ATOM 3235 C C . ALA B 1 73 ? 14.898 7.547 4.527 1 95.69 73 ALA B C 1
ATOM 3237 O O . ALA B 1 73 ? 15.43 8.484 3.934 1 95.69 73 ALA B O 1
ATOM 3238 N N . LYS B 1 74 ? 15.375 7.043 5.66 1 93.69 74 LYS B N 1
ATOM 3239 C CA . LYS B 1 74 ? 16.547 7.605 6.332 1 93.69 74 LYS B CA 1
ATOM 3240 C C . LYS B 1 74 ? 17.797 6.809 6.012 1 93.69 74 LYS B C 1
ATOM 3242 O O . LYS B 1 74 ? 18.859 7.059 6.582 1 93.69 74 LYS B O 1
ATOM 3247 N N . GLU B 1 75 ? 17.672 5.832 5.117 1 94.44 75 GLU B N 1
ATOM 3248 C CA . GLU B 1 75 ? 18.766 4.934 4.766 1 94.44 75 GLU B CA 1
ATOM 3249 C C . GLU B 1 75 ? 19.109 5.047 3.283 1 94.44 75 GLU B C 1
ATOM 3251 O O . GLU B 1 75 ? 18.5 5.824 2.551 1 94.44 75 GLU B O 1
ATOM 3256 N N . GLN B 1 76 ? 20.219 4.348 2.982 1 95.38 76 GLN B N 1
ATOM 3257 C CA . GLN B 1 76 ? 20.484 4.188 1.558 1 95.38 76 GLN B CA 1
ATOM 3258 C C . GLN B 1 76 ? 19.297 3.555 0.841 1 95.38 76 GLN B C 1
ATOM 3260 O O . GLN B 1 76 ? 18.672 2.631 1.363 1 95.38 76 GLN B O 1
ATOM 3265 N N . PRO B 1 77 ? 18.984 4.094 -0.306 1 97.62 77 PRO B N 1
ATOM 3266 C CA . PRO B 1 77 ? 17.812 3.572 -1.024 1 97.62 77 PRO B CA 1
ATOM 3267 C C . PRO B 1 77 ? 17.984 2.113 -1.44 1 97.62 77 PRO B C 1
ATOM 3269 O O . PRO B 1 77 ? 19.109 1.621 -1.545 1 97.62 77 PRO B O 1
ATOM 3272 N N . VAL B 1 78 ? 16.938 1.463 -1.684 1 98.75 78 VAL B N 1
ATOM 3273 C CA . VAL B 1 78 ? 16.875 0.067 -2.104 1 98.75 78 VAL B CA 1
ATOM 3274 C C . VAL B 1 78 ? 17.297 -0.049 -3.568 1 98.75 78 VAL B C 1
ATOM 3276 O O . VAL B 1 78 ? 16.766 0.655 -4.43 1 98.75 78 VAL B O 1
ATOM 3279 N N . ASP B 1 79 ? 18.234 -0.94 -3.834 1 98.88 79 ASP B N 1
ATOM 3280 C CA . ASP B 1 79 ? 18.688 -1.145 -5.203 1 98.88 79 ASP B CA 1
ATOM 3281 C C . ASP B 1 79 ? 17.812 -2.152 -5.938 1 98.88 79 ASP B C 1
ATOM 3283 O O . ASP B 1 79 ? 17.547 -1.996 -7.129 1 98.88 79 ASP B O 1
ATOM 3287 N N . ILE B 1 80 ? 17.422 -3.211 -5.234 1 98.94 80 ILE B N 1
ATOM 3288 C CA . ILE B 1 80 ? 16.641 -4.301 -5.805 1 98.94 80 ILE B CA 1
ATOM 3289 C C . ILE B 1 80 ? 15.5 -4.668 -4.852 1 98.94 80 ILE B C 1
ATOM 3291 O O . ILE B 1 80 ? 15.742 -5 -3.689 1 98.94 80 ILE B O 1
ATOM 3295 N N . ALA B 1 81 ? 14.336 -4.559 -5.297 1 98.94 81 ALA B N 1
ATOM 3296 C CA . ALA B 1 81 ? 13.188 -4.984 -4.512 1 98.94 81 ALA B CA 1
ATOM 3297 C C . ALA B 1 81 ? 12.5 -6.188 -5.156 1 98.94 81 ALA B C 1
ATOM 3299 O O . ALA B 1 81 ? 12.055 -6.113 -6.301 1 98.94 81 ALA B O 1
ATOM 3300 N N . PHE B 1 82 ? 12.453 -7.297 -4.422 1 98.94 82 PHE B N 1
ATOM 3301 C CA . PHE B 1 82 ? 11.641 -8.438 -4.836 1 98.94 82 PHE B CA 1
ATOM 3302 C C . PHE B 1 82 ? 10.227 -8.32 -4.285 1 98.94 82 PHE B C 1
ATOM 3304 O O . PHE B 1 82 ? 10.031 -8.211 -3.07 1 98.94 82 PHE B O 1
ATOM 3311 N N . VAL B 1 83 ? 9.266 -8.25 -5.152 1 98.94 83 VAL B N 1
ATOM 3312 C CA . VAL B 1 83 ? 7.875 -8.359 -4.727 1 98.94 83 VAL B CA 1
ATOM 3313 C C . VAL B 1 83 ? 7.43 -9.82 -4.789 1 98.94 83 VAL B C 1
ATOM 3315 O O . VAL B 1 83 ? 7.441 -10.43 -5.859 1 98.94 83 VAL B O 1
ATOM 3318 N N . CYS B 1 84 ? 7.094 -10.336 -3.631 1 98.62 84 CYS B N 1
ATOM 3319 C CA . CYS B 1 84 ? 6.773 -11.75 -3.498 1 98.62 84 CYS B CA 1
ATOM 3320 C C . CYS B 1 84 ? 5.406 -11.945 -2.85 1 98.62 84 CYS B C 1
ATOM 3322 O O . CYS B 1 84 ? 5.145 -12.977 -2.24 1 98.62 84 CYS B O 1
ATOM 3324 N N . MET B 1 85 ? 4.539 -10.953 -2.959 1 98.12 85 MET B N 1
ATOM 3325 C CA . MET B 1 85 ? 3.195 -10.992 -2.393 1 98.12 85 MET B CA 1
ATOM 3326 C C . MET B 1 85 ? 2.252 -11.797 -3.277 1 98.12 85 MET B C 1
ATOM 3328 O O . MET B 1 85 ? 2.596 -12.133 -4.414 1 98.12 85 MET B O 1
ATOM 3332 N N . LYS B 1 86 ? 1.085 -12.18 -2.666 1 97.5 86 LYS B N 1
ATOM 3333 C CA . LYS B 1 86 ? 0.003 -12.633 -3.535 1 97.5 86 LYS B CA 1
ATOM 3334 C C . LYS B 1 86 ? -0.341 -11.578 -4.578 1 97.5 86 LYS B C 1
ATOM 3336 O O . LYS B 1 86 ? -0.22 -10.375 -4.32 1 97.5 86 LYS B O 1
ATOM 3341 N N . SER B 1 87 ? -0.81 -12.07 -5.719 1 98.31 87 SER B N 1
ATOM 3342 C CA . SER B 1 87 ? -1.013 -11.195 -6.871 1 98.31 87 SER B CA 1
ATOM 3343 C C . SER B 1 87 ? -1.921 -10.023 -6.523 1 98.31 87 SER B C 1
ATOM 3345 O O . SER B 1 87 ? -1.703 -8.906 -6.988 1 98.31 87 SER B O 1
ATOM 3347 N N . TYR B 1 88 ? -2.922 -10.258 -5.664 1 97.88 88 TYR B N 1
ATOM 3348 C CA . TYR B 1 88 ? -3.881 -9.203 -5.352 1 97.88 88 TYR B CA 1
ATOM 3349 C C . TYR B 1 88 ? -3.252 -8.141 -4.457 1 97.88 88 TYR B C 1
ATOM 3351 O O . TYR B 1 88 ? -3.846 -7.09 -4.223 1 97.88 88 TYR B O 1
ATOM 3359 N N . ASP B 1 89 ? -2.043 -8.328 -3.99 1 98.56 89 ASP B N 1
ATOM 3360 C CA . ASP B 1 89 ? -1.341 -7.355 -3.152 1 98.56 89 ASP B CA 1
ATOM 3361 C C . ASP B 1 89 ? -0.152 -6.75 -3.893 1 98.56 89 ASP B C 1
ATOM 3363 O O . ASP B 1 89 ? 0.585 -5.938 -3.334 1 98.56 89 ASP B O 1
ATOM 3367 N N . THR B 1 90 ? 0.041 -7.109 -5.152 1 98.81 90 THR B N 1
ATOM 3368 C CA . THR B 1 90 ? 1.211 -6.691 -5.918 1 98.81 90 THR B CA 1
ATOM 3369 C C . THR B 1 90 ? 1.242 -5.176 -6.078 1 98.81 90 THR B C 1
ATOM 3371 O O . THR B 1 90 ? 2.273 -4.543 -5.844 1 98.81 90 THR B O 1
ATOM 3374 N N . ALA B 1 91 ? 0.122 -4.566 -6.41 1 98.81 91 ALA B N 1
ATOM 3375 C CA . ALA B 1 91 ? 0.088 -3.15 -6.77 1 98.81 91 ALA B CA 1
ATOM 3376 C C . ALA B 1 91 ? 0.451 -2.273 -5.574 1 98.81 91 ALA B C 1
ATOM 3378 O O . ALA B 1 91 ? 1.38 -1.465 -5.648 1 98.81 91 ALA B O 1
ATOM 3379 N N . TRP B 1 92 ? -0.259 -2.449 -4.457 1 98.81 92 TRP B N 1
ATOM 3380 C CA . TRP B 1 92 ? 0.002 -1.572 -3.32 1 98.81 92 TRP B CA 1
ATOM 3381 C C . TRP B 1 92 ? 1.374 -1.856 -2.719 1 98.81 92 TRP B C 1
ATOM 3383 O O . TRP B 1 92 ? 2.043 -0.944 -2.227 1 98.81 92 TRP B O 1
ATOM 3393 N N . ALA B 1 93 ? 1.852 -3.131 -2.738 1 98.88 93 ALA B N 1
ATOM 3394 C CA . ALA B 1 93 ? 3.184 -3.465 -2.242 1 98.88 93 ALA B CA 1
ATOM 3395 C C . ALA B 1 93 ? 4.266 -2.785 -3.074 1 98.88 93 ALA B C 1
ATOM 3397 O O . ALA B 1 93 ? 5.254 -2.287 -2.531 1 98.88 93 ALA B O 1
ATOM 3398 N N . THR B 1 94 ? 4.066 -2.82 -4.387 1 98.94 94 THR B N 1
ATOM 3399 C CA . THR B 1 94 ? 5.008 -2.141 -5.273 1 98.94 94 THR B CA 1
ATOM 3400 C C . THR B 1 94 ? 5.016 -0.639 -5 1 98.94 94 THR B C 1
ATOM 3402 O O . THR B 1 94 ? 6.078 -0.018 -4.949 1 98.94 94 THR B O 1
ATOM 3405 N N . MET B 1 95 ? 3.836 -0.081 -4.852 1 98.88 95 MET B N 1
ATOM 3406 C CA . MET B 1 95 ? 3.719 1.344 -4.559 1 98.88 95 MET B CA 1
ATOM 3407 C C . MET B 1 95 ? 4.41 1.688 -3.244 1 98.88 95 MET B C 1
ATOM 3409 O O . MET B 1 95 ? 5.074 2.721 -3.139 1 98.88 95 MET B O 1
ATOM 3413 N N . LEU B 1 96 ? 4.281 0.845 -2.25 1 98.81 96 LEU B N 1
ATOM 3414 C CA . LEU B 1 96 ? 4.922 1.037 -0.955 1 98.81 96 LEU B CA 1
ATOM 3415 C C . LEU B 1 96 ? 6.438 1.105 -1.104 1 98.81 96 LEU B C 1
ATOM 3417 O O . LEU B 1 96 ? 7.078 2.027 -0.59 1 98.81 96 LEU B O 1
ATOM 3421 N N . ILE B 1 97 ? 7.027 0.198 -1.853 1 98.88 97 ILE B N 1
ATOM 3422 C CA . ILE B 1 97 ? 8.484 0.108 -1.876 1 98.88 97 ILE B CA 1
ATOM 3423 C C . ILE B 1 97 ? 9.047 1.14 -2.85 1 98.88 97 ILE B C 1
ATOM 3425 O O . ILE B 1 97 ? 10.219 1.511 -2.758 1 98.88 97 ILE B O 1
ATOM 3429 N N . ARG B 1 98 ? 8.266 1.578 -3.807 1 98.75 98 ARG B N 1
ATOM 3430 C CA . ARG B 1 98 ? 8.688 2.523 -4.832 1 98.75 98 ARG B CA 1
ATOM 3431 C C . ARG B 1 98 ? 9.328 3.758 -4.207 1 98.75 98 ARG B C 1
ATOM 3433 O O . ARG B 1 98 ? 10.328 4.273 -4.719 1 98.75 98 ARG B O 1
ATOM 3440 N N . GLN B 1 99 ? 8.797 4.25 -3.117 1 97.19 99 GLN B N 1
ATOM 3441 C CA . GLN B 1 99 ? 9.266 5.516 -2.555 1 97.19 99 GLN B CA 1
ATOM 3442 C C . GLN B 1 99 ? 10.641 5.355 -1.912 1 97.19 99 GLN B C 1
ATOM 3444 O O . GLN B 1 99 ? 11.305 6.344 -1.588 1 97.19 99 GLN B O 1
ATOM 3449 N N . TYR B 1 100 ? 11.086 4.121 -1.802 1 98.25 100 TYR B N 1
ATOM 3450 C CA . TYR B 1 100 ? 12.375 3.883 -1.167 1 98.25 100 TYR B CA 1
ATOM 3451 C C . TYR B 1 100 ? 13.383 3.33 -2.17 1 98.25 100 TYR B C 1
ATOM 3453 O O . TYR B 1 100 ? 14.508 2.988 -1.805 1 98.25 100 TYR B O 1
ATOM 3461 N N . LEU B 1 101 ? 12.945 3.152 -3.373 1 98.56 101 LEU B N 1
ATOM 3462 C CA . LEU B 1 101 ? 13.773 2.605 -4.441 1 98.56 101 LEU B CA 1
ATOM 3463 C C . LEU B 1 101 ? 14.789 3.637 -4.926 1 98.56 101 LEU B C 1
ATOM 3465 O O . LEU B 1 101 ? 14.453 4.812 -5.094 1 98.56 101 LEU B O 1
ATOM 3469 N N . ALA B 1 102 ? 16.016 3.213 -5.16 1 98.31 102 ALA B N 1
ATOM 3470 C CA . ALA B 1 102 ? 17.031 4.047 -5.785 1 98.31 102 ALA B CA 1
ATOM 3471 C C . ALA B 1 102 ? 16.609 4.484 -7.184 1 98.31 102 ALA B C 1
ATOM 3473 O O . ALA B 1 102 ? 15.773 3.838 -7.812 1 98.31 102 ALA B O 1
ATOM 3474 N N . ALA B 1 103 ? 17.172 5.586 -7.641 1 97.19 103 ALA B N 1
ATOM 3475 C CA . ALA B 1 103 ? 16.859 6.105 -8.969 1 97.19 103 ALA B CA 1
ATOM 3476 C C . ALA B 1 103 ? 17.094 5.047 -10.039 1 97.19 103 ALA B C 1
ATOM 3478 O O . ALA B 1 103 ? 16.328 4.941 -11 1 97.19 103 ALA B O 1
ATOM 3479 N N . ASP B 1 104 ? 18.078 4.285 -9.852 1 97 104 ASP B N 1
ATOM 3480 C CA . ASP B 1 104 ? 18.406 3.236 -10.812 1 97 104 ASP B CA 1
ATOM 3481 C C . ASP B 1 104 ? 18 1.862 -10.289 1 97 104 ASP B C 1
ATOM 3483 O O . ASP B 1 104 ? 18.406 0.835 -10.828 1 97 104 ASP B O 1
ATOM 3487 N N . GLY B 1 105 ? 17.266 1.862 -9.164 1 98.62 105 GLY B N 1
ATOM 3488 C CA . GLY B 1 105 ? 16.766 0.607 -8.625 1 98.62 105 GLY B CA 1
ATOM 3489 C C . GLY B 1 105 ? 15.633 0.019 -9.43 1 98.62 105 GLY B C 1
ATOM 3490 O O . GLY B 1 105 ? 15.086 0.679 -10.32 1 98.62 105 GLY B O 1
ATOM 3491 N N . TYR B 1 106 ? 15.328 -1.241 -9.18 1 98.88 106 TYR B N 1
ATOM 3492 C CA . TYR B 1 106 ? 14.266 -1.894 -9.938 1 98.88 106 TYR B CA 1
ATOM 3493 C C . TYR B 1 106 ? 13.539 -2.928 -9.078 1 98.88 106 TYR B C 1
ATOM 3495 O O . TYR B 1 106 ? 13.984 -3.24 -7.969 1 98.88 106 TYR B O 1
ATOM 3503 N N . VAL B 1 107 ? 12.406 -3.328 -9.57 1 98.94 107 VAL B N 1
ATOM 3504 C CA . VAL B 1 107 ? 11.516 -4.254 -8.875 1 98.94 107 VAL B CA 1
ATOM 3505 C C . VAL B 1 107 ? 11.445 -5.574 -9.641 1 98.94 107 VAL B C 1
ATOM 3507 O O . VAL B 1 107 ? 11.312 -5.582 -10.867 1 98.94 107 VAL B O 1
ATOM 3510 N N . VAL B 1 108 ? 11.617 -6.66 -8.906 1 98.94 108 VAL B N 1
ATOM 3511 C CA . VAL B 1 108 ? 11.586 -8 -9.469 1 98.94 108 VAL B CA 1
ATOM 3512 C C . VAL B 1 108 ? 10.312 -8.719 -9.039 1 98.94 108 VAL B C 1
ATOM 3514 O O . VAL B 1 108 ? 10.039 -8.859 -7.84 1 98.94 108 VAL B O 1
ATOM 3517 N N . SER B 1 109 ? 9.523 -9.148 -10 1 98.94 109 SER B N 1
ATOM 3518 C CA . SER B 1 109 ? 8.391 -10.008 -9.688 1 98.94 109 SER B CA 1
ATOM 3519 C C . SER B 1 109 ? 8.852 -11.445 -9.422 1 98.94 109 SER B C 1
ATOM 3521 O O . SER B 1 109 ? 9.125 -12.188 -10.367 1 98.94 109 SER B O 1
ATOM 3523 N N . LEU B 1 110 ? 8.93 -11.828 -8.219 1 98.69 110 LEU B N 1
ATOM 3524 C CA . LEU B 1 110 ? 9.125 -13.219 -7.848 1 98.69 110 LEU B CA 1
ATOM 3525 C C . LEU B 1 110 ? 7.84 -13.82 -7.285 1 98.69 110 LEU B C 1
ATOM 3527 O O . LEU B 1 110 ? 7.766 -14.133 -6.094 1 98.69 110 LEU B O 1
ATOM 3531 N N . GLN B 1 111 ? 6.867 -13.867 -8.156 1 97.81 111 GLN B N 1
ATOM 3532 C CA . GLN B 1 111 ? 5.488 -14.211 -7.828 1 97.81 111 GLN B CA 1
ATOM 3533 C C . GLN B 1 111 ? 4.93 -15.242 -8.805 1 97.81 111 GLN B C 1
ATOM 3535 O O . GLN B 1 111 ? 5.523 -15.492 -9.859 1 97.81 111 GLN B O 1
ATOM 3540 N N . ASN B 1 112 ? 3.83 -15.836 -8.336 1 94.31 112 ASN B N 1
ATOM 3541 C CA . ASN B 1 112 ? 3.012 -16.562 -9.297 1 94.31 112 ASN B CA 1
ATOM 3542 C C . ASN B 1 112 ? 2.244 -15.617 -10.219 1 94.31 112 ASN B C 1
ATOM 3544 O O . ASN B 1 112 ? 2.213 -14.406 -9.977 1 94.31 112 ASN B O 1
ATOM 3548 N N . CYS B 1 113 ? 1.674 -16.125 -11.258 1 97.19 113 CYS B N 1
ATOM 3549 C CA . CYS B 1 113 ? 0.821 -15.383 -12.172 1 97.19 113 CYS B CA 1
ATOM 3550 C C . CYS B 1 113 ? 1.635 -14.367 -12.977 1 97.19 113 CYS B C 1
ATOM 3552 O O . CYS B 1 113 ? 2.844 -14.531 -13.141 1 97.19 113 CYS B O 1
ATOM 3554 N N . MET B 1 114 ? 0.928 -13.469 -13.648 1 98.06 114 MET B N 1
ATOM 3555 C CA . MET B 1 114 ? 1.508 -12.438 -14.5 1 98.06 114 MET B CA 1
ATOM 3556 C C . MET B 1 114 ? 1.412 -11.062 -13.836 1 98.06 114 MET B C 1
ATOM 3558 O O . MET B 1 114 ? 0.4 -10.375 -13.969 1 98.06 114 MET B O 1
ATOM 3562 N N . ASN B 1 115 ? 2.492 -10.641 -13.18 1 98.75 115 ASN B N 1
ATOM 3563 C CA . ASN B 1 115 ? 2.361 -9.438 -12.367 1 98.75 115 ASN B CA 1
ATOM 3564 C C . ASN B 1 115 ? 3.262 -8.312 -12.883 1 98.75 115 ASN B C 1
ATOM 3566 O O . ASN B 1 115 ? 3.238 -7.203 -12.359 1 98.75 115 ASN B O 1
ATOM 3570 N N . GLU B 1 116 ? 4.082 -8.57 -13.93 1 98.81 116 GLU B N 1
ATOM 3571 C CA . GLU B 1 116 ? 5.047 -7.586 -14.422 1 98.81 116 GLU B CA 1
ATOM 3572 C C . GLU B 1 116 ? 4.344 -6.316 -14.891 1 98.81 116 GLU B C 1
ATOM 3574 O O . GLU B 1 116 ? 4.82 -5.207 -14.633 1 98.81 116 GLU B O 1
ATOM 3579 N N . GLU B 1 117 ? 3.236 -6.477 -15.547 1 98.5 117 GLU B N 1
ATOM 3580 C CA . GLU B 1 117 ? 2.506 -5.301 -16.016 1 98.5 117 GLU B CA 1
ATOM 3581 C C . GLU B 1 117 ? 2.012 -4.461 -14.836 1 98.5 117 GLU B C 1
ATOM 3583 O O . GLU B 1 117 ? 2.043 -3.229 -14.891 1 98.5 117 GLU B O 1
ATOM 3588 N N . THR B 1 118 ? 1.489 -5.129 -13.797 1 98.69 118 THR B N 1
ATOM 3589 C CA . THR B 1 118 ? 1.041 -4.426 -12.602 1 98.69 118 THR B CA 1
ATOM 3590 C C . THR B 1 118 ? 2.191 -3.648 -11.969 1 98.69 118 THR B C 1
ATOM 3592 O O . THR B 1 118 ? 2.035 -2.477 -11.617 1 98.69 118 THR B O 1
ATOM 3595 N N . ILE B 1 119 ? 3.33 -4.27 -11.836 1 98.94 119 ILE B N 1
ATOM 3596 C CA . ILE B 1 119 ? 4.516 -3.635 -11.266 1 98.94 119 ILE B CA 1
ATOM 3597 C C . ILE B 1 119 ? 4.949 -2.467 -12.148 1 98.94 119 ILE B C 1
ATOM 3599 O O . ILE B 1 119 ? 5.203 -1.367 -11.648 1 98.94 119 ILE B O 1
ATOM 3603 N N . ALA B 1 120 ? 4.973 -2.631 -13.469 1 98.88 120 ALA B N 1
ATOM 3604 C CA . ALA B 1 120 ? 5.383 -1.589 -14.414 1 98.88 120 ALA B CA 1
ATOM 3605 C C . ALA B 1 120 ? 4.438 -0.392 -14.344 1 98.88 120 ALA B C 1
ATOM 3607 O O . ALA B 1 120 ? 4.863 0.752 -14.523 1 98.88 120 ALA B O 1
ATOM 3608 N N . GLY B 1 121 ? 3.178 -0.713 -14.148 1 98.62 121 GLY B N 1
ATOM 3609 C CA . GLY B 1 121 ? 2.217 0.37 -14.016 1 98.62 121 GLY B CA 1
ATOM 3610 C C . GLY B 1 121 ? 2.525 1.306 -12.867 1 98.62 121 GLY B C 1
ATOM 3611 O O . GLY B 1 121 ? 2.076 2.453 -12.852 1 98.62 121 GLY B O 1
ATOM 3612 N N . VAL B 1 122 ? 3.332 0.846 -11.914 1 98.62 122 VAL B N 1
ATOM 3613 C CA . VAL B 1 122 ? 3.643 1.631 -10.727 1 98.62 122 VAL B CA 1
ATOM 3614 C C . VAL B 1 122 ? 5.027 2.262 -10.867 1 98.62 122 VAL B C 1
ATOM 3616 O O . VAL B 1 122 ? 5.203 3.453 -10.609 1 98.62 122 VAL B O 1
ATOM 3619 N N . VAL B 1 123 ? 6.023 1.519 -11.383 1 98.75 123 VAL B N 1
ATOM 3620 C CA . VAL B 1 123 ? 7.398 2.006 -11.328 1 98.75 123 VAL B CA 1
ATOM 3621 C C . VAL B 1 123 ? 7.914 2.252 -12.742 1 98.75 123 VAL B C 1
ATOM 3623 O O . VAL B 1 123 ? 9 2.807 -12.93 1 98.75 123 VAL B O 1
ATOM 3626 N N . GLY B 1 124 ? 7.211 1.84 -13.766 1 98.62 124 GLY B N 1
ATOM 3627 C CA . GLY B 1 124 ? 7.656 1.926 -15.148 1 98.62 124 GLY B CA 1
ATOM 3628 C C . GLY B 1 124 ? 8.289 0.641 -15.656 1 98.62 124 GLY B C 1
ATOM 3629 O O . GLY B 1 124 ? 8.93 -0.084 -14.891 1 98.62 124 GLY B O 1
ATOM 3630 N N . TRP B 1 125 ? 8.164 0.384 -16.938 1 98.62 125 TRP B N 1
ATOM 3631 C CA . TRP B 1 125 ? 8.672 -0.836 -17.547 1 98.62 125 TRP B CA 1
ATOM 3632 C C . TRP B 1 125 ? 10.188 -0.92 -17.422 1 98.62 125 TRP B C 1
ATOM 3634 O O . TRP B 1 125 ? 10.75 -2.014 -17.312 1 98.62 125 TRP B O 1
ATOM 3644 N N . GLY B 1 126 ? 10.852 0.221 -17.422 1 98.56 126 GLY B N 1
ATOM 3645 C CA . GLY B 1 126 ? 12.297 0.259 -17.328 1 98.56 126 GLY B CA 1
ATOM 3646 C C . GLY B 1 126 ? 12.82 -0.193 -15.969 1 98.56 126 GLY B C 1
ATOM 3647 O O . GLY B 1 126 ? 14.008 -0.502 -15.828 1 98.56 126 GLY B O 1
ATOM 3648 N N . LYS B 1 127 ? 11.93 -0.314 -14.953 1 98.81 127 LYS B N 1
ATOM 3649 C CA . LYS B 1 127 ? 12.32 -0.704 -13.602 1 98.81 127 LYS B CA 1
ATOM 3650 C C . LYS B 1 127 ? 11.703 -2.041 -13.211 1 98.81 127 LYS B C 1
ATOM 3652 O O . LYS B 1 127 ? 11.617 -2.375 -12.023 1 98.81 127 LYS B O 1
ATOM 3657 N N . THR B 1 128 ? 11.227 -2.756 -14.172 1 98.94 128 THR B N 1
ATOM 3658 C CA . THR B 1 128 ? 10.523 -4.004 -13.906 1 98.94 128 THR B CA 1
ATOM 3659 C C . THR B 1 128 ? 11.289 -5.191 -14.477 1 98.94 128 THR B C 1
ATOM 3661 O O . THR B 1 128 ? 11.719 -5.164 -15.633 1 98.94 128 THR B O 1
ATOM 3664 N N . LEU B 1 129 ? 11.508 -6.18 -13.648 1 98.88 129 LEU B N 1
ATOM 3665 C CA . LEU B 1 129 ? 12.117 -7.449 -14.031 1 98.88 129 LEU B CA 1
ATOM 3666 C C . LEU B 1 129 ? 11.289 -8.625 -13.516 1 98.88 129 LEU B C 1
ATOM 3668 O O . LEU B 1 129 ? 10.547 -8.484 -12.539 1 98.88 129 LEU B O 1
ATOM 3672 N N . GLY B 1 130 ? 11.336 -9.719 -14.258 1 98.81 130 GLY B N 1
ATOM 3673 C CA . GLY B 1 130 ? 10.641 -10.914 -13.82 1 98.81 130 GLY B CA 1
ATOM 3674 C C . GLY B 1 130 ? 11.57 -12.023 -13.359 1 98.81 130 GLY B C 1
ATOM 3675 O O . GLY B 1 130 ? 12.672 -12.172 -13.898 1 98.81 130 GLY B O 1
ATOM 3676 N N . CYS B 1 131 ? 11.125 -12.766 -12.406 1 98.75 131 CYS B N 1
ATOM 3677 C CA . CYS B 1 131 ? 11.797 -13.984 -11.953 1 98.75 131 CYS B CA 1
ATOM 3678 C C . CYS B 1 131 ? 10.773 -15.07 -11.633 1 98.75 131 CYS B C 1
ATOM 3680 O O . CYS B 1 131 ? 9.891 -14.867 -10.797 1 98.75 131 CYS B O 1
ATOM 3682 N N . ILE B 1 132 ? 10.906 -16.188 -12.273 1 97.31 132 ILE B N 1
ATOM 3683 C CA . ILE B 1 132 ? 9.984 -17.312 -12.133 1 97.31 132 ILE B CA 1
ATOM 3684 C C . ILE B 1 132 ? 10.578 -18.344 -11.18 1 97.31 132 ILE B C 1
ATOM 3686 O O . ILE B 1 132 ? 11.773 -18.641 -11.25 1 97.31 132 ILE B O 1
ATOM 3690 N N . ALA B 1 133 ? 9.828 -18.766 -10.234 1 94.25 133 ALA B N 1
ATOM 3691 C CA . ALA B 1 133 ? 10.156 -19.938 -9.438 1 94.25 133 ALA B CA 1
ATOM 3692 C C . ALA B 1 133 ? 9.297 -21.141 -9.844 1 94.25 133 ALA B C 1
ATOM 3694 O O . ALA B 1 133 ? 8.086 -21.141 -9.633 1 94.25 133 ALA B O 1
ATOM 3695 N N . SER B 1 134 ? 9.922 -22.047 -10.445 1 88.56 134 SER B N 1
ATOM 3696 C CA . SER B 1 134 ? 9.195 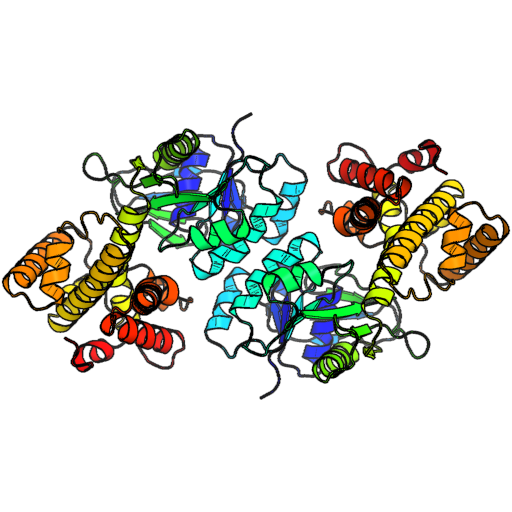-23.203 -10.969 1 88.56 134 SER B CA 1
ATOM 3697 C C . SER B 1 134 ? 9.68 -24.5 -10.32 1 88.56 134 SER B C 1
ATOM 3699 O O . SER B 1 134 ? 10.867 -24.641 -10.008 1 88.56 134 SER B O 1
ATOM 3701 N N . SER B 1 135 ? 8.734 -25.422 -10.133 1 82 135 SER B N 1
ATOM 3702 C CA . SER B 1 135 ? 9.008 -26.766 -9.625 1 82 135 SER B CA 1
ATOM 3703 C C . SER B 1 135 ? 9.648 -26.703 -8.242 1 82 135 SER B C 1
ATOM 3705 O O . SER B 1 135 ? 10.609 -27.438 -7.969 1 82 135 SER B O 1
ATOM 3707 N N . ILE B 1 136 ? 9.289 -25.719 -7.582 1 82.81 136 ILE B N 1
ATOM 3708 C CA . ILE B 1 136 ? 9.711 -25.625 -6.188 1 82.81 136 ILE B CA 1
ATOM 3709 C C . ILE B 1 136 ? 8.484 -25.641 -5.281 1 82.81 136 ILE B C 1
ATOM 3711 O O . ILE B 1 136 ? 7.453 -25.031 -5.602 1 82.81 136 ILE B O 1
ATOM 3715 N N . THR B 1 137 ? 8.562 -26.484 -4.27 1 82.19 137 THR B N 1
ATOM 3716 C CA . THR B 1 137 ? 7.488 -26.562 -3.291 1 82.19 137 THR B CA 1
ATOM 3717 C C . THR B 1 137 ? 7.945 -26.031 -1.936 1 82.19 137 THR B C 1
ATOM 3719 O O . THR B 1 137 ? 8.664 -26.719 -1.201 1 82.19 137 THR B O 1
ATOM 3722 N N . VAL B 1 138 ? 7.547 -24.812 -1.697 1 88.75 138 VAL B N 1
ATOM 3723 C CA . VAL B 1 138 ? 7.855 -24.203 -0.404 1 88.75 138 VAL B CA 1
ATOM 3724 C C . VAL B 1 138 ? 6.566 -23.734 0.265 1 88.75 138 VAL B C 1
ATOM 3726 O O . VAL B 1 138 ? 5.625 -23.312 -0.412 1 88.75 138 VAL B O 1
ATOM 3729 N N . ASN B 1 139 ? 6.562 -23.891 1.545 1 90.12 139 ASN B N 1
ATOM 3730 C CA . ASN B 1 139 ? 5.426 -23.453 2.346 1 90.12 139 ASN B CA 1
ATOM 3731 C C . ASN B 1 139 ? 5.879 -22.703 3.594 1 90.12 139 ASN B C 1
ATOM 3733 O O . ASN B 1 139 ? 7.066 -22.703 3.93 1 90.12 139 ASN B O 1
ATOM 3737 N N . LEU B 1 140 ? 4.965 -22 4.188 1 93.06 140 LEU B N 1
ATOM 3738 C CA . LEU B 1 140 ? 5.133 -21.281 5.453 1 93.06 140 LEU B CA 1
ATOM 3739 C C . LEU B 1 140 ? 4.195 -21.844 6.516 1 93.06 140 LEU B C 1
ATOM 3741 O O . LEU B 1 140 ? 3.154 -21.25 6.809 1 93.06 140 LEU B O 1
ATOM 3745 N N . PRO B 1 141 ? 4.562 -22.953 7.152 1 91.12 141 PRO B N 1
ATOM 3746 C CA . PRO B 1 141 ? 3.652 -23.641 8.07 1 91.12 141 PRO B CA 1
ATOM 3747 C C . PRO B 1 141 ? 3.326 -22.812 9.312 1 91.12 141 PRO B C 1
ATOM 3749 O O . PRO B 1 141 ? 2.213 -22.891 9.836 1 91.12 141 PRO B O 1
ATOM 3752 N N . GLU B 1 142 ? 4.27 -22.078 9.789 1 95.81 142 GLU B N 1
ATOM 3753 C CA . GLU B 1 142 ? 4.145 -21.203 10.961 1 95.81 142 GLU B CA 1
ATOM 3754 C C . GLU B 1 142 ? 5.043 -19.969 10.828 1 95.81 142 GLU B C 1
ATOM 3756 O O . GLU B 1 142 ? 5.93 -19.938 9.977 1 95.81 142 GLU B O 1
ATOM 3761 N N . PRO B 1 143 ? 4.758 -19.016 11.625 1 97.56 143 PRO B N 1
ATOM 3762 C CA . PRO B 1 143 ? 5.59 -17.812 11.539 1 97.56 143 PRO B CA 1
ATOM 3763 C C . PRO B 1 143 ? 7.082 -18.125 11.664 1 97.56 143 PRO B C 1
ATOM 3765 O O . PRO B 1 143 ? 7.488 -18.875 12.547 1 97.56 143 PRO B O 1
ATOM 3768 N N . GLY B 1 144 ? 7.883 -17.578 10.742 1 98.19 144 GLY B N 1
ATOM 3769 C CA . GLY B 1 144 ? 9.336 -17.656 10.797 1 98.19 144 GLY B CA 1
ATOM 3770 C C . GLY B 1 144 ? 9.875 -18.984 10.312 1 98.19 144 GLY B C 1
ATOM 3771 O O . GLY B 1 144 ? 11.078 -19.25 10.414 1 98.19 144 GLY B O 1
ATOM 3772 N N . HIS B 1 145 ? 9.008 -19.828 9.789 1 97.69 145 HIS B N 1
ATOM 3773 C CA . HIS B 1 145 ? 9.461 -21.141 9.367 1 97.69 145 HIS B CA 1
ATOM 3774 C C . HIS B 1 145 ? 9.078 -21.422 7.918 1 97.69 145 HIS B C 1
ATOM 3776 O O . HIS B 1 145 ? 7.895 -21.562 7.594 1 97.69 145 HIS B O 1
ATOM 3782 N N . ILE B 1 146 ? 10.117 -21.516 7.102 1 96 146 ILE B N 1
ATOM 3783 C CA . ILE B 1 146 ? 9.938 -21.906 5.711 1 96 146 ILE B CA 1
ATOM 3784 C C . ILE B 1 146 ? 10.312 -23.391 5.543 1 96 146 ILE B C 1
ATOM 3786 O O . ILE B 1 146 ? 11.375 -23.812 5.996 1 96 146 ILE B O 1
ATOM 3790 N N . HIS B 1 147 ? 9.453 -24.125 4.895 1 92.56 147 HIS B N 1
ATOM 3791 C CA . HIS B 1 147 ? 9.719 -25.531 4.645 1 92.56 147 HIS B CA 1
ATOM 3792 C C . HIS B 1 147 ? 9.68 -25.844 3.152 1 92.56 147 HIS B C 1
ATOM 3794 O O . HIS B 1 147 ? 8.688 -25.547 2.479 1 92.56 147 HIS B O 1
ATOM 3800 N N . ARG B 1 148 ? 10.727 -26.375 2.699 1 88.31 148 ARG B N 1
ATOM 3801 C CA . ARG B 1 148 ? 10.75 -26.859 1.324 1 88.31 148 ARG B CA 1
ATOM 3802 C C . ARG B 1 148 ? 10.359 -28.328 1.26 1 88.31 148 ARG B C 1
ATOM 3804 O O . ARG B 1 148 ? 11.031 -29.188 1.84 1 88.31 148 ARG B O 1
ATOM 3811 N N . GLY B 1 149 ? 9.336 -28.609 0.612 1 80.5 149 GLY B N 1
ATOM 3812 C CA . GLY B 1 149 ? 8.781 -29.953 0.572 1 80.5 149 GLY B CA 1
ATOM 3813 C C . GLY B 1 149 ? 9.406 -30.828 -0.495 1 80.5 149 GLY B C 1
ATOM 3814 O O . GLY B 1 149 ? 9.18 -32.031 -0.528 1 80.5 149 GLY B O 1
ATOM 3815 N N . ALA B 1 150 ? 10.125 -30.297 -1.426 1 71.69 150 ALA B N 1
ATOM 3816 C CA . ALA B 1 150 ? 10.789 -31.062 -2.477 1 71.69 150 ALA B CA 1
ATOM 3817 C C . ALA B 1 150 ? 12.289 -30.797 -2.482 1 71.69 150 ALA B C 1
ATOM 3819 O O . ALA B 1 150 ? 12.766 -29.859 -1.843 1 71.69 150 ALA B O 1
ATOM 3820 N N . GLY B 1 151 ? 12.945 -31.797 -3.092 1 66.81 151 GLY B N 1
ATOM 3821 C CA . GLY B 1 151 ? 14.383 -31.625 -3.213 1 66.81 151 GLY B CA 1
ATOM 3822 C C . GLY B 1 151 ? 14.758 -30.469 -4.121 1 66.81 151 GLY B C 1
ATOM 3823 O O . GLY B 1 151 ? 13.891 -29.859 -4.746 1 66.81 151 GLY B O 1
ATOM 3824 N N . LYS B 1 152 ? 16.031 -30.047 -3.953 1 67.56 152 LYS B N 1
ATOM 3825 C CA . LYS B 1 152 ? 16.547 -29.016 -4.855 1 67.56 152 LYS B CA 1
ATOM 3826 C C . LYS B 1 152 ? 16.547 -29.5 -6.301 1 67.56 152 LYS B C 1
ATOM 3828 O O . LYS B 1 152 ? 16.609 -30.703 -6.551 1 67.56 152 LYS B O 1
ATOM 3833 N N . GLY B 1 153 ? 16.047 -28.656 -7.25 1 61.66 153 GLY B N 1
ATOM 3834 C CA . GLY B 1 153 ? 15.93 -28.984 -8.664 1 61.66 153 GLY B CA 1
ATOM 3835 C C . GLY B 1 153 ? 17.141 -29.719 -9.195 1 61.66 153 GLY B C 1
ATOM 3836 O O . GLY B 1 153 ? 16.984 -30.672 -9.969 1 61.66 153 GLY B O 1
ATOM 3837 N N . GLY B 1 154 ? 18.312 -29.547 -8.727 1 56.84 154 GLY B N 1
ATOM 3838 C CA . GLY B 1 154 ? 19.531 -30.172 -9.227 1 56.84 154 GLY B CA 1
ATOM 3839 C C . GLY B 1 154 ? 19.781 -29.891 -10.695 1 56.84 154 GLY B C 1
ATOM 3840 O O . GLY B 1 154 ? 19.422 -28.812 -11.195 1 56.84 154 GLY B O 1
ATOM 3841 N N . ALA B 1 155 ? 20.453 -30.703 -11.367 1 57.94 155 ALA B N 1
ATOM 3842 C CA . ALA B 1 155 ? 20.844 -30.578 -12.773 1 57.94 155 ALA B CA 1
ATOM 3843 C C . ALA B 1 155 ? 19.641 -30.781 -13.688 1 57.94 155 ALA B C 1
ATOM 3845 O O . ALA B 1 155 ? 19.656 -30.359 -14.844 1 57.94 155 ALA B O 1
ATOM 3846 N N . ALA B 1 156 ? 18.594 -31.312 -13.188 1 64.62 156 ALA B N 1
ATOM 3847 C CA . ALA B 1 156 ? 17.5 -31.766 -14.039 1 64.62 156 ALA B CA 1
ATOM 3848 C C . ALA B 1 156 ? 16.484 -30.641 -14.281 1 64.62 156 ALA B C 1
ATOM 3850 O O . ALA B 1 156 ? 15.742 -30.672 -15.266 1 64.62 156 ALA B O 1
ATOM 3851 N N . HIS B 1 157 ? 16.516 -29.703 -13.375 1 78.5 157 HIS B N 1
ATOM 3852 C CA . HIS B 1 157 ? 15.523 -28.641 -13.547 1 78.5 157 HIS B CA 1
ATOM 3853 C C . HIS B 1 157 ? 16.016 -27.328 -12.938 1 78.5 157 HIS B C 1
ATOM 3855 O O . HIS B 1 157 ? 16.484 -27.312 -11.805 1 78.5 157 HIS B O 1
ATOM 3861 N N . THR B 1 158 ? 16 -26.359 -13.773 1 88.94 158 THR B N 1
ATOM 3862 C CA . THR B 1 158 ? 16.312 -25.031 -13.266 1 88.94 158 THR B CA 1
ATOM 3863 C C . THR B 1 158 ? 15.094 -24.422 -12.562 1 88.94 158 THR B C 1
ATOM 3865 O O . THR B 1 158 ? 14.039 -24.266 -13.172 1 88.94 158 THR B O 1
ATOM 3868 N N . VAL B 1 159 ? 15.297 -24.109 -11.352 1 92.69 159 VAL B N 1
ATOM 3869 C CA . VAL B 1 159 ? 14.188 -23.672 -10.508 1 92.69 159 VAL B CA 1
ATOM 3870 C C . VAL B 1 159 ? 13.844 -22.219 -10.82 1 92.69 159 VAL B C 1
ATOM 3872 O O . VAL B 1 159 ? 12.695 -21.906 -11.125 1 92.69 159 VAL B O 1
ATOM 3875 N N . PHE B 1 160 ? 14.898 -21.391 -10.758 1 96.69 160 PHE B N 1
ATOM 3876 C CA . PHE B 1 160 ? 14.641 -19.969 -10.938 1 96.69 160 PHE B CA 1
ATOM 3877 C C . PHE B 1 160 ? 15.062 -19.5 -12.32 1 96.69 160 PHE B C 1
ATOM 3879 O O . PHE B 1 160 ? 16.094 -19.922 -12.836 1 96.69 160 PHE B O 1
ATOM 3886 N N . ARG B 1 161 ? 14.25 -18.688 -13 1 97.25 161 ARG B N 1
ATOM 3887 C CA . ARG B 1 161 ? 14.562 -18.047 -14.273 1 97.25 161 ARG B CA 1
ATOM 3888 C C . ARG B 1 161 ? 14.312 -16.547 -14.195 1 97.25 161 ARG B C 1
ATOM 3890 O O . ARG B 1 161 ? 13.172 -16.109 -13.992 1 97.25 161 ARG B O 1
ATOM 3897 N N . ALA B 1 162 ? 15.352 -15.805 -14.305 1 98.56 162 ALA B N 1
ATOM 3898 C CA . ALA B 1 162 ? 15.25 -14.344 -14.289 1 98.56 162 ALA B CA 1
ATOM 3899 C C . ALA B 1 162 ? 15.297 -13.773 -15.703 1 98.56 162 ALA B C 1
ATOM 3901 O O . ALA B 1 162 ? 16.078 -14.234 -16.531 1 98.56 162 ALA B O 1
ATOM 3902 N N . GLY B 1 163 ? 14.43 -12.867 -16.016 1 98.75 163 GLY B N 1
ATOM 3903 C CA . GLY B 1 163 ? 14.43 -12.328 -17.359 1 98.75 163 GLY B CA 1
ATOM 3904 C C . GLY B 1 163 ? 13.867 -10.922 -17.438 1 98.75 163 GLY B C 1
ATOM 3905 O O . GLY B 1 163 ? 13.023 -10.539 -16.641 1 98.75 163 GLY B O 1
ATOM 3906 N N . GLU B 1 164 ? 14.305 -10.195 -18.5 1 98.81 164 GLU B N 1
ATOM 3907 C CA . GLU B 1 164 ? 13.805 -8.859 -18.812 1 98.81 164 GLU B CA 1
ATOM 3908 C C . GLU B 1 164 ? 12.461 -8.93 -19.531 1 98.81 164 GLU B C 1
ATOM 3910 O O . GLU B 1 164 ? 12.211 -9.844 -20.312 1 98.81 164 GLU B O 1
ATOM 3915 N N . VAL B 1 165 ? 11.695 -7.898 -19.312 1 98.56 165 VAL B N 1
ATOM 3916 C CA . VAL B 1 165 ? 10.391 -7.809 -19.969 1 98.56 165 VAL B CA 1
ATOM 3917 C C . VAL B 1 165 ? 10.57 -7.641 -21.469 1 98.56 165 VAL B C 1
ATOM 3919 O O . VAL B 1 165 ? 9.688 -8 -22.25 1 98.56 165 VAL B O 1
ATOM 3922 N N . HIS B 1 166 ? 11.742 -7.117 -21.859 1 98.12 166 HIS B N 1
ATOM 3923 C CA . HIS B 1 166 ? 12 -6.926 -23.281 1 98.12 166 HIS B CA 1
ATOM 3924 C C . HIS B 1 166 ? 12.797 -8.086 -23.859 1 98.12 166 HIS B C 1
ATOM 3926 O O . HIS B 1 166 ? 13.188 -8.055 -25.031 1 98.12 166 HIS B O 1
ATOM 3932 N N . GLY B 1 167 ? 13.172 -9.109 -23.156 1 98 167 GLY B N 1
ATOM 3933 C CA . GLY B 1 167 ? 13.672 -10.383 -23.656 1 98 167 GLY B CA 1
ATOM 3934 C C . GLY B 1 167 ? 15.18 -10.422 -23.812 1 98 167 GLY B C 1
ATOM 3935 O O . GLY B 1 167 ? 15.758 -11.477 -24.062 1 98 167 GLY B O 1
ATOM 3936 N N . ARG B 1 168 ? 15.891 -9.281 -23.594 1 98.12 168 ARG B N 1
ATOM 3937 C CA . ARG B 1 168 ? 17.344 -9.281 -23.688 1 98.12 168 ARG B CA 1
ATOM 3938 C C . ARG B 1 168 ? 17.984 -9.727 -22.375 1 98.12 168 ARG B C 1
ATOM 3940 O O . ARG B 1 168 ? 17.391 -9.562 -21.312 1 98.12 168 ARG B O 1
ATOM 3947 N N . ILE B 1 169 ? 19.156 -10.297 -22.531 1 98.44 169 ILE B N 1
ATOM 3948 C CA . ILE B 1 169 ? 19.953 -10.648 -21.359 1 98.44 169 ILE B CA 1
ATOM 3949 C C . ILE B 1 169 ? 20.75 -9.43 -20.891 1 98.44 169 ILE B C 1
ATOM 3951 O O . ILE B 1 169 ? 21.516 -8.844 -21.656 1 98.44 169 ILE B O 1
ATOM 3955 N N . THR B 1 170 ? 20.516 -8.992 -19.703 1 98.56 170 THR B N 1
ATOM 3956 C CA . THR B 1 170 ? 21.156 -7.797 -19.172 1 98.56 170 THR B CA 1
ATOM 3957 C C . THR B 1 170 ? 21.922 -8.125 -17.891 1 98.56 170 THR B C 1
ATOM 3959 O O . THR B 1 170 ? 21.75 -9.203 -17.312 1 98.56 170 THR B O 1
ATOM 3962 N N . ALA B 1 171 ? 22.703 -7.176 -17.422 1 98.25 171 ALA B N 1
ATOM 3963 C CA . ALA B 1 171 ? 23.453 -7.328 -16.188 1 98.25 171 ALA B CA 1
ATOM 3964 C C . ALA B 1 171 ? 22.531 -7.434 -14.984 1 98.25 171 ALA B C 1
ATOM 3966 O O . ALA B 1 171 ? 22.812 -8.156 -14.031 1 98.25 171 ALA B O 1
ATOM 3967 N N . ARG B 1 172 ? 21.422 -6.688 -14.977 1 97.94 172 ARG B N 1
ATOM 3968 C CA . ARG B 1 172 ? 20.547 -6.77 -13.812 1 97.94 172 ARG B CA 1
ATOM 3969 C C . ARG B 1 172 ? 19.812 -8.102 -13.781 1 97.94 172 ARG B C 1
ATOM 3971 O O . ARG B 1 172 ? 19.531 -8.641 -12.703 1 97.94 172 ARG B O 1
ATOM 3978 N N . ALA B 1 173 ? 19.531 -8.672 -14.977 1 98.69 173 ALA B N 1
ATOM 3979 C CA . ALA B 1 173 ? 18.969 -10.016 -14.984 1 98.69 173 ALA B CA 1
ATOM 3980 C C . ALA B 1 173 ? 19.969 -11.031 -14.414 1 98.69 173 ALA B C 1
ATOM 3982 O O . ALA B 1 173 ? 19.578 -11.922 -13.656 1 98.69 173 ALA B O 1
ATOM 3983 N N . GLU B 1 174 ? 21.172 -10.906 -14.805 1 98.75 174 GLU B N 1
ATOM 3984 C CA . GLU B 1 174 ? 22.234 -11.773 -14.281 1 98.75 174 GLU B CA 1
ATOM 3985 C C . GLU B 1 174 ? 22.375 -11.609 -12.773 1 98.75 174 GLU B C 1
ATOM 3987 O O . GLU B 1 174 ? 22.609 -12.586 -12.055 1 98.75 174 GLU B O 1
ATOM 3992 N N . GLU B 1 175 ? 22.25 -10.367 -12.352 1 98.69 175 GLU B N 1
ATOM 3993 C CA . GLU B 1 175 ? 22.344 -10.109 -10.914 1 98.69 175 GLU B CA 1
ATOM 3994 C C . GLU B 1 175 ? 21.203 -10.781 -10.156 1 98.69 175 GLU B C 1
ATOM 3996 O O . GLU B 1 175 ? 21.406 -11.367 -9.094 1 98.69 175 GLU B O 1
ATOM 4001 N N . VAL B 1 176 ? 20 -10.688 -10.656 1 98.81 176 VAL B N 1
ATOM 4002 C CA . VAL B 1 176 ? 18.859 -11.352 -10.039 1 98.81 176 VAL B CA 1
ATOM 4003 C C . VAL B 1 176 ? 19.094 -12.867 -10.039 1 98.81 176 VAL B C 1
ATOM 4005 O O . VAL B 1 176 ? 18.812 -13.539 -9.039 1 98.81 176 VAL B O 1
ATOM 4008 N N . CYS B 1 177 ? 19.594 -13.383 -11.156 1 98.5 177 CYS B N 1
ATOM 4009 C CA . CYS B 1 177 ? 19.922 -14.797 -11.266 1 98.5 177 CYS B CA 1
ATOM 4010 C C . CYS B 1 177 ? 20.922 -15.211 -10.188 1 98.5 177 CYS B C 1
ATOM 4012 O O . CYS B 1 177 ? 20.75 -16.25 -9.539 1 98.5 177 CYS B O 1
ATOM 4014 N N . ARG B 1 178 ? 21.969 -14.422 -10.023 1 98.44 178 ARG B N 1
ATOM 4015 C CA . ARG B 1 178 ? 22.969 -14.695 -8.992 1 98.44 178 ARG B CA 1
ATOM 4016 C C . ARG B 1 178 ? 22.328 -14.75 -7.605 1 98.44 178 ARG B C 1
ATOM 4018 O O . ARG B 1 178 ? 22.578 -15.672 -6.828 1 98.44 178 ARG B O 1
ATOM 4025 N N . LEU B 1 179 ? 21.469 -13.828 -7.281 1 98.62 179 LEU B N 1
ATOM 4026 C CA . LEU B 1 179 ? 20.859 -13.711 -5.965 1 98.62 179 LEU B CA 1
ATOM 4027 C C . LEU B 1 179 ? 19.953 -14.898 -5.68 1 98.62 179 LEU B C 1
ATOM 4029 O O . LEU B 1 179 ? 20.031 -15.508 -4.609 1 98.62 179 LEU B O 1
ATOM 4033 N N . VAL B 1 180 ? 19.078 -15.234 -6.633 1 98 180 VAL B N 1
ATOM 4034 C CA . VAL B 1 180 ? 18.172 -16.344 -6.387 1 98 180 VAL B CA 1
ATOM 4035 C C . VAL B 1 180 ? 18.938 -17.672 -6.496 1 98 180 VAL B C 1
ATOM 4037 O O . VAL B 1 180 ? 18.469 -18.703 -6.004 1 98 180 VAL B O 1
ATOM 4040 N N . GLY B 1 181 ? 20.094 -17.641 -7.117 1 96.5 181 GLY B N 1
ATOM 4041 C CA . GLY B 1 181 ? 20.953 -18.812 -7.246 1 96.5 181 GLY B CA 1
ATOM 4042 C C . GLY B 1 181 ? 21.469 -19.328 -5.918 1 96.5 181 GLY B C 1
ATOM 4043 O O . GLY B 1 181 ? 21.891 -20.484 -5.812 1 96.5 181 GLY B O 1
ATOM 4044 N N . TYR B 1 182 ? 21.469 -18.453 -4.895 1 95.75 182 TYR B N 1
ATOM 4045 C CA . TYR B 1 182 ? 21.844 -18.906 -3.561 1 95.75 182 TYR B CA 1
ATOM 4046 C C . TYR B 1 182 ? 20.891 -19.984 -3.062 1 95.75 182 TYR B C 1
ATOM 4048 O O . TYR B 1 182 ? 21.266 -20.828 -2.244 1 95.75 182 TYR B O 1
ATOM 4056 N N . SER B 1 183 ? 19.641 -19.969 -3.539 1 93.62 183 SER B N 1
ATOM 4057 C CA . SER B 1 183 ? 18.594 -20.828 -3 1 93.62 183 SER B CA 1
ATOM 4058 C C . SER B 1 183 ? 18.469 -22.125 -3.799 1 93.62 183 SER B C 1
ATOM 4060 O O . SER B 1 183 ? 18.109 -23.172 -3.25 1 93.62 183 SER B O 1
ATOM 4062 N N . ASP B 1 184 ? 18.688 -22.031 -5.094 1 92.69 184 ASP B N 1
ATOM 4063 C CA . ASP B 1 184 ? 18.562 -23.172 -5.992 1 92.69 184 ASP B CA 1
ATOM 4064 C C . ASP B 1 184 ? 19.109 -22.844 -7.379 1 92.69 184 ASP B C 1
ATOM 4066 O O . ASP B 1 184 ? 19.688 -21.781 -7.586 1 92.69 184 ASP B O 1
ATOM 4070 N N . SER B 1 185 ? 19.016 -23.828 -8.266 1 94.44 185 SER B N 1
ATOM 4071 C CA . SER B 1 185 ? 19.469 -23.594 -9.633 1 94.44 185 SER B CA 1
ATOM 4072 C C . SER B 1 185 ? 18.766 -22.391 -10.25 1 94.44 185 SER B C 1
ATOM 4074 O O . SER B 1 185 ? 17.578 -22.156 -9.984 1 94.44 185 SER B O 1
ATOM 4076 N N . ALA B 1 186 ? 19.516 -21.625 -10.969 1 96.56 186 ALA B N 1
ATOM 4077 C CA . ALA B 1 186 ? 18.984 -20.406 -11.57 1 96.56 186 ALA B CA 1
ATOM 4078 C C . ALA B 1 186 ? 19.625 -20.141 -12.93 1 96.56 186 ALA B C 1
ATOM 4080 O O . ALA B 1 186 ? 20.781 -20.484 -13.148 1 96.56 186 ALA B O 1
ATOM 4081 N N . LYS B 1 187 ? 18.875 -19.562 -13.836 1 96.94 187 LYS B N 1
ATOM 4082 C CA . LYS B 1 187 ? 19.406 -19.109 -15.117 1 96.94 187 LYS B CA 1
ATOM 4083 C C . LYS B 1 187 ? 18.734 -17.812 -15.562 1 96.94 187 LYS B C 1
ATOM 4085 O O . LYS B 1 187 ? 17.672 -17.453 -15.055 1 96.94 187 LYS B O 1
ATOM 4090 N N . VAL B 1 188 ? 19.344 -17.156 -16.438 1 98.25 188 VAL B N 1
ATOM 4091 C CA . VAL B 1 188 ? 18.719 -16.016 -17.109 1 98.25 188 VAL B CA 1
ATOM 4092 C C . VAL B 1 188 ? 17.969 -16.5 -18.359 1 98.25 188 VAL B C 1
ATOM 4094 O O . VAL B 1 188 ? 18.406 -17.453 -19.016 1 98.25 188 VAL B O 1
ATOM 4097 N N . THR B 1 189 ? 16.891 -15.945 -18.625 1 98 189 THR B N 1
ATOM 4098 C CA . THR B 1 189 ? 16.094 -16.375 -19.781 1 98 189 THR B CA 1
ATOM 4099 C C . THR B 1 189 ? 15.758 -15.188 -20.688 1 98 189 THR B C 1
ATOM 4101 O O . THR B 1 189 ? 15.539 -14.07 -20.203 1 98 189 THR B O 1
ATOM 4104 N N . ALA B 1 190 ? 15.703 -15.406 -21.953 1 98.44 190 ALA B N 1
ATOM 4105 C CA . ALA B 1 190 ? 15.203 -14.43 -22.922 1 98.44 190 ALA B CA 1
ATOM 4106 C C . ALA B 1 190 ? 13.719 -14.633 -23.203 1 98.44 190 ALA B C 1
ATOM 4108 O O . ALA B 1 190 ? 13.102 -13.867 -23.938 1 98.44 190 ALA B O 1
ATOM 4109 N N . ASN B 1 191 ? 13.164 -15.68 -22.578 1 98.25 191 ASN B N 1
ATOM 4110 C CA . ASN B 1 191 ? 11.781 -16.062 -22.797 1 98.25 191 ASN B CA 1
ATOM 4111 C C . ASN B 1 191 ? 10.953 -15.961 -21.516 1 98.25 191 ASN B C 1
ATOM 4113 O O . ASN B 1 191 ? 10.273 -16.906 -21.141 1 98.25 191 ASN B O 1
ATOM 4117 N N . LEU B 1 192 ? 11.055 -14.797 -20.906 1 98.38 192 LEU B N 1
ATOM 4118 C CA . LEU B 1 192 ? 10.359 -14.578 -19.641 1 98.38 192 LEU B CA 1
ATOM 4119 C C . LEU B 1 192 ? 8.875 -14.875 -19.781 1 98.38 192 LEU B C 1
ATOM 4121 O O . LEU B 1 192 ? 8.312 -15.648 -19 1 98.38 192 LEU B O 1
ATOM 4125 N N . TRP B 1 193 ? 8.242 -14.312 -20.781 1 98.5 193 TRP B N 1
ATOM 4126 C CA . TRP B 1 193 ? 6.793 -14.359 -20.922 1 98.5 193 TRP B CA 1
ATOM 4127 C C . TRP B 1 193 ? 6.312 -15.773 -21.219 1 98.5 193 TRP B C 1
ATOM 4129 O O . TRP B 1 193 ? 5.312 -16.234 -20.656 1 98.5 193 TRP B O 1
ATOM 4139 N N . GLY B 1 194 ? 7.039 -16.484 -22.109 1 98.31 194 GLY B N 1
ATOM 4140 C CA . GLY B 1 194 ? 6.684 -17.859 -22.406 1 98.31 194 GLY B CA 1
ATOM 4141 C C . GLY B 1 194 ? 6.793 -18.781 -21.203 1 98.31 194 GLY B C 1
ATOM 4142 O O . GLY B 1 194 ? 5.918 -19.609 -20.969 1 98.31 194 GLY B O 1
ATOM 4143 N N . GLU B 1 195 ? 7.832 -18.609 -20.469 1 96.69 195 GLU B N 1
ATOM 4144 C CA . GLU B 1 195 ? 8.039 -19.422 -19.266 1 96.69 195 GLU B CA 1
ATOM 4145 C C . GLU B 1 195 ? 7 -19.094 -18.203 1 96.69 195 GLU B C 1
ATOM 4147 O O . GLU B 1 195 ? 6.449 -20 -17.562 1 96.69 195 GLU B O 1
ATOM 4152 N N . ARG B 1 196 ? 6.727 -17.828 -18 1 97.12 196 ARG B N 1
ATOM 4153 C CA . ARG B 1 196 ? 5.711 -17.406 -17.047 1 97.12 196 ARG B CA 1
ATOM 4154 C C . ARG B 1 196 ? 4.34 -17.969 -17.406 1 97.12 196 ARG B C 1
ATOM 4156 O O . ARG B 1 196 ? 3.623 -18.469 -16.547 1 97.12 196 ARG B O 1
ATOM 4163 N N . TRP B 1 197 ? 4.008 -17.844 -18.656 1 98.44 197 TRP B N 1
ATOM 4164 C CA . TRP B 1 197 ? 2.693 -18.312 -19.078 1 98.44 197 TRP B CA 1
ATOM 4165 C C . TRP B 1 197 ? 2.602 -19.844 -18.984 1 98.44 197 TRP B C 1
ATOM 4167 O O . TRP B 1 197 ? 1.55 -20.375 -18.641 1 98.44 197 TRP B O 1
ATOM 4177 N N . SER B 1 198 ? 3.734 -20.516 -19.312 1 98.06 198 SER B N 1
ATOM 4178 C CA . SER B 1 198 ? 3.746 -21.969 -19.172 1 98.06 198 SER B CA 1
ATOM 4179 C C . SER B 1 198 ? 3.469 -22.391 -17.734 1 98.06 198 SER B C 1
ATOM 4181 O O . SER B 1 198 ? 2.707 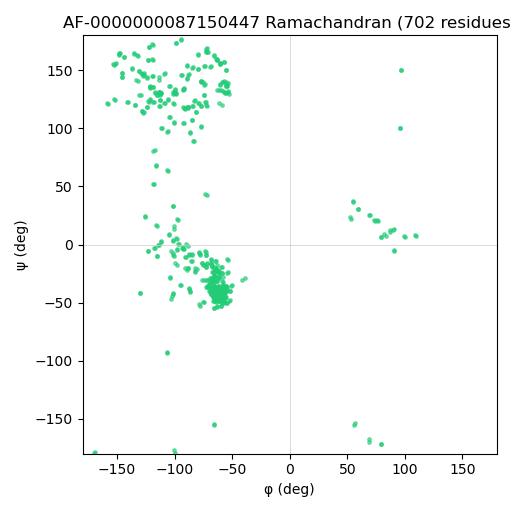-23.328 -17.484 1 98.06 198 SER B O 1
ATOM 4183 N N . LYS B 1 199 ? 4.082 -21.672 -16.844 1 96.75 199 LYS B N 1
ATOM 4184 C CA . LYS B 1 199 ? 3.809 -21.953 -15.445 1 96.75 199 LYS B CA 1
ATOM 4185 C C . LYS B 1 199 ? 2.359 -21.625 -15.094 1 96.75 199 LYS B C 1
ATOM 4187 O O . LYS B 1 199 ? 1.726 -22.344 -14.32 1 96.75 199 LYS B O 1
ATOM 4192 N N . LEU B 1 200 ? 1.853 -20.531 -15.57 1 98.06 200 LEU B N 1
ATOM 4193 C CA . LEU B 1 200 ? 0.462 -20.156 -15.344 1 98.06 200 LEU B CA 1
ATOM 4194 C C . LEU B 1 200 ? -0.484 -21.266 -15.805 1 98.06 200 LEU B C 1
ATOM 4196 O O . LEU B 1 200 ? -1.458 -21.578 -15.117 1 98.06 200 LEU B O 1
ATOM 4200 N N . VAL B 1 201 ? -0.169 -21.875 -16.953 1 98.38 201 VAL B N 1
ATOM 4201 C CA . VAL B 1 201 ? -0.991 -22.953 -17.469 1 98.38 201 VAL B CA 1
ATOM 4202 C C . VAL B 1 201 ? -0.979 -24.141 -16.5 1 98.38 201 VAL B C 1
ATOM 4204 O O . VAL B 1 201 ? -2.031 -24.688 -16.172 1 98.38 201 VAL B O 1
ATOM 4207 N N . ALA B 1 202 ? 0.208 -24.5 -16.078 1 96.19 202 ALA B N 1
ATOM 4208 C CA . ALA B 1 202 ? 0.331 -25.625 -15.141 1 96.19 202 ALA B CA 1
ATOM 4209 C C . ALA B 1 202 ? -0.5 -25.375 -13.883 1 96.19 202 ALA B C 1
ATOM 4211 O O . ALA B 1 202 ? -1.209 -26.266 -13.422 1 96.19 202 ALA B O 1
ATOM 4212 N N . ASN B 1 203 ? -0.423 -24.156 -13.336 1 95.88 203 ASN B N 1
ATOM 4213 C CA . ASN B 1 203 ? -1.166 -23.797 -12.133 1 95.88 203 ASN B CA 1
ATOM 4214 C C . ASN B 1 203 ? -2.668 -23.75 -12.398 1 95.88 203 ASN B C 1
ATOM 4216 O O . ASN B 1 203 ? -3.465 -24.188 -11.562 1 95.88 203 ASN B O 1
ATOM 4220 N N . ALA B 1 204 ? -3.023 -23.188 -13.555 1 97.62 204 ALA B N 1
ATOM 4221 C CA . ALA B 1 204 ? -4.434 -23.062 -13.914 1 97.62 204 ALA B CA 1
ATOM 4222 C C . ALA B 1 204 ? -5.109 -24.422 -14.016 1 97.62 204 ALA B C 1
ATOM 4224 O O . ALA B 1 204 ? -6.305 -24.547 -13.75 1 97.62 204 ALA B O 1
ATOM 4225 N N . MET B 1 205 ? -4.332 -25.438 -14.359 1 96.75 205 MET B N 1
ATOM 4226 C CA . MET B 1 205 ? -4.863 -26.781 -14.562 1 96.75 205 MET B CA 1
ATOM 4227 C C . MET B 1 205 ? -5.156 -27.453 -13.227 1 96.75 205 MET B C 1
ATOM 4229 O O . MET B 1 205 ? -5.895 -28.438 -13.172 1 96.75 205 MET B O 1
ATOM 4233 N N . GLN B 1 206 ? -4.602 -26.906 -12.133 1 94 206 GLN B N 1
ATOM 4234 C CA . GLN B 1 206 ? -4.641 -27.719 -10.922 1 94 206 GLN B CA 1
ATOM 4235 C C . GLN B 1 206 ? -5.18 -26.922 -9.734 1 94 206 GLN B C 1
ATOM 4237 O O . GLN B 1 206 ? -5.992 -27.438 -8.961 1 94 206 GLN B O 1
ATOM 4242 N N . ASN B 1 207 ? -4.793 -25.641 -9.547 1 95.44 207 ASN B N 1
ATOM 4243 C CA . ASN B 1 207 ? -5.008 -24.875 -8.32 1 95.44 207 ASN B CA 1
ATOM 4244 C C . ASN B 1 207 ? -6.492 -24.672 -8.047 1 95.44 207 ASN B C 1
ATOM 4246 O O . ASN B 1 207 ? -6.973 -24.969 -6.949 1 95.44 207 ASN B O 1
ATOM 4250 N N . GLY B 1 208 ? -7.219 -24.219 -9.07 1 97.12 208 GLY B N 1
ATOM 4251 C CA . GLY B 1 208 ? -8.633 -23.922 -8.898 1 97.12 208 GLY B CA 1
ATOM 4252 C C . GLY B 1 208 ? -9.469 -25.172 -8.648 1 97.12 208 GLY B C 1
ATOM 4253 O O . GLY B 1 208 ? -10.477 -25.109 -7.938 1 97.12 208 GLY B O 1
ATOM 4254 N N . LEU B 1 209 ? -9.039 -26.297 -9.25 1 96.31 209 LEU B N 1
ATOM 4255 C CA . LEU B 1 209 ? -9.75 -27.562 -9.055 1 96.31 209 LEU B CA 1
ATOM 4256 C C . LEU B 1 209 ? -9.664 -28.016 -7.602 1 96.31 209 LEU B C 1
ATOM 4258 O O . LEU B 1 209 ? -10.664 -28.453 -7.027 1 96.31 209 LEU B O 1
ATOM 4262 N N . SER B 1 210 ? -8.484 -27.859 -7.098 1 94.88 210 SER B N 1
ATOM 4263 C CA . SER B 1 210 ? -8.328 -28.203 -5.691 1 94.88 210 SER B CA 1
ATOM 4264 C C . SER B 1 210 ? -9.172 -27.297 -4.801 1 94.88 210 SER B C 1
ATOM 4266 O O . SER B 1 210 ? -9.789 -27.75 -3.842 1 94.88 210 SER B O 1
ATOM 4268 N N . ALA B 1 211 ? -9.227 -26.062 -5.098 1 95.31 211 ALA B N 1
ATOM 4269 C CA . ALA B 1 211 ? -9.938 -25.062 -4.297 1 95.31 211 ALA B CA 1
ATOM 4270 C C . ALA B 1 211 ? -11.445 -25.312 -4.332 1 95.31 211 ALA B C 1
ATOM 4272 O O . ALA B 1 211 ? -12.117 -25.203 -3.305 1 95.31 211 ALA B O 1
ATOM 4273 N N . CYS B 1 212 ? -12.016 -25.688 -5.484 1 95.75 212 CYS B N 1
ATOM 4274 C CA . CYS B 1 212 ? -13.469 -25.797 -5.609 1 95.75 212 CYS B CA 1
ATOM 4275 C C . CYS B 1 212 ? -13.953 -27.172 -5.203 1 95.75 212 CYS B C 1
ATOM 4277 O O . CYS B 1 212 ? -15.117 -27.344 -4.832 1 95.75 212 CYS B O 1
ATOM 4279 N N . THR B 1 213 ? -13.055 -28.188 -5.195 1 95.25 213 THR B N 1
ATOM 4280 C CA . THR B 1 213 ? -13.477 -29.547 -4.883 1 95.25 213 THR B CA 1
ATOM 4281 C C . THR B 1 213 ? -13.062 -29.922 -3.465 1 95.25 213 THR B C 1
ATOM 4283 O O . THR B 1 213 ? -13.648 -30.828 -2.865 1 95.25 213 THR B O 1
ATOM 4286 N N . GLY B 1 214 ? -12.016 -29.344 -3.008 1 93.12 214 GLY B N 1
ATOM 4287 C CA . GLY B 1 214 ? -11.438 -29.719 -1.727 1 93.12 214 GLY B CA 1
ATOM 4288 C C . GLY B 1 214 ? -10.523 -30.922 -1.816 1 93.12 214 GLY B C 1
ATOM 4289 O O . GLY B 1 214 ? -10 -31.391 -0.801 1 93.12 214 GLY B O 1
ATOM 4290 N N . LEU B 1 215 ? -10.25 -31.375 -3.004 1 92.25 215 LEU B N 1
ATOM 4291 C CA . LEU B 1 215 ? -9.469 -32.594 -3.191 1 92.25 215 LEU B CA 1
ATOM 4292 C C . LEU B 1 215 ? -7.992 -32.281 -3.361 1 92.25 215 LEU B C 1
ATOM 4294 O O . LEU B 1 215 ? -7.637 -31.25 -3.945 1 92.25 215 LEU B O 1
ATOM 4298 N N . PRO B 1 216 ? -7.168 -33.188 -2.838 1 90.5 216 PRO B N 1
ATOM 4299 C CA . PRO B 1 216 ? -5.75 -33.062 -3.178 1 90.5 216 PRO B CA 1
ATOM 4300 C C . PRO B 1 216 ? -5.457 -33.438 -4.633 1 90.5 216 PRO B C 1
ATOM 4302 O O . PRO B 1 216 ? -6.301 -34.031 -5.301 1 90.5 216 PRO B O 1
ATOM 4305 N N . GLY B 1 217 ? -4.301 -33.094 -5.117 1 88.06 217 GLY B N 1
ATOM 4306 C CA . GLY B 1 217 ? -3.912 -33.281 -6.504 1 88.06 217 GLY B CA 1
ATOM 4307 C C . GLY B 1 217 ? -4.023 -34.719 -6.961 1 88.06 217 GLY B C 1
ATOM 4308 O O . GLY B 1 217 ? -4.461 -35 -8.078 1 88.06 217 GLY B O 1
ATOM 4309 N N . GLY B 1 218 ? -3.637 -35.625 -6.094 1 88 218 GLY B N 1
ATOM 4310 C CA . GLY B 1 218 ? -3.691 -37.031 -6.434 1 88 218 GLY B CA 1
ATOM 4311 C C . GLY B 1 218 ? -5.102 -37.531 -6.707 1 88 218 GLY B C 1
ATOM 4312 O O . GLY B 1 218 ? -5.324 -38.312 -7.648 1 88 218 GLY B O 1
ATOM 4313 N N . GLU B 1 219 ? -6.023 -37.094 -5.926 1 91.12 219 GLU B N 1
ATOM 4314 C CA . GLU B 1 219 ? -7.414 -37.5 -6.094 1 91.12 219 GLU B CA 1
ATOM 4315 C C . GLU B 1 219 ? -8.023 -36.875 -7.348 1 91.12 219 GLU B C 1
ATOM 4317 O O . GLU B 1 219 ? -8.836 -37.5 -8.031 1 91.12 219 GLU B O 1
ATOM 4322 N N . ILE B 1 220 ? -7.668 -35.719 -7.668 1 92.25 220 ILE B N 1
ATOM 4323 C CA . ILE B 1 220 ? -8.125 -35.062 -8.883 1 92.25 220 ILE B CA 1
ATOM 4324 C C . ILE B 1 220 ? -7.664 -35.844 -10.102 1 92.25 220 ILE B C 1
ATOM 4326 O O . ILE B 1 220 ? -8.445 -36.094 -11.031 1 92.25 220 ILE B O 1
ATOM 4330 N N . LEU B 1 221 ? -6.441 -36.312 -10.062 1 91.44 221 LEU B N 1
ATOM 4331 C CA . LEU B 1 221 ? -5.855 -37.062 -11.172 1 91.44 221 LEU B CA 1
ATOM 4332 C C . LEU B 1 221 ? -6.578 -38.406 -11.375 1 91.44 221 LEU B C 1
ATOM 4334 O O . LEU B 1 221 ? -6.711 -38.875 -12.508 1 91.44 221 LEU B O 1
ATOM 4338 N N . GLN B 1 222 ? -7.141 -38.938 -10.305 1 92.44 222 GLN B N 1
ATOM 4339 C CA . GLN B 1 222 ? -7.766 -40.281 -10.375 1 92.44 222 GLN B CA 1
ATOM 4340 C C . GLN B 1 222 ? -9.18 -40.188 -10.945 1 92.44 222 GLN B C 1
ATOM 4342 O O . GLN B 1 222 ? -9.75 -41.188 -11.367 1 92.44 222 GLN B O 1
ATOM 4347 N N . SER B 1 223 ? -9.75 -39.062 -10.906 1 94 223 SER B N 1
ATOM 4348 C CA . SER B 1 223 ? -11.086 -38.844 -11.461 1 94 223 SER B CA 1
ATOM 4349 C C . SER B 1 223 ? -11.016 -38.469 -12.93 1 94 223 SER B C 1
ATOM 4351 O O . SER B 1 223 ? -10.531 -37.375 -13.266 1 94 223 SER B O 1
ATOM 4353 N N . GLU B 1 224 ? -11.578 -39.281 -13.742 1 94.12 224 GLU B N 1
ATOM 4354 C CA . GLU B 1 224 ? -11.492 -39.031 -15.172 1 94.12 224 GLU B CA 1
ATOM 4355 C C . GLU B 1 224 ? -12.18 -37.719 -15.539 1 94.12 224 GLU B C 1
ATOM 4357 O O . GLU B 1 224 ? -11.617 -36.875 -16.25 1 94.12 224 GLU B O 1
ATOM 4362 N N . PRO B 1 225 ? -13.414 -37.438 -15.039 1 94.81 225 PRO B N 1
ATOM 4363 C CA . PRO B 1 225 ? -14.047 -36.188 -15.391 1 94.81 225 PRO B CA 1
ATOM 4364 C C . PRO B 1 225 ? -13.227 -34.969 -14.938 1 94.81 225 PRO B C 1
ATOM 4366 O O . PRO B 1 225 ? -13.188 -33.938 -15.641 1 94.81 225 PRO B O 1
ATOM 4369 N N . LEU B 1 226 ? -12.602 -35.062 -13.781 1 95.81 226 LEU B N 1
ATOM 4370 C CA . LEU B 1 226 ? -11.789 -33.938 -13.289 1 95.81 226 LEU B CA 1
ATOM 4371 C C . LEU B 1 226 ? -10.531 -33.781 -14.133 1 95.81 226 LEU B C 1
ATOM 4373 O O . LEU B 1 226 ? -10.109 -32.656 -14.422 1 95.81 226 LEU B O 1
ATOM 4377 N N . ARG B 1 227 ? -9.969 -34.875 -14.547 1 94.75 227 ARG B N 1
ATOM 4378 C CA . ARG B 1 227 ? -8.773 -34.844 -15.391 1 94.75 227 ARG B CA 1
ATOM 4379 C C . ARG B 1 227 ? -9.078 -34.219 -16.75 1 94.75 227 ARG B C 1
ATOM 4381 O O . ARG B 1 227 ? -8.281 -33.438 -17.266 1 94.75 227 ARG B O 1
ATOM 4388 N N . ARG B 1 228 ? -10.227 -34.625 -17.281 1 95.94 228 ARG B N 1
ATOM 4389 C CA . ARG B 1 228 ? -10.625 -34.062 -18.578 1 95.94 228 ARG B CA 1
ATOM 4390 C C . ARG B 1 228 ? -10.859 -32.562 -18.484 1 95.94 228 ARG B C 1
ATOM 4392 O O . ARG B 1 228 ? -10.445 -31.812 -19.359 1 95.94 228 ARG B O 1
ATOM 4399 N N . PHE B 1 229 ? -11.531 -32.156 -17.406 1 97 229 PHE B N 1
ATOM 4400 C CA . PHE B 1 229 ? -11.773 -30.734 -17.203 1 97 229 PHE B CA 1
ATOM 4401 C C . PHE B 1 229 ? -10.461 -29.984 -17.031 1 97 229 PHE B C 1
ATOM 4403 O O . PHE B 1 229 ? -10.281 -28.906 -17.578 1 97 229 PHE B O 1
ATOM 4410 N N . SER B 1 230 ? -9.547 -30.578 -16.266 1 97.19 230 SER B N 1
ATOM 4411 C CA . SER B 1 230 ? -8.219 -30 -16.078 1 97.19 230 SER B CA 1
ATOM 4412 C C . SER B 1 230 ? -7.516 -29.781 -17.406 1 97.19 230 SER B C 1
ATOM 4414 O O . SER B 1 230 ? -6.93 -28.719 -17.641 1 97.19 230 SER B O 1
ATOM 4416 N N . THR B 1 231 ? -7.574 -30.781 -18.234 1 97.38 231 THR B N 1
ATOM 4417 C CA . THR B 1 231 ? -6.93 -30.703 -19.531 1 97.38 231 THR B CA 1
ATOM 4418 C C . THR B 1 231 ? -7.566 -29.625 -20.391 1 97.38 231 THR B C 1
ATOM 4420 O O . THR B 1 231 ? -6.875 -28.922 -21.141 1 97.38 231 THR B O 1
ATOM 4423 N N . ARG B 1 232 ? -8.82 -29.484 -20.312 1 97.81 232 ARG B N 1
ATOM 4424 C CA . ARG B 1 232 ? -9.531 -28.438 -21.031 1 97.81 232 ARG B CA 1
ATOM 4425 C C . ARG B 1 232 ? -9.094 -27.062 -20.562 1 97.81 232 ARG B C 1
ATOM 4427 O O . ARG B 1 232 ? -8.922 -26.141 -21.359 1 97.81 232 ARG B O 1
ATOM 4434 N N . LEU B 1 233 ? -8.984 -26.906 -19.203 1 98.56 233 LEU B N 1
ATOM 4435 C CA . LEU B 1 233 ? -8.461 -25.656 -18.656 1 98.56 233 LEU B CA 1
ATOM 4436 C C . LEU B 1 233 ? -7.121 -25.297 -19.297 1 98.56 233 LEU B C 1
ATOM 4438 O O . LEU B 1 233 ? -6.922 -24.172 -19.719 1 98.56 233 LEU B O 1
ATOM 4442 N N . GLY B 1 234 ? -6.234 -26.312 -19.344 1 98.62 234 GLY B N 1
ATOM 4443 C CA . GLY B 1 234 ? -4.918 -26.109 -19.938 1 98.62 234 GLY B CA 1
ATOM 4444 C C . GLY B 1 234 ? -4.969 -25.75 -21.406 1 98.62 234 GLY B C 1
ATOM 4445 O O . GLY B 1 234 ? -4.25 -24.875 -21.859 1 98.62 234 GLY B O 1
ATOM 4446 N N . SER B 1 235 ? -5.809 -26.438 -22.109 1 98.75 235 SER B N 1
ATOM 4447 C CA . SER B 1 235 ? -5.961 -26.219 -23.531 1 98.75 235 SER B CA 1
ATOM 4448 C C . SER B 1 235 ? -6.348 -24.766 -23.828 1 98.75 235 SER B C 1
ATOM 4450 O O . SER B 1 235 ? -5.711 -24.109 -24.656 1 98.75 235 SER B O 1
ATOM 4452 N N . GLU B 1 236 ? -7.371 -24.297 -23.141 1 98.81 236 GLU B N 1
ATOM 4453 C CA . GLU B 1 236 ? -7.805 -22.922 -23.328 1 98.81 236 GLU B CA 1
ATOM 4454 C C . GLU B 1 236 ? -6.676 -21.938 -23 1 98.81 236 GLU B C 1
ATOM 4456 O O . GLU B 1 236 ? -6.43 -21 -23.766 1 98.81 236 GLU B O 1
ATOM 4461 N N . ALA B 1 237 ? -5.996 -22.188 -21.922 1 98.94 237 ALA B N 1
ATOM 4462 C CA . ALA B 1 237 ? -4.922 -21.281 -21.5 1 98.94 237 ALA B CA 1
ATOM 4463 C C . ALA B 1 237 ? -3.773 -21.297 -22.5 1 98.94 237 ALA B C 1
ATOM 4465 O O . ALA B 1 237 ? -3.18 -20.25 -22.781 1 98.94 237 ALA B O 1
ATOM 4466 N N . ILE B 1 238 ? -3.445 -22.453 -23.062 1 98.94 238 ILE B N 1
ATOM 4467 C CA . ILE B 1 238 ? -2.361 -22.578 -24.031 1 98.94 238 ILE B CA 1
ATOM 4468 C C . ILE B 1 238 ? -2.709 -21.812 -25.297 1 98.94 238 ILE B C 1
ATOM 4470 O O . ILE B 1 238 ? -1.885 -21.047 -25.797 1 98.94 238 ILE B O 1
ATOM 4474 N N . ARG B 1 239 ? -3.92 -21.953 -25.781 1 98.88 239 ARG B N 1
ATOM 4475 C CA . ARG B 1 239 ? -4.332 -21.25 -26.984 1 98.88 239 ARG B CA 1
ATOM 4476 C C . ARG B 1 239 ? -4.266 -19.75 -26.797 1 98.88 239 ARG B C 1
ATOM 4478 O O . ARG B 1 239 ? -3.826 -19.016 -27.688 1 98.88 239 ARG B O 1
ATOM 4485 N N . VAL B 1 240 ? -4.688 -19.297 -25.594 1 98.88 240 VAL B N 1
ATOM 4486 C CA . VAL B 1 240 ? -4.617 -17.859 -25.297 1 98.88 240 VAL B CA 1
ATOM 4487 C C . VAL B 1 240 ? -3.162 -17.406 -25.297 1 98.88 240 VAL B C 1
ATOM 4489 O O . VAL B 1 240 ? -2.83 -16.359 -25.859 1 98.88 240 VAL B O 1
ATOM 4492 N N . GLY B 1 241 ? -2.248 -18.156 -24.625 1 98.81 241 GLY B N 1
ATOM 4493 C CA . GLY B 1 241 ? -0.833 -17.812 -24.594 1 98.81 241 GLY B CA 1
ATOM 4494 C C . GLY B 1 241 ? -0.213 -17.766 -25.984 1 98.81 241 GLY B C 1
ATOM 4495 O O . GLY B 1 241 ? 0.531 -16.828 -26.297 1 98.81 241 GLY B O 1
ATOM 4496 N N . GLN B 1 242 ? -0.55 -18.734 -26.797 1 98.69 242 GLN B N 1
ATOM 4497 C CA . GLN B 1 242 ? -0.05 -18.797 -28.172 1 98.69 242 GLN B CA 1
ATOM 4498 C C . GLN B 1 242 ? -0.561 -17.609 -28.984 1 98.69 242 GLN B C 1
ATOM 4500 O O . GLN B 1 242 ? 0.194 -17 -29.75 1 98.69 242 GLN B O 1
ATOM 4505 N N . ALA B 1 243 ? -1.82 -17.281 -28.797 1 98.69 243 ALA B N 1
ATOM 4506 C CA . ALA B 1 243 ? -2.416 -16.156 -29.516 1 98.69 243 ALA B CA 1
ATOM 4507 C C . ALA B 1 243 ? -1.769 -14.836 -29.109 1 98.69 243 ALA B C 1
ATOM 4509 O O . ALA B 1 243 ? -1.712 -13.891 -29.906 1 98.69 243 ALA B O 1
ATOM 4510 N N . ASN B 1 244 ? -1.26 -14.789 -27.875 1 98.06 244 ASN B N 1
ATOM 4511 C CA . ASN B 1 244 ? -0.543 -13.617 -27.406 1 98.06 244 ASN B CA 1
ATOM 4512 C C . ASN B 1 244 ? 0.888 -13.578 -27.938 1 98.06 244 ASN B C 1
ATOM 4514 O O . ASN B 1 244 ? 1.624 -12.625 -27.672 1 98.06 244 ASN B O 1
ATOM 4518 N N . GLY B 1 245 ? 1.313 -14.633 -28.609 1 98.06 245 GLY B N 1
ATOM 4519 C CA . GLY B 1 245 ? 2.635 -14.672 -29.219 1 98.06 245 GLY B CA 1
ATOM 4520 C C . GLY B 1 245 ? 3.701 -15.219 -28.297 1 98.06 245 GLY B C 1
ATOM 4521 O O . GLY B 1 245 ? 4.895 -15.109 -28.578 1 98.06 245 GLY B O 1
ATOM 4522 N N . TYR B 1 246 ? 3.326 -15.812 -27.203 1 98.31 246 TYR B N 1
ATOM 4523 C CA . TYR B 1 246 ? 4.309 -16.344 -26.266 1 98.31 246 TYR B CA 1
ATOM 4524 C C . TYR B 1 246 ? 4.895 -17.656 -26.766 1 98.31 246 TYR B C 1
ATOM 4526 O O . TYR B 1 246 ? 4.184 -18.484 -27.344 1 98.31 246 TYR B O 1
ATOM 4534 N N . GLN B 1 247 ? 6.148 -17.828 -26.578 1 98.19 247 GLN B N 1
ATOM 4535 C CA . GLN B 1 247 ? 6.805 -19.109 -26.828 1 98.19 247 GLN B CA 1
ATOM 4536 C C . GLN B 1 247 ? 6.715 -20.016 -25.609 1 98.19 247 GLN B C 1
ATOM 4538 O O . GLN B 1 247 ? 7.605 -20.016 -24.75 1 98.19 247 GLN B O 1
ATOM 4543 N N . LEU B 1 248 ? 5.742 -20.891 -25.625 1 98.5 248 LEU B N 1
ATOM 4544 C CA . LEU B 1 248 ? 5.465 -21.703 -24.453 1 98.5 248 LEU B CA 1
ATOM 4545 C C . LEU B 1 248 ? 6.484 -22.828 -24.328 1 98.5 248 LEU B C 1
ATOM 4547 O O . LEU B 1 248 ? 6.918 -23.406 -25.344 1 98.5 248 LEU B O 1
ATOM 4551 N N . GLU B 1 249 ? 6.852 -23.031 -23.125 1 96.31 249 GLU B N 1
ATOM 4552 C CA . GLU B 1 249 ? 7.738 -24.141 -22.797 1 96.31 249 GLU B CA 1
ATOM 4553 C C . GLU B 1 249 ? 6.945 -25.359 -22.359 1 96.31 249 GLU B C 1
ATOM 4555 O O . GLU B 1 249 ? 5.715 -25.328 -22.312 1 96.31 249 GLU B O 1
ATOM 4560 N N . GLU B 1 250 ? 7.699 -26.453 -22.125 1 95.25 250 GLU B N 1
ATOM 4561 C CA . GLU B 1 250 ? 7.062 -27.672 -21.641 1 95.25 250 GLU B CA 1
ATOM 4562 C C . GLU B 1 250 ? 6.238 -27.391 -20.375 1 95.25 250 GLU B C 1
ATOM 4564 O O . GLU B 1 250 ? 6.66 -26.625 -19.5 1 95.25 250 GLU B O 1
ATOM 4569 N N . ILE B 1 251 ? 5.09 -28.016 -20.359 1 95.12 251 ILE B N 1
ATOM 4570 C CA . ILE B 1 251 ? 4.168 -27.875 -19.234 1 95.12 251 ILE B CA 1
ATOM 4571 C C . ILE B 1 251 ? 3.846 -29.25 -18.672 1 95.12 251 ILE B C 1
ATOM 4573 O O . ILE B 1 251 ? 3.307 -30.109 -19.375 1 95.12 251 ILE B O 1
ATOM 4577 N N . LEU B 1 252 ? 4.203 -29.438 -17.453 1 91.81 252 LEU B N 1
ATOM 4578 C CA . LEU B 1 252 ? 3.996 -30.734 -16.828 1 91.81 252 LEU B CA 1
ATOM 4579 C C . LEU B 1 252 ? 4.648 -31.844 -17.641 1 91.81 252 LEU B C 1
ATOM 4581 O O . LEU B 1 252 ? 4.031 -32.875 -17.891 1 91.81 252 LEU B O 1
ATOM 4585 N N . HIS B 1 253 ? 5.742 -31.516 -18.156 1 92 253 HIS B N 1
ATOM 4586 C CA . HIS B 1 253 ? 6.609 -32.438 -18.891 1 92 253 HIS B CA 1
ATOM 4587 C C . HIS B 1 253 ? 5.98 -32.844 -20.219 1 92 253 HIS B C 1
ATOM 4589 O O . HIS B 1 253 ? 6.25 -33.938 -20.719 1 92 253 HIS B O 1
ATOM 4595 N N . LEU B 1 254 ? 5.133 -32.031 -20.75 1 96.56 254 LEU B N 1
ATOM 4596 C CA . LEU B 1 254 ? 4.508 -32.281 -22.047 1 96.56 254 LEU B CA 1
ATOM 4597 C C . LEU B 1 254 ? 4.664 -31.062 -22.953 1 96.56 254 LEU B C 1
ATOM 4599 O O . LEU B 1 254 ? 4.617 -29.922 -22.484 1 96.56 254 LEU B O 1
ATOM 4603 N N . PRO B 1 255 ? 4.797 -31.359 -24.266 1 97.88 255 PRO B N 1
ATOM 4604 C CA . PRO B 1 255 ? 4.652 -30.234 -25.188 1 97.88 255 PRO B CA 1
ATOM 4605 C C . PRO B 1 255 ? 3.283 -29.562 -25.094 1 97.88 255 PRO B C 1
ATOM 4607 O O . PRO B 1 255 ? 2.266 -30.25 -24.969 1 97.88 255 PRO B O 1
ATOM 4610 N N . PRO B 1 256 ? 3.289 -28.219 -25.141 1 98.5 256 PRO B N 1
ATOM 4611 C CA . PRO B 1 256 ? 2.014 -27.516 -25.031 1 98.5 256 PRO B CA 1
ATOM 4612 C C . PRO B 1 256 ? 0.961 -28.031 -26 1 98.5 256 PRO B C 1
ATOM 4614 O O . PRO B 1 256 ? -0.215 -28.141 -25.656 1 98.5 256 PRO B O 1
ATOM 4617 N N . GLU B 1 257 ? 1.385 -28.406 -27.172 1 98.44 257 GLU B N 1
ATOM 4618 C CA . GLU B 1 257 ? 0.435 -28.812 -28.203 1 98.44 257 GLU B CA 1
ATOM 4619 C C . GLU B 1 257 ? -0.268 -30.109 -27.828 1 98.44 257 GLU B C 1
ATOM 4621 O O . GLU B 1 257 ? -1.426 -30.328 -28.203 1 98.44 257 GLU B O 1
ATOM 4626 N N . ILE B 1 258 ? 0.371 -30.953 -27.125 1 98.62 258 ILE B N 1
ATOM 4627 C CA . ILE B 1 258 ? -0.251 -32.188 -26.703 1 98.62 258 ILE B CA 1
ATOM 4628 C C . ILE B 1 258 ? -1.397 -31.906 -25.734 1 98.62 258 ILE B C 1
ATOM 4630 O O . ILE B 1 258 ? -2.486 -32.469 -25.859 1 98.62 258 ILE B O 1
ATOM 4634 N N . ILE B 1 259 ? -1.176 -31.016 -24.797 1 98.62 259 ILE B N 1
ATOM 4635 C CA . ILE B 1 259 ? -2.211 -30.641 -23.844 1 98.62 259 ILE B CA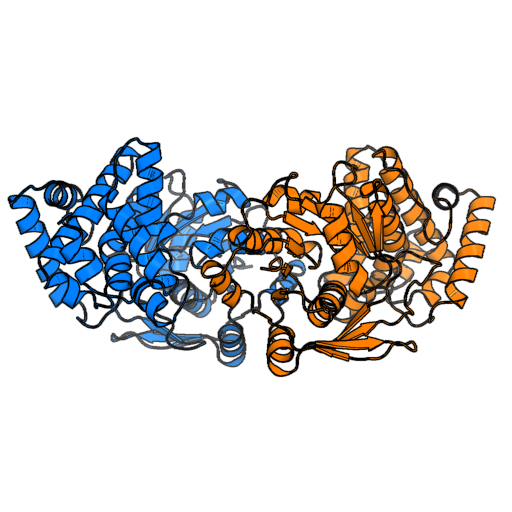 1
ATOM 4636 C C . ILE B 1 259 ? -3.34 -29.906 -24.562 1 98.62 259 ILE B C 1
ATOM 4638 O O . ILE B 1 259 ? -4.52 -30.172 -24.312 1 98.62 259 ILE B O 1
ATOM 4642 N N . ALA B 1 260 ? -2.967 -28.953 -25.453 1 98.62 260 ALA B N 1
ATOM 4643 C CA . ALA B 1 260 ? -3.961 -28.188 -26.203 1 98.62 260 ALA B CA 1
ATOM 4644 C C . ALA B 1 260 ? -4.875 -29.109 -27 1 98.62 260 ALA B C 1
ATOM 4646 O O . ALA B 1 260 ? -6.102 -29 -26.922 1 98.62 260 ALA B O 1
ATOM 4647 N N . ARG B 1 261 ? -4.277 -30.016 -27.734 1 98.5 261 ARG B N 1
ATOM 4648 C CA . ARG B 1 261 ? -5.039 -30.953 -28.562 1 98.5 261 ARG B CA 1
ATOM 4649 C C . ARG B 1 261 ? -5.883 -31.875 -27.703 1 98.5 261 ARG B C 1
ATOM 4651 O O . ARG B 1 261 ? -6.996 -32.25 -28.094 1 98.5 261 ARG B O 1
ATOM 4658 N N . ALA B 1 262 ? -5.316 -32.312 -26.625 1 97.94 262 ALA B N 1
ATOM 4659 C CA . ALA B 1 262 ? -6.074 -33.156 -25.703 1 97.94 262 ALA B CA 1
ATOM 4660 C C . ALA B 1 262 ? -7.344 -32.469 -25.234 1 97.94 262 ALA B C 1
ATOM 4662 O O . ALA B 1 262 ? -8.422 -33.062 -25.203 1 97.94 262 ALA B O 1
ATOM 4663 N N . GLY B 1 263 ? -7.242 -31.219 -24.844 1 97.19 263 GLY B N 1
ATOM 4664 C CA . GLY B 1 263 ? -8.391 -30.438 -24.375 1 97.19 263 GLY B CA 1
ATOM 4665 C C . GLY B 1 263 ? -9.391 -30.156 -25.484 1 97.19 263 GLY B C 1
ATOM 4666 O O . GLY B 1 263 ? -10.547 -29.828 -25.203 1 97.19 263 GLY B O 1
ATOM 4667 N N . GLU B 1 264 ? -8.922 -30.297 -26.703 1 97 264 GLU B N 1
ATOM 4668 C CA . GLU B 1 264 ? -9.773 -30.062 -27.875 1 97 264 GLU B CA 1
ATOM 4669 C C . GLU B 1 264 ? -10.43 -31.359 -28.328 1 97 264 GLU B C 1
ATOM 4671 O O . GLU B 1 264 ? -11.164 -31.359 -29.328 1 97 264 GLU B O 1
ATOM 4676 N N . GLY B 1 265 ? -10.086 -32.469 -27.688 1 95.69 265 GLY B N 1
ATOM 4677 C CA . GLY B 1 265 ? -10.828 -33.688 -27.938 1 95.69 265 GLY B CA 1
ATOM 4678 C C . GLY B 1 265 ? -10.023 -34.719 -28.703 1 95.69 265 GLY B C 1
ATOM 4679 O O . GLY B 1 265 ? -10.555 -35.781 -29.078 1 95.69 265 GLY B O 1
ATOM 4680 N N . ASP B 1 266 ? -8.727 -34.5 -28.938 1 97.62 266 ASP B N 1
ATOM 4681 C CA . ASP B 1 266 ? -7.883 -35.469 -29.625 1 97.62 266 ASP B CA 1
ATOM 4682 C C . ASP B 1 266 ? -7.586 -36.656 -28.734 1 97.62 266 ASP B C 1
ATOM 4684 O O . ASP B 1 266 ? -6.887 -36.531 -27.719 1 97.62 266 ASP B O 1
ATOM 4688 N N . ALA B 1 267 ? -7.938 -37.844 -29.094 1 96.94 267 ALA B N 1
ATOM 4689 C CA . ALA B 1 267 ? -7.871 -39.062 -28.266 1 96.94 267 ALA B CA 1
ATOM 4690 C C . ALA B 1 267 ? -6.426 -39.469 -28 1 96.94 267 ALA B C 1
ATOM 4692 O O . ALA B 1 267 ? -6.086 -39.875 -26.891 1 96.94 267 ALA B O 1
ATOM 4693 N N . ALA B 1 268 ? -5.664 -39.344 -29.016 1 97.81 268 ALA B N 1
ATOM 4694 C CA . ALA B 1 268 ? -4.262 -39.719 -28.859 1 97.81 268 ALA B CA 1
ATOM 4695 C C . ALA B 1 268 ? -3.553 -38.781 -27.891 1 97.81 268 ALA B C 1
ATOM 4697 O O . ALA B 1 268 ? -2.756 -39.219 -27.062 1 97.81 268 ALA B O 1
ATOM 4698 N N . ALA B 1 269 ? -3.824 -37.531 -28.062 1 97.94 269 ALA B N 1
ATOM 4699 C CA . ALA B 1 269 ? -3.252 -36.531 -27.172 1 97.94 269 ALA B CA 1
ATOM 4700 C C . ALA B 1 269 ? -3.748 -36.75 -25.734 1 97.94 269 ALA B C 1
ATOM 4702 O O . ALA B 1 269 ? -2.988 -36.562 -24.781 1 97.94 269 ALA B O 1
ATOM 4703 N N . MET B 1 270 ? -4.973 -37.094 -25.562 1 97 270 MET B N 1
ATOM 4704 C CA . MET B 1 270 ? -5.547 -37.312 -24.25 1 97 270 MET B CA 1
ATOM 4705 C C . MET B 1 270 ? -4.828 -38.469 -23.547 1 97 270 MET B C 1
ATOM 4707 O O . MET B 1 270 ? -4.512 -38.375 -22.359 1 97 270 MET B O 1
ATOM 4711 N N . ARG B 1 271 ? -4.613 -39.5 -24.312 1 97 271 ARG B N 1
ATOM 4712 C CA . ARG B 1 271 ? -3.9 -40.625 -23.766 1 97 271 ARG B CA 1
ATOM 4713 C C . ARG B 1 271 ? -2.488 -40.25 -23.344 1 97 271 ARG B C 1
ATOM 4715 O O . ARG B 1 271 ? -2.02 -40.656 -22.281 1 97 271 ARG B O 1
ATOM 4722 N N . ALA B 1 272 ? -1.885 -39.5 -24.172 1 97.44 272 ALA B N 1
ATOM 4723 C CA . ALA B 1 272 ? -0.53 -39.062 -23.859 1 97.44 272 ALA B CA 1
ATOM 4724 C C . ALA B 1 272 ? -0.509 -38.188 -22.594 1 97.44 272 ALA B C 1
ATOM 4726 O O . ALA B 1 272 ? 0.395 -38.344 -21.766 1 97.44 272 ALA B O 1
ATOM 4727 N N . CYS B 1 273 ? -1.45 -37.344 -22.516 1 96.38 273 CYS B N 1
ATOM 4728 C CA . CYS B 1 273 ? -1.562 -36.5 -21.328 1 96.38 273 CYS B CA 1
ATOM 4729 C C . CYS B 1 273 ? -1.77 -37.344 -20.078 1 96.38 273 CYS B C 1
ATOM 4731 O O . CYS B 1 273 ? -1.1 -37.125 -19.062 1 96.38 273 CYS B O 1
ATOM 4733 N N . ASP B 1 274 ? -2.67 -38.25 -20.125 1 95.44 274 ASP B N 1
ATOM 4734 C CA . ASP B 1 274 ? -2.961 -39.125 -18.984 1 95.44 274 ASP B CA 1
ATOM 4735 C C . ASP B 1 274 ? -1.722 -39.906 -18.562 1 95.44 274 ASP B C 1
ATOM 4737 O O . ASP B 1 274 ? -1.39 -39.969 -17.375 1 95.44 274 ASP B O 1
ATOM 4741 N N . GLU B 1 275 ? -1.127 -40.469 -19.516 1 96 275 GLU B N 1
ATOM 4742 C CA . GLU B 1 275 ? 0.053 -41.281 -19.234 1 96 275 GLU B CA 1
ATOM 4743 C C . GLU B 1 275 ? 1.123 -40.469 -18.516 1 96 275 GLU B C 1
ATOM 4745 O O . GLU B 1 275 ? 1.684 -40.938 -17.516 1 96 275 GLU B O 1
ATOM 4750 N N . GLN B 1 276 ? 1.376 -39.344 -19.016 1 94.62 276 GLN B N 1
ATOM 4751 C CA . GLN B 1 276 ? 2.404 -38.5 -18.422 1 94.62 276 GLN B CA 1
ATOM 4752 C C . GLN B 1 276 ? 1.995 -38.031 -17.031 1 94.62 276 GLN B C 1
ATOM 4754 O O . GLN B 1 276 ? 2.818 -38 -16.109 1 94.62 276 GLN B O 1
ATOM 4759 N N . ARG B 1 277 ? 0.787 -37.656 -16.859 1 92.12 277 ARG B N 1
ATOM 4760 C CA . ARG B 1 277 ? 0.317 -37.156 -15.562 1 92.12 277 ARG B CA 1
ATOM 4761 C C . ARG B 1 277 ? 0.385 -38.25 -14.5 1 92.12 277 ARG B C 1
ATOM 4763 O O . ARG B 1 277 ? 0.74 -37.969 -13.352 1 92.12 277 ARG B O 1
ATOM 4770 N N . PHE B 1 278 ? 0.016 -39.438 -14.875 1 92.44 278 PHE B N 1
ATOM 4771 C CA . PHE B 1 278 ? 0.087 -40.562 -13.945 1 92.44 278 PHE B CA 1
ATOM 4772 C C . PHE B 1 278 ? 1.536 -40.875 -13.602 1 92.44 278 PHE B C 1
ATOM 4774 O O . PHE B 1 278 ? 1.84 -41.281 -12.469 1 92.44 278 PHE B O 1
ATOM 4781 N N . LYS B 1 279 ? 2.369 -40.719 -14.562 1 90.56 279 LYS B N 1
ATOM 4782 C CA . LYS B 1 279 ? 3.797 -40.906 -14.32 1 90.56 279 LYS B CA 1
ATOM 4783 C C . LYS B 1 279 ? 4.332 -39.906 -13.328 1 90.56 279 LYS B C 1
ATOM 4785 O O . LYS B 1 279 ? 5.082 -40.25 -12.414 1 90.56 279 LYS B O 1
ATOM 4790 N N . ASP B 1 280 ? 3.938 -38.656 -13.477 1 84.62 280 ASP B N 1
ATOM 4791 C CA . ASP B 1 280 ? 4.387 -37.562 -12.602 1 84.62 280 ASP B CA 1
ATOM 4792 C C . ASP B 1 280 ? 3.875 -37.75 -11.18 1 84.62 280 ASP B C 1
ATOM 4794 O O . ASP B 1 280 ? 4.539 -37.375 -10.211 1 84.62 280 ASP B O 1
ATOM 4798 N N . SER B 1 281 ? 2.678 -38.25 -11.016 1 82.5 281 SER B N 1
ATOM 4799 C CA . SER B 1 281 ? 2.039 -38.406 -9.719 1 82.5 281 SER B CA 1
ATOM 4800 C C . SER B 1 281 ? 2.777 -39.438 -8.852 1 82.5 281 SER B C 1
ATOM 4802 O O . SER B 1 281 ? 2.666 -39.406 -7.625 1 82.5 281 SER B O 1
ATOM 4804 N N . LYS B 1 282 ? 3.412 -40.344 -9.43 1 75.94 282 LYS B N 1
ATOM 4805 C CA . LYS B 1 282 ? 4.176 -41.344 -8.695 1 75.94 282 LYS B CA 1
ATOM 4806 C C . LYS B 1 282 ? 5.395 -40.719 -8.023 1 75.94 282 LYS B C 1
ATOM 4808 O O . LYS B 1 282 ? 5.945 -41.281 -7.078 1 75.94 282 LYS B O 1
ATOM 4813 N N . ARG B 1 283 ? 5.777 -39.562 -8.422 1 64.69 283 ARG B N 1
ATOM 4814 C CA . ARG B 1 283 ? 6.977 -38.875 -7.914 1 64.69 283 ARG B CA 1
ATOM 4815 C C . ARG B 1 283 ? 6.621 -37.875 -6.84 1 64.69 283 ARG B C 1
ATOM 4817 O O . ARG B 1 283 ? 7.508 -37.344 -6.164 1 64.69 283 ARG B O 1
ATOM 4824 N N . THR B 1 284 ? 5.449 -37.5 -6.742 1 62 284 THR B N 1
ATOM 4825 C CA . THR B 1 284 ? 5.043 -36.469 -5.812 1 62 284 THR B CA 1
ATOM 4826 C C . THR B 1 284 ? 4.137 -37.031 -4.723 1 62 284 THR B C 1
ATOM 4828 O O . THR B 1 284 ? 3.477 -38.062 -4.926 1 62 284 THR B O 1
ATOM 4831 N N . SER B 1 285 ? 4.316 -36.469 -3.543 1 58.47 285 SER B N 1
ATOM 4832 C CA . SER B 1 285 ? 3.455 -36.969 -2.463 1 58.47 285 SER B CA 1
ATOM 4833 C C . SER B 1 285 ? 1.983 -36.719 -2.785 1 58.47 285 SER B C 1
ATOM 4835 O O . SER B 1 285 ? 1.597 -35.625 -3.176 1 58.47 285 SER B O 1
ATOM 4837 N N . SER B 1 286 ? 1.209 -37.75 -2.82 1 54.22 286 SER B N 1
ATOM 4838 C CA . SER B 1 286 ? -0.22 -37.75 -3.115 1 54.22 286 SER B CA 1
ATOM 4839 C C . SER B 1 286 ? -0.978 -36.812 -2.201 1 54.22 286 SER B C 1
ATOM 4841 O O . SER B 1 286 ? -2.082 -36.375 -2.529 1 54.22 286 SER B O 1
ATOM 4843 N N . ALA B 1 287 ? -0.397 -36.344 -1.171 1 64.25 287 ALA B N 1
ATOM 4844 C CA . ALA B 1 287 ? -1.092 -35.594 -0.14 1 64.25 287 ALA B CA 1
ATOM 4845 C C . ALA B 1 287 ? -0.844 -34.094 -0.308 1 64.25 287 ALA B C 1
ATOM 4847 O O . ALA B 1 287 ? -1.463 -33.25 0.375 1 64.25 287 ALA B O 1
ATOM 4848 N N . GLN B 1 288 ? -0.155 -33.75 -1.32 1 71.44 288 GLN B N 1
ATOM 4849 C CA . GLN B 1 288 ? 0.19 -32.344 -1.459 1 71.44 288 GLN B CA 1
ATOM 4850 C C . GLN B 1 288 ? -0.955 -31.547 -2.09 1 71.44 288 GLN B C 1
ATOM 4852 O O . GLN B 1 288 ? -1.558 -32 -3.068 1 71.44 288 GLN B O 1
ATOM 4857 N N . ARG B 1 289 ? -1.373 -30.531 -1.404 1 79 289 ARG B N 1
ATOM 4858 C CA . ARG B 1 289 ? -2.408 -29.641 -1.921 1 79 289 ARG B CA 1
ATOM 4859 C C . ARG B 1 289 ? -1.794 -28.453 -2.654 1 79 289 ARG B C 1
ATOM 4861 O O . ARG B 1 289 ? -0.856 -27.828 -2.154 1 79 289 ARG B O 1
ATOM 4868 N N . PRO B 1 290 ? -2.379 -28.234 -3.809 1 82.81 290 PRO B N 1
ATOM 4869 C CA . PRO B 1 290 ? -1.935 -27.031 -4.504 1 82.81 290 PRO B CA 1
ATOM 4870 C C . PRO B 1 290 ? -2.117 -25.766 -3.67 1 82.81 290 PRO B C 1
ATOM 4872 O O . PRO B 1 290 ? -2.893 -25.766 -2.711 1 82.81 290 PRO B O 1
ATOM 4875 N N . SER B 1 291 ? -1.37 -24.75 -3.957 1 85.31 291 SER B N 1
ATOM 4876 C CA . SER B 1 291 ? -1.273 -23.531 -3.162 1 85.31 291 SER B CA 1
ATOM 4877 C C . SER B 1 291 ? -2.646 -22.906 -2.932 1 85.31 291 SER B C 1
ATOM 4879 O O . SER B 1 291 ? -2.949 -22.453 -1.829 1 85.31 291 SER B O 1
ATOM 4881 N N . MET B 1 292 ? -3.498 -22.922 -3.934 1 91.75 292 MET B N 1
ATOM 4882 C CA . MET B 1 292 ? -4.812 -22.312 -3.781 1 91.75 292 MET B CA 1
ATOM 4883 C C . MET B 1 292 ? -5.699 -23.141 -2.854 1 91.75 292 MET B C 1
ATOM 4885 O O . MET B 1 292 ? -6.523 -22.578 -2.121 1 91.75 292 MET B O 1
ATOM 4889 N N . GLY B 1 293 ? -5.539 -24.469 -2.959 1 88.38 293 GLY B N 1
ATOM 4890 C CA . GLY B 1 293 ? -6.227 -25.328 -1.999 1 88.38 293 GLY B CA 1
ATOM 4891 C C . GLY B 1 293 ? -5.863 -25.016 -0.56 1 88.38 293 GLY B C 1
ATOM 4892 O O . GLY B 1 293 ? -6.727 -25.016 0.319 1 88.38 293 GLY B O 1
ATOM 4893 N N . GLN B 1 294 ? -4.633 -24.688 -0.338 1 86.06 294 GLN B N 1
ATOM 4894 C CA . GLN B 1 294 ? -4.16 -24.297 0.986 1 86.06 294 GLN B CA 1
ATOM 4895 C C . GLN B 1 294 ? -4.777 -22.984 1.424 1 86.06 294 GLN B C 1
ATOM 4897 O O . GLN B 1 294 ? -5.164 -22.828 2.584 1 86.06 294 GLN B O 1
ATOM 4902 N N . ASP B 1 295 ? -4.832 -22.031 0.523 1 90.62 295 ASP B N 1
ATOM 4903 C CA . ASP B 1 295 ? -5.457 -20.75 0.816 1 90.62 295 ASP B CA 1
ATOM 4904 C C . ASP B 1 295 ? -6.918 -20.922 1.22 1 90.62 295 ASP B C 1
ATOM 4906 O O . ASP B 1 295 ? -7.383 -20.297 2.18 1 90.62 295 ASP B O 1
ATOM 4910 N N . MET B 1 296 ? -7.586 -21.812 0.485 1 91.19 296 MET B N 1
ATOM 4911 C CA . MET B 1 296 ? -8.992 -22.078 0.774 1 91.19 296 MET B CA 1
ATOM 4912 C C . MET B 1 296 ? -9.156 -22.672 2.168 1 91.19 296 MET B C 1
ATOM 4914 O O . MET B 1 296 ? -10.039 -22.266 2.924 1 91.19 296 MET B O 1
ATOM 4918 N N . GLN B 1 297 ? -8.281 -23.547 2.479 1 85.69 297 GLN B N 1
ATOM 4919 C CA . GLN B 1 297 ? -8.336 -24.188 3.783 1 85.69 297 GLN B CA 1
ATOM 4920 C C . GLN B 1 297 ? -8.086 -23.188 4.906 1 85.69 297 GLN B C 1
ATOM 4922 O O . GLN B 1 297 ? -8.672 -23.297 5.984 1 85.69 297 GLN B O 1
ATOM 4927 N N . LYS B 1 298 ? -7.305 -22.266 4.609 1 86.62 298 LYS B N 1
ATOM 4928 C CA . LYS B 1 298 ? -6.945 -21.25 5.605 1 86.62 298 LYS B CA 1
ATOM 4929 C C . LYS B 1 298 ? -7.934 -20.094 5.594 1 86.62 298 LYS B C 1
ATOM 4931 O O . LYS B 1 298 ? -7.754 -19.109 6.316 1 86.62 298 LYS B O 1
ATOM 4936 N N . GLY B 1 299 ? -8.914 -20.156 4.707 1 90.31 299 GLY B N 1
ATOM 4937 C CA . GLY B 1 299 ? -9.93 -19.109 4.625 1 90.31 299 GLY B CA 1
ATOM 4938 C C . GLY B 1 299 ? -9.422 -17.828 3.994 1 90.31 299 GLY B C 1
ATOM 4939 O O . GLY B 1 299 ? -9.977 -16.75 4.23 1 90.31 299 GLY B O 1
ATOM 4940 N N . ARG B 1 300 ? -8.359 -17.891 3.266 1 93.62 300 ARG B N 1
ATOM 4941 C CA . ARG B 1 300 ? -7.742 -16.719 2.652 1 93.62 300 ARG B CA 1
ATOM 4942 C C . ARG B 1 300 ? -8.328 -16.453 1.27 1 93.62 300 ARG B C 1
ATOM 4944 O O . ARG B 1 300 ? -8.898 -17.344 0.647 1 93.62 300 ARG B O 1
ATOM 4951 N N . ARG B 1 301 ? -8.289 -15.172 0.842 1 96 301 ARG B N 1
ATOM 4952 C CA . ARG B 1 301 ? -8.523 -14.812 -0.553 1 96 301 ARG B CA 1
ATOM 4953 C C . ARG B 1 301 ? -7.594 -15.586 -1.482 1 96 301 ARG B C 1
ATOM 4955 O O . ARG B 1 301 ? -6.414 -15.766 -1.177 1 96 301 ARG B O 1
ATOM 4962 N N . THR B 1 302 ? -8.109 -16.109 -2.623 1 96.81 302 THR B N 1
ATOM 4963 C CA . THR B 1 302 ? -7.297 -16.891 -3.547 1 96.81 302 THR B CA 1
ATOM 4964 C C . THR B 1 302 ? -6.82 -16.031 -4.715 1 96.81 302 THR B C 1
ATOM 4966 O O . THR B 1 302 ? -7.258 -14.891 -4.871 1 96.81 302 THR B O 1
ATOM 4969 N N . GLU B 1 303 ? -5.969 -16.594 -5.539 1 97.62 303 GLU B N 1
ATOM 4970 C CA . GLU B 1 303 ? -5.453 -15.922 -6.734 1 97.62 303 GLU B CA 1
ATOM 4971 C C . GLU B 1 303 ? -6.234 -16.344 -7.977 1 97.62 303 GLU B C 1
ATOM 4973 O O . GLU B 1 303 ? -5.75 -16.188 -9.102 1 97.62 303 GLU B O 1
ATOM 4978 N N . ILE B 1 304 ? -7.465 -16.844 -7.812 1 98.31 304 ILE B N 1
ATOM 4979 C CA . ILE B 1 304 ? -8.234 -17.438 -8.906 1 98.31 304 ILE B CA 1
ATOM 4980 C C . ILE B 1 304 ? -8.414 -16.406 -10.016 1 98.31 304 ILE B C 1
ATOM 4982 O O . ILE B 1 304 ? -8.336 -16.734 -11.203 1 98.31 304 ILE B O 1
ATOM 4986 N N . GLU B 1 305 ? -8.594 -15.117 -9.672 1 97.75 305 GLU B N 1
ATOM 4987 C CA . GLU B 1 305 ? -8.812 -14.055 -10.656 1 97.75 305 GLU B CA 1
ATOM 4988 C C . GLU B 1 305 ? -7.531 -13.734 -11.414 1 97.75 305 GLU B C 1
ATOM 4990 O O . GLU B 1 305 ? -7.578 -13.18 -12.516 1 97.75 305 GLU B O 1
ATOM 4995 N N . PHE B 1 306 ? -6.41 -14.117 -10.844 1 98.19 306 PHE B N 1
ATOM 4996 C CA . PHE B 1 306 ? -5.113 -13.797 -11.43 1 98.19 306 PHE B CA 1
ATOM 4997 C C . PHE B 1 306 ? -4.543 -15 -12.172 1 98.19 306 PHE B C 1
ATOM 4999 O O . PHE B 1 306 ? -3.496 -14.898 -12.82 1 98.19 306 PHE B O 1
ATOM 5006 N N . LEU B 1 307 ? -5.172 -16.125 -12.016 1 98 307 LEU B N 1
ATOM 5007 C CA . LEU B 1 307 ? -4.832 -17.344 -12.727 1 98 307 LEU B CA 1
ATOM 5008 C C . LEU B 1 307 ? -5.867 -17.656 -13.805 1 98 307 LEU B C 1
ATOM 5010 O O . LEU B 1 307 ? -5.871 -17.016 -14.867 1 98 307 LEU B O 1
ATOM 5014 N N . ASN B 1 308 ? -6.867 -18.453 -13.484 1 98.75 308 ASN B N 1
ATOM 5015 C CA . ASN B 1 308 ? -7.891 -18.812 -14.453 1 98.75 308 ASN B CA 1
ATOM 5016 C C . ASN B 1 308 ? -8.68 -17.594 -14.922 1 98.75 308 ASN B C 1
ATOM 5018 O O . ASN B 1 308 ? -9 -17.484 -16.109 1 98.75 308 ASN B O 1
ATOM 5022 N N . GLY B 1 309 ? -8.969 -16.719 -14.008 1 98.81 309 GLY B N 1
ATOM 5023 C CA . GLY B 1 309 ? -9.648 -15.5 -14.406 1 98.81 309 GLY B CA 1
ATOM 5024 C C . GLY B 1 309 ? -8.828 -14.656 -15.367 1 98.81 309 GLY B C 1
ATOM 5025 O O . GLY B 1 309 ? -9.391 -14 -16.25 1 98.81 309 GLY B O 1
ATOM 5026 N N . PHE B 1 310 ? -7.574 -14.656 -15.164 1 98.75 310 PHE B N 1
ATOM 5027 C CA . PHE B 1 310 ? -6.688 -13.922 -16.062 1 98.75 310 PHE B CA 1
ATOM 5028 C C . PHE B 1 310 ? -6.734 -14.508 -17.469 1 98.75 310 PHE B C 1
ATOM 5030 O O . PHE B 1 310 ? -6.777 -13.773 -18.453 1 98.75 310 PHE B O 1
ATOM 5037 N N . VAL B 1 311 ? -6.742 -15.781 -17.578 1 98.88 311 VAL B N 1
ATOM 5038 C CA . VAL B 1 311 ? -6.855 -16.469 -18.859 1 98.88 311 VAL B CA 1
ATOM 5039 C C . VAL B 1 311 ? -8.148 -16.031 -19.562 1 98.88 311 VAL B C 1
ATOM 5041 O O . VAL B 1 311 ? -8.141 -15.742 -20.75 1 98.88 311 VAL B O 1
ATOM 5044 N N . VAL B 1 312 ? -9.234 -15.969 -18.828 1 98.88 312 VAL B N 1
ATOM 5045 C CA . VAL B 1 312 ? -10.531 -15.594 -19.375 1 98.88 312 VAL B CA 1
ATOM 5046 C C . VAL B 1 312 ? -10.461 -14.172 -19.938 1 98.88 312 VAL B C 1
ATOM 5048 O O . VAL B 1 312 ? -10.875 -13.922 -21.078 1 98.88 312 VAL B O 1
ATOM 5051 N N . ARG B 1 313 ? -9.93 -13.258 -19.156 1 98.56 313 ARG B N 1
ATOM 5052 C CA . ARG B 1 313 ? -9.859 -11.867 -19.578 1 98.56 313 ARG B CA 1
ATOM 5053 C C . ARG B 1 313 ? -8.977 -11.711 -20.812 1 98.56 313 ARG B C 1
ATOM 5055 O O . ARG B 1 313 ? -9.32 -10.992 -21.75 1 98.56 313 ARG B O 1
ATOM 5062 N N . GLU B 1 314 ? -7.816 -12.367 -20.828 1 98.44 314 GLU B N 1
ATOM 5063 C CA . GLU B 1 314 ? -6.934 -12.328 -22 1 98.44 314 GLU B CA 1
ATOM 5064 C C . GLU B 1 314 ? -7.594 -12.961 -23.219 1 98.44 314 GLU B C 1
ATOM 5066 O O . GLU B 1 314 ? -7.449 -12.469 -24.344 1 98.44 314 GLU B O 1
ATOM 5071 N N . GLY B 1 315 ? -8.242 -14.094 -22.969 1 98.75 315 GLY B N 1
ATOM 5072 C CA . GLY B 1 315 ? -8.984 -14.719 -24.062 1 98.75 315 GLY B CA 1
ATOM 5073 C C . GLY B 1 315 ? -10.031 -13.805 -24.672 1 98.75 315 GLY B C 1
ATOM 5074 O O . GLY B 1 315 ? -10.156 -13.727 -25.891 1 98.75 315 GLY B O 1
ATOM 5075 N N . GLU B 1 316 ? -10.758 -13.109 -23.828 1 98.44 316 GLU B N 1
ATOM 5076 C CA . GLU B 1 316 ? -11.773 -12.164 -24.297 1 98.44 316 GLU B CA 1
ATOM 5077 C C . GLU B 1 316 ? -11.156 -11.086 -25.172 1 98.44 316 GLU B C 1
ATOM 5079 O O . GLU B 1 316 ? -11.711 -10.727 -26.219 1 98.44 316 GLU B O 1
ATOM 5084 N N . ARG B 1 317 ? -10.07 -10.555 -24.75 1 97.94 317 ARG B N 1
ATOM 5085 C CA . ARG B 1 317 ? -9.359 -9.523 -25.516 1 97.94 317 ARG B CA 1
ATOM 5086 C C . ARG B 1 317 ? -8.992 -10.039 -26.906 1 97.94 317 ARG B C 1
ATOM 5088 O O . ARG B 1 317 ? -8.961 -9.266 -27.875 1 97.94 317 ARG B O 1
ATOM 5095 N N . LEU B 1 318 ? -8.727 -11.32 -27.016 1 98.19 318 LEU B N 1
ATOM 5096 C CA . LEU B 1 318 ? -8.242 -11.93 -28.266 1 98.19 318 LEU B CA 1
ATOM 5097 C C . LEU B 1 318 ? -9.391 -12.57 -29.031 1 98.19 318 LEU B C 1
ATOM 5099 O O . LEU B 1 318 ? -9.18 -13.102 -30.125 1 98.19 318 LEU B O 1
ATOM 5103 N N . GLY B 1 319 ? -10.617 -12.578 -28.469 1 98.12 319 GLY B N 1
ATOM 5104 C CA . GLY B 1 319 ? -11.758 -13.227 -29.094 1 98.12 319 GLY B CA 1
ATOM 5105 C C . GLY B 1 319 ? -11.734 -14.734 -28.969 1 98.12 319 GLY B C 1
ATOM 5106 O O . GLY B 1 319 ? -12.289 -15.453 -29.797 1 98.12 319 GLY B O 1
ATOM 5107 N N . ILE B 1 320 ? -11.008 -15.32 -28.016 1 98.31 320 ILE B N 1
ATOM 5108 C CA . ILE B 1 320 ? -10.93 -16.75 -27.75 1 98.31 320 ILE B CA 1
ATOM 5109 C C . ILE B 1 320 ? -11.805 -17.109 -26.547 1 98.31 320 ILE B C 1
ATOM 5111 O O . ILE B 1 320 ? -11.602 -16.594 -25.453 1 98.31 320 ILE B O 1
ATOM 5115 N N . ALA B 1 321 ? -12.734 -17.969 -26.75 1 97.69 321 ALA B N 1
ATOM 5116 C CA . ALA B 1 321 ? -13.617 -18.391 -25.672 1 97.69 321 ALA B CA 1
ATOM 5117 C C . ALA B 1 321 ? -12.891 -19.312 -24.688 1 97.69 321 ALA B C 1
ATOM 5119 O O . ALA B 1 321 ? -12.281 -20.297 -25.094 1 97.69 321 ALA B O 1
ATOM 5120 N N . CYS B 1 322 ? -12.867 -18.922 -23.453 1 98.31 322 CYS B N 1
ATOM 5121 C CA . CYS B 1 322 ? -12.289 -19.75 -22.391 1 98.31 322 CYS B CA 1
ATOM 5122 C C . CYS B 1 322 ? -13.359 -20.156 -21.391 1 98.31 322 CYS B C 1
ATOM 5124 O O . CYS B 1 322 ? -13.273 -19.828 -20.203 1 98.31 322 CYS B O 1
ATOM 5126 N N . THR B 1 323 ? -14.258 -20.984 -21.828 1 97.88 323 THR B N 1
ATOM 5127 C CA . THR B 1 323 ? -15.484 -21.281 -21.094 1 97.88 323 THR B CA 1
ATOM 5128 C C . THR B 1 323 ? -15.18 -22.094 -19.844 1 97.88 323 THR B C 1
ATOM 5130 O O . THR B 1 323 ? -15.805 -21.891 -18.797 1 97.88 323 THR B O 1
ATOM 5133 N N . ALA B 1 324 ? -14.266 -23.047 -19.938 1 98.19 324 ALA B N 1
ATOM 5134 C CA . ALA B 1 324 ? -13.922 -23.859 -18.766 1 98.19 324 ALA B CA 1
ATOM 5135 C C . ALA B 1 324 ? -13.289 -23 -17.672 1 98.19 324 ALA B C 1
ATOM 5137 O O . ALA B 1 324 ? -13.664 -23.109 -16.5 1 98.19 324 ALA B O 1
ATOM 5138 N N . ASN B 1 325 ? -12.32 -22.172 -18.078 1 98.75 325 ASN B N 1
ATOM 5139 C CA . ASN B 1 325 ? -11.664 -21.297 -17.109 1 98.75 325 ASN B CA 1
ATOM 5140 C C . ASN B 1 325 ? -12.656 -20.328 -16.484 1 98.75 325 ASN B C 1
ATOM 5142 O O . ASN B 1 325 ? -12.555 -20 -15.289 1 98.75 325 ASN B O 1
ATOM 5146 N N . ALA B 1 326 ? -13.586 -19.844 -17.266 1 98.56 326 ALA B N 1
ATOM 5147 C CA . ALA B 1 326 ? -14.609 -18.938 -16.734 1 98.56 326 ALA B CA 1
ATOM 5148 C C . ALA B 1 326 ? -15.477 -19.641 -15.688 1 98.56 326 ALA B C 1
ATOM 5150 O O . ALA B 1 326 ? -15.742 -19.078 -14.625 1 98.56 326 ALA B O 1
ATOM 5151 N N . ALA B 1 327 ? -15.93 -20.828 -16.031 1 98.25 327 ALA B N 1
ATOM 5152 C CA . ALA B 1 327 ? -16.766 -21.609 -15.117 1 98.25 327 ALA B CA 1
ATOM 5153 C C . ALA B 1 327 ? -16.031 -21.891 -13.812 1 98.25 327 ALA B C 1
ATOM 5155 O O . ALA B 1 327 ? -16.578 -21.703 -12.727 1 98.25 327 ALA B O 1
ATOM 5156 N N . LEU B 1 328 ? -14.805 -22.328 -13.93 1 98.38 328 LEU B N 1
ATOM 5157 C CA . LEU B 1 328 ? -14.016 -22.625 -12.742 1 98.38 328 LEU B CA 1
ATOM 5158 C C . LEU B 1 328 ? -13.836 -21.375 -11.883 1 98.38 328 LEU B C 1
ATOM 5160 O O . LEU B 1 328 ? -13.945 -21.438 -10.656 1 98.38 328 LEU B O 1
ATOM 5164 N N . THR B 1 329 ? -13.484 -20.266 -12.516 1 98.5 329 THR B N 1
ATOM 5165 C CA . THR B 1 329 ? -13.281 -19.016 -11.805 1 98.5 329 THR B CA 1
ATOM 5166 C C . THR B 1 329 ? -14.508 -18.641 -10.984 1 98.5 329 THR B C 1
ATOM 5168 O O . THR B 1 329 ? -14.398 -18.297 -9.805 1 98.5 329 THR B O 1
ATOM 5171 N N . ASP B 1 330 ? -15.641 -18.781 -11.609 1 97.94 330 ASP B N 1
ATOM 5172 C CA . ASP B 1 330 ? -16.891 -18.453 -10.938 1 97.94 330 ASP B CA 1
ATOM 5173 C C . ASP B 1 330 ? -17.141 -19.359 -9.734 1 97.94 330 ASP B C 1
ATOM 5175 O O . ASP B 1 330 ? -17.5 -18.891 -8.656 1 97.94 330 ASP B O 1
ATOM 5179 N N . ILE B 1 331 ? -16.938 -20.625 -9.906 1 97.88 331 ILE B N 1
ATOM 5180 C CA . ILE B 1 331 ? -17.203 -21.609 -8.859 1 97.88 331 ILE B CA 1
ATOM 5181 C C . ILE B 1 331 ? -16.266 -21.359 -7.68 1 97.88 331 ILE B C 1
ATOM 5183 O O . ILE B 1 331 ? -16.688 -21.344 -6.523 1 97.88 331 ILE B O 1
ATOM 5187 N N . VAL B 1 332 ? -14.977 -21.172 -7.973 1 97.94 332 VAL B N 1
ATOM 5188 C CA . VAL B 1 332 ? -14 -20.938 -6.91 1 97.94 332 VAL B CA 1
ATOM 5189 C C . VAL B 1 332 ? -14.359 -19.688 -6.125 1 97.94 332 VAL B C 1
ATOM 5191 O O . VAL B 1 332 ? -14.289 -19.672 -4.895 1 97.94 332 VAL B O 1
ATOM 5194 N N . LYS B 1 333 ? -14.727 -18.594 -6.816 1 97 333 LYS B N 1
ATOM 5195 C CA . LYS B 1 333 ? -15.117 -17.359 -6.145 1 97 333 LYS B CA 1
ATOM 5196 C C . LYS B 1 333 ? -16.312 -17.594 -5.223 1 97 333 LYS B C 1
ATOM 5198 O O . LYS B 1 333 ? -16.359 -17.047 -4.117 1 97 333 LYS B O 1
ATOM 5203 N N . ARG B 1 334 ? -17.297 -18.375 -5.66 1 96.38 334 ARG B N 1
ATOM 5204 C CA . ARG B 1 334 ? -18.484 -18.672 -4.859 1 96.38 334 ARG B CA 1
ATOM 5205 C C . ARG B 1 334 ? -18.125 -19.5 -3.631 1 96.38 334 ARG B C 1
ATOM 5207 O O . ARG B 1 334 ? -18.672 -19.297 -2.551 1 96.38 334 ARG B O 1
ATOM 5214 N N . VAL B 1 335 ? -17.188 -20.469 -3.836 1 96.44 335 VAL B N 1
ATOM 5215 C CA . VAL B 1 335 ? -16.719 -21.266 -2.705 1 96.44 335 VAL B CA 1
ATOM 5216 C C . VAL B 1 335 ? -15.977 -20.375 -1.723 1 96.44 335 VAL B C 1
ATOM 5218 O O . VAL B 1 335 ? -16.172 -20.469 -0.509 1 96.44 335 VAL B O 1
ATOM 5221 N N . GLU B 1 336 ? -15.141 -19.5 -2.246 1 95.25 336 GLU B N 1
ATOM 5222 C CA . GLU B 1 336 ? -14.352 -18.578 -1.434 1 95.25 336 GLU B CA 1
ATOM 5223 C C . GLU B 1 336 ? -15.25 -17.703 -0.576 1 95.25 336 GLU B C 1
ATOM 5225 O O . GLU B 1 336 ? -14.922 -17.406 0.576 1 95.25 336 GLU B O 1
ATOM 5230 N N . ARG B 1 337 ? -16.406 -17.297 -1.086 1 93.62 337 ARG B N 1
ATOM 5231 C CA . ARG B 1 337 ? -17.328 -16.422 -0.392 1 93.62 337 ARG B CA 1
ATOM 5232 C C . ARG B 1 337 ? -18.25 -17.203 0.541 1 93.62 337 ARG B C 1
ATOM 5234 O O . ARG B 1 337 ? -19.094 -16.625 1.225 1 93.62 337 ARG B O 1
ATOM 5241 N N . GLY B 1 338 ? -18.203 -18.484 0.471 1 92.81 338 GLY B N 1
ATOM 5242 C CA . GLY B 1 338 ? -19.031 -19.328 1.327 1 92.81 338 GLY B CA 1
ATOM 5243 C C . GLY B 1 338 ? -20.406 -19.594 0.756 1 92.81 338 GLY B C 1
ATOM 5244 O O . GLY B 1 338 ? -21.281 -20.141 1.441 1 92.81 338 GLY B O 1
ATOM 5245 N N . GLU B 1 339 ? -20.578 -19.234 -0.492 1 95 339 GLU B N 1
ATOM 5246 C CA . GLU B 1 339 ? -21.859 -19.5 -1.146 1 95 339 GLU B CA 1
ATOM 5247 C C . GLU B 1 339 ? -22.016 -20.969 -1.496 1 95 339 GLU B C 1
ATOM 5249 O O . GLU B 1 339 ? -23.125 -21.484 -1.588 1 95 339 GLU B O 1
ATOM 5254 N N . LEU B 1 340 ? -20.891 -21.625 -1.762 1 95.38 340 LEU B N 1
ATOM 5255 C CA . LEU B 1 340 ? -20.812 -23.062 -2.039 1 95.38 340 LEU B CA 1
ATOM 5256 C C . LEU B 1 340 ? -19.797 -23.734 -1.132 1 95.38 340 LEU B C 1
ATOM 5258 O O . LEU B 1 340 ? -18.828 -23.109 -0.701 1 95.38 340 LEU B O 1
ATOM 5262 N N . LYS B 1 341 ? -20.062 -24.922 -0.804 1 95.81 341 LYS B N 1
ATOM 5263 C CA . LYS B 1 341 ? -19.047 -25.75 -0.182 1 95.81 341 LYS B CA 1
ATOM 5264 C C . LYS B 1 341 ? -18.203 -26.469 -1.235 1 95.81 341 LYS B C 1
ATOM 5266 O O . LYS B 1 341 ? -18.719 -26.828 -2.301 1 95.81 341 LYS B O 1
ATOM 5271 N N . PRO B 1 342 ? -16.984 -26.688 -0.978 1 96.19 342 PRO B N 1
ATOM 5272 C CA . PRO B 1 342 ? -16.219 -27.484 -1.931 1 96.19 342 PRO B CA 1
ATOM 5273 C C . PRO B 1 342 ? -16.844 -28.844 -2.217 1 96.19 342 PRO B C 1
ATOM 5275 O O . PRO B 1 342 ? -17.266 -29.531 -1.289 1 96.19 342 PRO B O 1
ATOM 5278 N N . ASP B 1 343 ? -16.984 -29.156 -3.443 1 96.69 343 ASP B N 1
ATOM 5279 C CA . ASP B 1 343 ? -17.656 -30.375 -3.893 1 96.69 343 ASP B CA 1
ATOM 5280 C C . ASP B 1 343 ? -17.219 -30.734 -5.312 1 96.69 343 ASP B C 1
ATOM 5282 O O . ASP B 1 343 ? -17.375 -29.938 -6.238 1 96.69 343 ASP B O 1
ATOM 5286 N N . PRO B 1 344 ? -16.656 -31.953 -5.508 1 95.81 344 PRO B N 1
ATOM 5287 C CA . PRO B 1 344 ? -16.281 -32.344 -6.863 1 95.81 344 PRO B CA 1
ATOM 5288 C C . PRO B 1 344 ? -17.422 -32.25 -7.859 1 95.81 344 PRO B C 1
ATOM 5290 O O . PRO B 1 344 ? -17.203 -32.094 -9.062 1 95.81 344 PRO B O 1
ATOM 5293 N N . ARG B 1 345 ? -18.781 -32.344 -7.355 1 95.56 345 ARG B N 1
ATOM 5294 C CA . ARG B 1 345 ? -19.969 -32.312 -8.211 1 95.56 345 ARG B CA 1
ATOM 5295 C C . ARG B 1 345 ? -20.078 -30.953 -8.938 1 95.56 345 ARG B C 1
ATOM 5297 O O . ARG B 1 345 ? -20.75 -30.859 -9.961 1 95.56 345 ARG B O 1
ATOM 5304 N N . HIS B 1 346 ? -19.297 -29.891 -8.383 1 95.88 346 HIS B N 1
ATOM 5305 C CA . HIS B 1 346 ? -19.312 -28.594 -9.047 1 95.88 346 HIS B CA 1
ATOM 5306 C C . HIS B 1 346 ? -18.703 -28.672 -10.445 1 95.88 346 HIS B C 1
ATOM 5308 O O . HIS B 1 346 ? -19.078 -27.906 -11.336 1 95.88 346 HIS B O 1
ATOM 5314 N N . ILE B 1 347 ? -17.781 -29.688 -10.633 1 96.12 347 ILE B N 1
ATOM 5315 C CA . ILE B 1 347 ? -17.094 -29.859 -11.922 1 96.12 347 ILE B CA 1
ATOM 5316 C C . ILE B 1 347 ? -17.719 -31.016 -12.688 1 96.12 347 ILE B C 1
ATOM 5318 O O . ILE B 1 347 ? -18.047 -30.891 -13.867 1 96.12 347 ILE B O 1
ATOM 5322 N N . THR B 1 348 ? -17.953 -32.156 -12.102 1 94.56 348 THR B N 1
ATOM 5323 C CA . THR B 1 348 ? -18.406 -33.344 -12.773 1 94.56 348 THR B CA 1
ATOM 5324 C C . THR B 1 348 ? -19.812 -33.188 -13.344 1 94.56 348 THR B C 1
ATOM 5326 O O . THR B 1 348 ? -20.172 -33.844 -14.32 1 94.56 348 THR B O 1
ATOM 5329 N N . GLU B 1 349 ? -20.516 -32.219 -12.805 1 92.75 349 GLU B N 1
ATOM 5330 C CA . GLU B 1 349 ? -21.891 -32 -13.258 1 92.75 349 GLU B CA 1
ATOM 5331 C C . GLU B 1 349 ? -21.984 -30.828 -14.219 1 92.75 349 GLU B C 1
ATOM 5333 O O . GLU B 1 349 ? -23.047 -30.531 -14.758 1 92.75 349 GLU B O 1
ATOM 5338 N N . LEU B 1 350 ? -20.953 -30.062 -14.453 1 88.94 350 LEU B N 1
ATOM 5339 C CA . LEU B 1 350 ? -20.938 -28.922 -15.375 1 88.94 350 LEU B CA 1
ATOM 5340 C C . LEU B 1 350 ? -21.141 -29.391 -16.812 1 88.94 350 LEU B C 1
ATOM 5342 O O . LEU B 1 350 ? -21.578 -28.625 -17.656 1 88.94 350 LEU B O 1
ATOM 5346 N N . ARG B 1 351 ? -21.047 -30.656 -17.219 1 77.38 351 ARG B N 1
ATOM 5347 C CA . ARG B 1 351 ? -21.141 -31.25 -18.562 1 77.38 351 ARG B CA 1
ATOM 5348 C C . ARG B 1 351 ? -20.188 -30.562 -19.531 1 77.38 351 ARG B C 1
ATOM 5350 O O . ARG B 1 351 ? -20.547 -30.266 -20.656 1 77.38 351 ARG B O 1
ATOM 5357 N N . MET B 1 352 ? -19.188 -29.969 -19.047 1 73.81 352 MET B N 1
ATOM 5358 C CA . MET B 1 352 ? -18.156 -29.375 -19.891 1 73.81 352 MET B CA 1
ATOM 5359 C C . MET B 1 352 ? -16.938 -30.281 -19.984 1 73.81 352 MET B C 1
ATOM 5361 O O . MET B 1 352 ? -15.875 -29.859 -20.438 1 73.81 352 MET B O 1
ATOM 5365 N N . ASN B 1 353 ? -17.188 -31.516 -19.578 1 66.94 353 ASN B N 1
ATOM 5366 C CA . ASN B 1 353 ? -16.094 -32.469 -19.531 1 66.94 353 ASN B CA 1
ATOM 5367 C C . ASN B 1 353 ? -15.914 -33.188 -20.859 1 66.94 353 ASN B C 1
ATOM 5369 O O . ASN B 1 353 ? -16.875 -33.344 -21.625 1 66.94 353 ASN B O 1
#

InterPro domains:
  IPR003710 Ketopantoate reductase ApbA/PanE [TIGR00745] (4-337)
  IPR008927 6-phosphogluconate dehydrogenase-like, C-terminal domain superfamily [SSF48179] (191-336)
  IPR013328 6-phosphogluconate dehydrogenase, domain 2 [G3DSA:1.10.1040.10] (194-339)
  IPR013332 Ketopantoate reductase, N-terminal domain [PF02558] (5-149)
  IPR013752 Ketopantoate reductase, C-terminal domain [PF08546] (191-336)
  IPR036291 NAD(P)-binding domain superfamily [SSF51735] (3-120)
  IPR050838 2-dehydropantoate 2-reductase-like [PTHR43765] (3-336)

Foldseek 3Di:
DAAAEEEEACFQQSVLLQLLLVVVPGNYEYEYQDVQQQVCLQVFNAWEAEPDPDDIDGGRHHYDYLVRLVCLVVDQAGQEYEYEDQLVCLQVSLLSNLVRHDPNHAYEYAYAFDRQVSNCVRNNLSRGKYKYFPPWDWGDPDRRYIYTYDDACPPPDAGMEIEHPQLDDDPVSVVVQVSSVSNHHYDYGSQRLQANLLRLLLCQLAQLLCLQAVAARLVLLVDPLSNLLSLLLSLLSLVLSVLVVHDHDDHLNHDSVLSNVSNVPDPVSVVVSSVSSVVVCVVDDRPDHDPNSVCSVVLHDGCLCRRLVVSCVSCVVSVHHSPSSVLSSVSSVCCSVVVDPRRSCSRSVVVSD/DAAAEEEEACFQQSVLLQLLLVVVPGNYEYEYQDVQQQVCLQVFNAWEAEPDPDDIDGGRHHYDYLVRLVCLVVDQAGQEYEYEDQLVCLQVSLLSNLVRHDPNHAYEYAYAFDRQVSSCVRNNLSRYKYKYFPPWAWGPPDRRYIYTYDDACPPPDAGMEIEHPQLDDDPVSVVVQVSSVSNHHYDYGSQRLQANLLVLLLCQLAQLLCLQAVAARLVLLVDPLSNLLSLLLSLLSLVLSVLVVHDHDDHLNHDSVLSNVSNVPDPVSVVVSSVSSVVVCVVDDSPDHDPNSVCSVVLHDGCLCRRLVVSCVSCVVSVHHSPSSVLSSVSSVCCSVVVDPRRSCSRSVVVSD

Secondary structure (DSSP, 8-state):
-PPEEEEE--SHHHHHHHHHHHHTT-EEEEE-S-HHHHHHHHHH-EEEEESSSPPPEEE--EEE-GGGGGGGGGSPPEEEEEE-S-GGGHHHHHHHHHTTEEEEEEEEE-SSS--HHHHHHHH-GGGEEEEEE-S--EEEEETTEEEE-S---GGG---EEEEETT----HHHHHHHHHHHTTS-EEE-S-HHHHHHHHHHHHHTTHHHHHHH---HHHHHH-HHHHHHHHHHHHHHHHHHHHTT-----BTTB-HHHHHHHHTT-HHHHHHHHHHHHHHHTTS-TTPPPHHHHHHHTTPPPSGGGTHHHHHHHHHHHT---HHHHHHHHHHHHHHTTSS---THHHHTSS--/-PPEEEEE--SHHHHHHHHHHHHTT-EEEEE-S-HHHHHHHHHH-EEEEESSSPPPEEE--EEE-GGGGGGGGGSPPEEEEEE-S-GGGHHHHHHHHHTTEEEEEEEEE-SSS--HHHHHHHH-GGGEEEEEE-S--EEEEETTEEEE-S---TTT---EEEEETT----HHHHHHHHHHHTTS-EEE-S-HHHHHHHHHHHHHTTHHHHHHH---HHHHHH-HHHHHHHHHHHHHHHHHHHHTT-----BTTB-HHHHHHHHTT-HHHHHHHHHHHHHHHTTS-TTPPPHHHHHHHTTPPPSGGGTHHHHHHHHHHHT---HHHHHHHHHHHHHHTTSS---THHHHTSS--